Protein 8TTE (pdb70)

Foldseek 3Di:
DDVLLVLLLVLLLLLLLVLQLCLLCLCVLDVVVPDALLLSLVLSLLLLVLLLVQQVVLLVVCVVPHLLVQLLVLLLQLLVLLVQCLPDDDSVSSSVSSSSSSNSSSNNVSSSVVVVPVPDDLVCLQVSLVVSLVSSVLSNLLSLLVSLPCCVDPVRCPSVVSSVVSVVSSVCSNPPDPPPDCVCVVDPCPLVVLLLLLLLLLLLLVLLCSNLVSVLCCVQVVDRSNLVNLLSVLQQVLLVVCCVPCLVVVVVPDPLLVQLLVLLVQLLVLLVVCVPDRDSVSVSVSSNSNSNSSSNNSVSSSVVLPVVVPSCSVVSSVSSVSSSSVSSNPRSSVSSVLCRVDNCRSSVVSSVSSVVSSVSSVVVVVVVVD/DFDWDDDPPDIDTDD

Organism: Staphylococcus aureus (NCBI:txid1280)

B-factor: mean 63.57, std 16.77, range [14.21, 106.22]

Structure (mmCIF, N/CA/C/O backbone):
data_8TTE
#
_entry.id   8TTE
#
_cell.length_a   1.00
_cell.length_b   1.00
_cell.length_c   1.00
_cell.angle_alpha   90.00
_cell.angle_beta   90.00
_cell.angle_gamma   90.00
#
_symmetry.space_group_name_H-M   'P 1'
#
loop_
_entity.id
_entity.type
_entity.pdbx_description
1 polymer 'Quinolone resistance protein NorA'
2 polymer 'FabDA1 CDRH3 loop'
#
loop_
_atom_site.group_PDB
_atom_site.id
_atom_site.type_symbol
_atom_site.label_atom_id
_atom_site.label_alt_id
_atom_site.label_comp_id
_atom_site.label_asym_id
_atom_site.label_entity_id
_atom_site.label_seq_id
_atom_site.pdbx_PDB_ins_code
_atom_site.Cartn_x
_atom_site.Cartn_y
_atom_site.Cartn_z
_atom_site.occupancy
_atom_site.B_iso_or_equiv
_atom_site.auth_seq_id
_atom_site.auth_comp_id
_atom_site.auth_asym_id
_atom_site.auth_atom_id
_atom_site.pdbx_PDB_model_num
ATOM 1 N N . MET A 1 1 ? 91.786 98.862 103.343 1.00 88.08 1 MET A N 1
ATOM 2 C CA . MET A 1 1 ? 93.240 98.822 103.243 1.00 87.99 1 MET A CA 1
ATOM 3 C C . MET A 1 1 ? 93.739 97.384 103.157 1.00 87.53 1 MET A C 1
ATOM 4 O O . MET A 1 1 ? 93.161 96.482 103.761 1.00 87.89 1 MET A O 1
ATOM 9 N N . ASN A 1 2 ? 94.810 97.174 102.397 1.00 81.75 2 ASN A N 1
ATOM 10 C CA . ASN A 1 2 ? 95.416 95.853 102.322 1.00 82.93 2 ASN A CA 1
ATOM 11 C C . ASN A 1 2 ? 96.033 95.485 103.664 1.00 82.58 2 ASN A C 1
ATOM 12 O O . ASN A 1 2 ? 96.702 96.301 104.303 1.00 78.29 2 ASN A O 1
ATOM 17 N N . LYS A 1 3 ? 95.823 94.230 104.071 1.00 75.35 3 LYS A N 1
ATOM 18 C CA . LYS A 1 3 ? 96.247 93.759 105.416 1.00 71.95 3 LYS A CA 1
ATOM 19 C C . LYS A 1 3 ? 97.769 93.885 105.545 1.00 71.53 3 LYS A C 1
ATOM 20 O O . LYS A 1 3 ? 98.249 94.056 106.682 1.00 73.08 3 LYS A O 1
ATOM 26 N N . GLN A 1 4 ? 98.496 93.804 104.425 1.00 67.09 4 GLN A N 1
ATOM 27 C CA . GLN A 1 4 ? 99.947 93.925 104.486 1.00 66.78 4 GLN A CA 1
ATOM 28 C C . GLN A 1 4 ? 100.356 95.261 105.092 1.00 69.67 4 GLN A C 1
ATOM 29 O O . GLN A 1 4 ? 101.284 95.324 105.906 1.00 71.48 4 GLN A O 1
ATOM 35 N N . ILE A 1 5 ? 99.667 96.339 104.711 1.00 61.81 5 ILE A N 1
ATOM 36 C CA . ILE A 1 5 ? 99.925 97.643 105.316 1.00 63.37 5 ILE A CA 1
ATOM 37 C C . ILE A 1 5 ? 99.602 97.611 106.804 1.00 70.78 5 ILE A C 1
ATOM 38 O O . ILE A 1 5 ? 100.314 98.206 107.626 1.00 70.05 5 ILE A O 1
ATOM 43 N N . PHE A 1 6 ? 98.532 96.907 107.178 1.00 68.94 6 PHE A N 1
ATOM 44 C CA . PHE A 1 6 ? 98.181 96.799 108.589 1.00 59.76 6 PHE A CA 1
ATOM 45 C C . PHE A 1 6 ? 99.296 96.129 109.381 1.00 65.62 6 PHE A C 1
ATOM 46 O O . PHE A 1 6 ? 99.662 9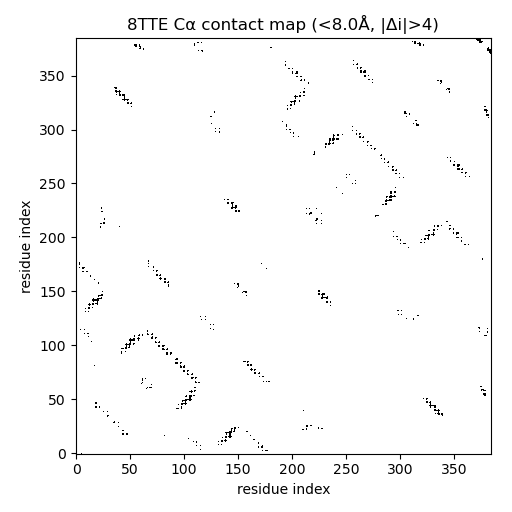6.589 110.466 1.00 67.11 6 PHE A O 1
ATOM 54 N N . VAL A 1 7 ? 99.852 95.038 108.852 1.00 62.87 7 VAL A N 1
ATOM 55 C CA . VAL A 1 7 ? 100.923 94.343 109.561 1.00 60.03 7 VAL A CA 1
ATOM 56 C C . VAL A 1 7 ? 102.198 95.179 109.574 1.00 61.62 7 VAL A C 1
ATOM 57 O O . VAL A 1 7 ? 102.947 95.182 110.561 1.00 68.01 7 VAL A O 1
ATOM 61 N N . LEU A 1 8 ? 102.473 95.897 108.482 1.00 47.11 8 LEU A N 1
ATOM 62 C CA . LEU A 1 8 ? 103.626 96.788 108.465 1.00 44.01 8 LEU A CA 1
ATOM 63 C C . LEU A 1 8 ? 103.506 97.869 109.529 1.00 49.52 8 LEU A C 1
ATOM 64 O O . LEU A 1 8 ? 104.511 98.262 110.130 1.00 60.41 8 LEU A O 1
ATOM 69 N N . TYR A 1 9 ? 102.281 98.3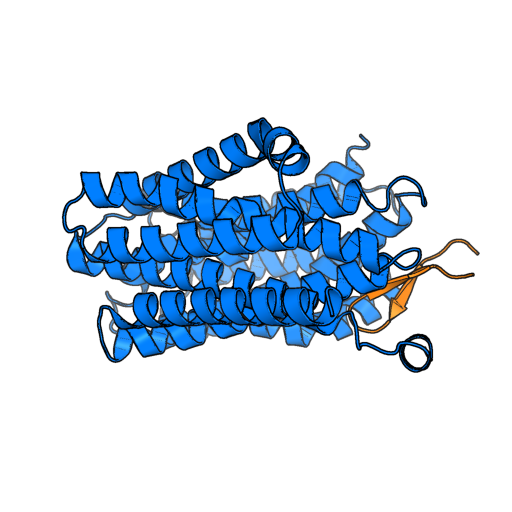46 109.765 1.00 50.85 9 TYR A N 1
ATOM 70 C CA . TYR A 1 9 ? 102.057 99.348 110.842 1.00 58.26 9 TYR A CA 1
ATOM 71 C C . TYR A 1 9 ? 102.187 98.666 112.209 1.00 56.35 9 TYR A C 1
ATOM 72 O O . TYR A 1 9 ? 102.764 99.276 113.131 1.00 55.53 9 TYR A O 1
ATOM 81 N N . PHE A 1 10 ? 101.674 97.438 112.326 1.00 53.52 10 PHE A N 1
ATOM 82 C CA . PHE A 1 10 ? 101.745 96.706 113.583 1.00 51.13 10 PHE A CA 1
ATOM 83 C C . PHE A 1 10 ? 103.189 96.479 114.005 1.00 56.59 10 PHE A C 1
ATOM 84 O O . PHE A 1 10 ? 103.498 96.465 115.200 1.00 55.62 10 PHE A O 1
ATOM 92 N N . ASN A 1 11 ? 104.087 96.292 113.036 1.00 55.73 11 ASN A N 1
ATOM 93 C CA . ASN A 1 11 ? 105.500 96.122 113.369 1.00 48.20 11 ASN A CA 1
ATOM 94 C C . ASN A 1 11 ? 106.070 97.370 114.037 1.00 52.38 11 ASN A C 1
ATOM 95 O O . ASN A 1 11 ? 106.774 97.275 115.051 1.00 64.39 11 ASN A O 1
ATOM 100 N N . ILE A 1 12 ? 105.798 98.527 113.427 1.00 34.88 12 ILE A N 1
ATOM 101 C CA . ILE A 1 12 ? 106.182 99.843 114.014 1.00 43.00 12 ILE A CA 1
ATOM 102 C C . ILE A 1 12 ? 105.640 99.903 115.445 1.00 62.71 12 ILE A C 1
ATOM 103 O O . ILE A 1 12 ? 106.434 100.146 116.375 1.00 53.70 12 ILE A O 1
ATOM 108 N N . PHE A 1 13 ? 104.332 99.678 115.597 1.00 63.25 13 PHE A N 1
ATOM 109 C CA . PHE A 1 13 ? 103.675 99.794 116.894 1.00 44.18 13 PHE A CA 1
ATOM 110 C C . PHE A 1 13 ? 104.344 98.893 117.922 1.00 41.97 13 PHE A C 1
ATOM 111 O O . PHE A 1 13 ? 104.572 99.300 119.065 1.00 50.09 13 PHE A O 1
ATOM 119 N N . LEU A 1 14 ? 104.673 97.661 117.529 1.00 48.16 14 LEU A N 1
ATOM 120 C CA . LEU A 1 14 ? 105.339 96.736 118.439 1.00 47.08 14 LEU A CA 1
ATOM 121 C C . LEU A 1 14 ? 106.724 97.235 118.825 1.00 50.63 14 LEU A C 1
ATOM 122 O O . LEU A 1 14 ? 107.125 97.129 119.990 1.00 60.91 14 LEU A O 1
ATOM 127 N N . ILE A 1 15 ? 107.467 97.783 117.863 1.00 44.65 15 ILE A N 1
ATOM 128 C CA . ILE A 1 15 ? 108.807 98.281 118.165 1.00 44.56 15 ILE A CA 1
ATOM 129 C C . ILE A 1 15 ? 108.742 99.405 119.192 1.00 55.67 15 ILE A C 1
ATOM 130 O O . ILE A 1 15 ? 109.511 99.431 120.163 1.00 59.31 15 ILE A O 1
ATOM 135 N N . PHE A 1 16 ? 107.764 100.302 119.030 1.00 56.18 16 PHE A N 1
ATOM 136 C CA . PHE A 1 16 ? 107.667 101.498 119.911 1.00 54.51 16 PHE A CA 1
ATOM 137 C C . PHE A 1 16 ? 106.991 101.140 121.242 1.00 58.75 16 PHE A C 1
ATOM 138 O O . PHE A 1 16 ? 107.156 101.899 122.217 1.00 57.43 16 PHE A O 1
ATOM 146 N N . LEU A 1 17 ? 106.339 99.975 121.277 1.00 59.96 17 LEU A N 1
ATOM 147 C CA . LEU A 1 17 ? 105.793 99.472 122.561 1.00 47.03 17 LEU A CA 1
ATOM 148 C C . LEU A 1 17 ? 106.992 98.890 123.312 1.00 45.62 17 LEU A C 1
ATOM 149 O O . LEU A 1 17 ? 107.077 99.103 124.538 1.00 59.56 17 LEU A O 1
ATOM 154 N N . GLY A 1 18 ? 107.897 98.205 122.597 1.00 42.23 18 GLY A N 1
ATOM 155 C CA . GLY A 1 18 ? 109.108 97.724 123.240 1.00 53.81 18 GLY A CA 1
ATOM 156 C C . GLY A 1 18 ? 109.970 98.848 123.781 1.00 53.93 18 GLY A C 1
ATOM 157 O O . GLY A 1 18 ? 110.531 98.741 124.874 1.00 48.86 18 GLY A O 1
ATOM 158 N N . ILE A 1 19 ? 110.037 99.955 123.035 1.00 43.41 19 ILE A N 1
ATOM 159 C CA . ILE A 1 19 ? 110.894 101.104 123.454 1.00 42.87 19 ILE A CA 1
ATOM 160 C C . ILE A 1 19 ? 110.279 101.761 124.698 1.00 45.62 19 ILE A C 1
ATOM 161 O O . ILE A 1 19 ? 111.042 102.381 125.465 1.00 46.68 19 ILE A O 1
ATOM 166 N N . GLY A 1 20 ? 108.961 101.630 124.893 1.00 54.19 20 GLY A N 1
ATOM 167 C CA . GLY A 1 20 ? 108.326 102.264 126.036 1.00 47.10 20 GLY A CA 1
ATOM 168 C C . GLY A 1 20 ? 107.975 101.358 127.202 1.00 47.91 20 GLY A C 1
ATOM 169 O O . GLY A 1 20 ? 107.517 101.840 128.241 1.00 49.24 20 GLY A O 1
ATOM 170 N N . LEU A 1 21 ? 108.184 100.049 127.048 1.00 53.10 21 LEU A N 1
ATOM 171 C CA . LEU A 1 21 ? 107.725 99.096 128.058 1.00 47.11 21 LEU A CA 1
ATOM 172 C C . LEU A 1 21 ? 108.371 99.319 129.423 1.00 52.17 21 LEU A C 1
ATOM 173 O O . LEU A 1 21 ? 107.711 99.164 130.456 1.00 61.92 21 LEU A O 1
ATOM 178 N N . VAL A 1 22 ? 109.663 99.652 129.454 1.00 42.93 22 VAL A N 1
ATOM 179 C CA . VAL A 1 22 ? 110.421 99.569 130.700 1.00 38.28 22 VAL A CA 1
ATOM 180 C C . VAL A 1 22 ? 109.971 100.579 131.751 1.00 53.22 22 VAL A C 1
ATOM 181 O O . VAL A 1 22 ? 110.190 100.355 132.946 1.00 56.51 22 VAL A O 1
ATOM 185 N N . ILE A 1 23 ? 109.336 101.675 131.347 1.00 61.61 23 ILE A N 1
ATOM 186 C CA . ILE A 1 23 ? 109.110 102.827 132.224 1.00 54.75 23 ILE A CA 1
ATOM 187 C C . ILE A 1 23 ? 108.281 102.504 133.468 1.00 52.64 23 ILE A C 1
ATOM 188 O O . ILE A 1 23 ? 108.671 102.926 134.565 1.00 54.84 23 ILE A O 1
ATOM 193 N N . PRO A 1 24 ? 107.116 101.819 133.370 1.00 55.73 24 PRO A N 1
ATOM 194 C CA . PRO A 1 24 ? 106.312 101.514 134.557 1.00 57.90 24 PRO A CA 1
ATOM 195 C C . PRO A 1 24 ? 107.195 100.965 135.686 1.00 63.55 24 PRO A C 1
ATOM 196 O O . PRO A 1 24 ? 107.163 101.504 136.778 1.00 70.03 24 PRO A O 1
ATOM 200 N N . VAL A 1 25 ? 107.993 99.938 135.378 1.00 64.70 25 VAL A N 1
ATOM 201 C CA . VAL A 1 25 ? 108.706 99.142 136.422 1.00 66.49 25 VAL A CA 1
ATOM 202 C C . VAL A 1 25 ? 109.971 99.894 136.851 1.00 68.10 25 VAL A C 1
ATOM 203 O O . VAL A 1 25 ? 110.546 99.532 137.897 1.00 70.78 25 VAL A O 1
ATOM 207 N N . LEU A 1 26 ? 110.382 100.897 136.068 1.00 65.64 26 LEU A N 1
ATOM 208 C CA . LEU A 1 26 ? 111.725 101.465 136.174 1.00 64.67 26 LEU A CA 1
ATOM 209 C C . LEU A 1 26 ? 112.181 101.672 137.614 1.00 68.24 26 LEU A C 1
ATOM 210 O O . LEU A 1 26 ? 113.320 101.288 137.933 1.00 72.30 26 LEU A O 1
ATOM 215 N N . PRO A 1 27 ? 111.384 102.263 138.526 1.00 70.86 27 PRO A N 1
ATOM 216 C CA . PRO A 1 27 ? 111.876 102.447 139.899 1.00 74.83 27 PRO A CA 1
ATOM 217 C C . PRO A 1 27 ? 112.086 101.137 140.639 1.00 76.84 27 PRO A C 1
ATOM 218 O O . PRO A 1 27 ? 113.160 100.900 141.199 1.00 74.04 27 PRO A O 1
ATOM 222 N N . VAL A 1 28 ? 111.069 100.272 140.637 1.00 83.49 28 VAL A N 1
ATOM 223 C CA . VAL A 1 28 ? 111.129 99.052 141.436 1.00 84.68 28 VAL A CA 1
ATOM 224 C C . VAL A 1 28 ? 112.186 98.091 140.906 1.00 83.66 28 VAL A C 1
ATOM 225 O O . VAL A 1 28 ? 112.639 97.198 141.632 1.00 80.70 28 VAL A O 1
ATOM 229 N N . TYR A 1 29 ? 112.590 98.307 139.651 1.00 89.25 29 TYR A N 1
ATOM 230 C CA . TYR A 1 29 ? 113.530 97.389 138.957 1.00 89.99 29 TYR A CA 1
ATOM 231 C C . TYR A 1 29 ? 114.925 97.529 139.578 1.00 91.13 29 TYR A C 1
ATOM 232 O O . TYR A 1 29 ? 115.587 96.500 139.811 1.00 94.45 29 TYR A O 1
ATOM 241 N N . LEU A 1 30 ? 115.349 98.771 139.830 1.00 90.80 30 LEU A N 1
ATOM 242 C CA . LEU A 1 30 ? 116.731 99.058 140.197 1.00 93.15 30 LEU A CA 1
ATOM 243 C C . LEU A 1 30 ? 116.846 99.958 141.424 1.00 90.62 30 LEU A C 1
ATOM 244 O O . LEU A 1 30 ? 117.941 100.443 141.727 1.00 90.69 30 LEU A O 1
ATOM 249 N N . LYS A 1 31 ? 115.729 100.151 142.132 1.00 86.15 31 LYS A N 1
ATOM 250 C CA . LYS A 1 31 ? 115.766 100.704 143.514 1.00 90.08 31 LYS A CA 1
ATOM 251 C C . LYS A 1 31 ? 115.282 99.635 144.501 1.00 90.95 31 LYS A C 1
ATOM 252 O O . LYS A 1 31 ? 114.828 100.004 145.602 1.00 90.83 31 LYS A O 1
ATOM 258 N N . ASP A 1 32 ? 115.383 98.363 144.106 1.00 102.33 32 ASP A N 1
ATOM 259 C CA . ASP A 1 32 ? 115.285 97.230 145.014 1.00 106.22 32 ASP A CA 1
ATOM 260 C C . ASP A 1 32 ? 116.574 96.426 145.104 1.00 105.34 32 ASP A C 1
ATOM 261 O O . ASP A 1 32 ? 116.777 95.723 146.100 1.00 100.72 32 ASP A O 1
ATOM 266 N N . LEU A 1 33 ? 117.441 96.507 144.093 1.00 98.50 33 LEU A N 1
ATOM 267 C CA . LEU A 1 33 ? 118.715 95.801 144.097 1.00 100.13 33 LEU A CA 1
ATOM 268 C C . LEU A 1 33 ? 119.909 96.752 144.087 1.00 102.14 33 LEU A C 1
ATOM 269 O O . LEU A 1 33 ? 121.046 96.312 143.893 1.00 101.18 33 LEU A O 1
ATOM 274 N N . GLY A 1 34 ? 119.673 98.047 144.288 1.00 99.95 34 GLY A N 1
ATOM 275 C CA . GLY A 1 34 ? 120.750 98.972 144.585 1.00 96.76 34 GLY A CA 1
ATOM 276 C C . GLY A 1 34 ? 121.405 99.671 143.410 1.00 95.42 34 GLY A C 1
ATOM 277 O O . GLY A 1 34 ? 122.631 99.627 143.270 1.00 97.78 34 GLY A O 1
ATOM 278 N N . LEU A 1 35 ? 120.581 100.273 142.550 1.00 83.95 35 LEU A N 1
ATOM 279 C CA . LEU A 1 35 ? 121.101 101.137 141.459 1.00 81.92 35 LEU A CA 1
ATOM 280 C C . LEU A 1 35 ? 120.583 102.564 141.654 1.00 82.85 35 LEU A C 1
ATOM 281 O O . LEU A 1 35 ? 119.878 102.814 142.651 1.00 88.16 35 LEU A O 1
ATOM 286 N N . THR A 1 36 ? 120.977 103.449 140.738 1.00 78.66 36 THR A N 1
ATOM 287 C CA . THR A 1 36 ? 120.652 104.892 140.828 1.00 76.50 36 THR A CA 1
ATOM 288 C C . THR A 1 36 ? 119.943 105.299 139.535 1.00 78.85 36 THR A C 1
ATOM 289 O O . THR A 1 36 ? 119.797 104.442 138.644 1.00 78.56 36 THR A O 1
ATOM 293 N N . GLY A 1 37 ? 119.521 106.559 139.450 1.00 82.34 37 GLY A N 1
ATOM 294 C CA . GLY A 1 37 ? 118.745 107.022 138.310 1.00 82.18 37 GLY A CA 1
ATOM 295 C C . GLY A 1 37 ? 119.547 107.167 137.032 1.00 82.19 37 GLY A C 1
ATOM 296 O O . GLY A 1 37 ? 118.981 107.126 135.933 1.00 82.57 37 GLY A O 1
ATOM 297 N N . SER A 1 38 ? 120.863 107.339 137.180 1.00 78.05 38 SER A N 1
ATOM 298 C CA . SER A 1 38 ? 121.762 107.523 136.012 1.00 77.39 38 SER A CA 1
ATOM 299 C C . SER A 1 38 ? 121.613 106.324 135.072 1.00 78.84 38 SER A C 1
ATOM 300 O O . SER A 1 38 ? 121.369 106.539 133.868 1.00 77.07 38 SER A O 1
ATOM 303 N N . ASP A 1 39 ? 121.745 105.111 135.616 1.00 76.89 39 ASP A N 1
ATOM 304 C CA . ASP A 1 39 ? 121.613 103.906 134.806 1.00 82.05 39 ASP A CA 1
ATOM 305 C C . ASP A 1 39 ? 120.176 103.692 134.347 1.00 81.66 39 ASP A C 1
ATOM 306 O O . ASP A 1 39 ? 119.946 103.105 133.281 1.00 82.27 39 ASP A O 1
ATOM 311 N N . LEU A 1 40 ? 119.201 104.161 135.129 1.00 73.03 40 LEU A N 1
ATOM 312 C CA . LEU A 1 40 ? 117.811 104.069 134.697 1.00 76.09 40 LEU A CA 1
ATOM 313 C C . LEU A 1 40 ? 117.593 104.846 133.407 1.00 77.65 40 LEU A C 1
ATOM 314 O O . LEU A 1 40 ? 116.919 104.366 132.490 1.00 80.80 40 LEU A O 1
ATOM 319 N N . GLY A 1 41 ? 118.154 106.052 133.321 1.00 62.11 41 GLY A N 1
ATOM 320 C CA . GLY A 1 41 ? 118.137 106.764 132.054 1.00 63.78 41 GLY A CA 1
ATOM 321 C C . GLY A 1 41 ? 118.990 106.081 131.002 1.00 69.53 41 GLY A C 1
ATOM 322 O O . GLY A 1 41 ? 118.621 106.031 129.822 1.00 75.29 41 GLY A O 1
ATOM 323 N N . LEU A 1 42 ? 120.134 105.534 131.421 1.00 64.69 42 LEU A N 1
ATOM 324 C CA . LEU A 1 42 ? 121.086 104.950 130.486 1.00 64.16 42 LEU A CA 1
ATOM 325 C C . LEU A 1 42 ? 120.512 103.745 129.757 1.00 60.82 42 LEU A C 1
ATOM 326 O O . LEU A 1 42 ? 120.912 103.468 128.628 1.00 62.16 42 LEU A O 1
ATOM 331 N N . LEU A 1 43 ? 119.579 103.020 130.374 1.00 49.77 43 LEU A N 1
ATOM 332 C CA . LEU A 1 43 ? 119.002 101.850 129.711 1.00 55.71 43 LEU A CA 1
ATOM 333 C C . LEU A 1 43 ? 118.265 102.244 128.429 1.00 64.02 43 LEU A C 1
ATOM 334 O O . LEU A 1 43 ? 118.593 101.781 127.325 1.00 69.68 43 LEU A O 1
ATOM 339 N N . VAL A 1 44 ? 117.256 103.106 128.562 1.00 53.64 44 VAL A N 1
ATOM 340 C CA . VAL A 1 44 ? 116.503 103.565 127.400 1.00 50.50 44 VAL A CA 1
ATOM 341 C C . VAL A 1 44 ? 117.383 104.390 126.464 1.00 45.97 44 VAL A C 1
ATOM 342 O O . VAL A 1 44 ? 117.207 104.351 125.233 1.00 46.51 44 VAL A O 1
ATOM 346 N N . ALA A 1 45 ? 118.347 105.136 127.013 1.00 43.42 45 ALA A N 1
ATOM 347 C CA . ALA A 1 45 ? 119.289 105.843 126.156 1.00 45.91 45 ALA A CA 1
ATOM 348 C C . ALA A 1 45 ? 120.081 104.870 125.294 1.00 54.87 45 ALA A C 1
ATOM 349 O O . ALA A 1 45 ? 120.326 105.136 124.114 1.00 62.45 45 ALA A O 1
ATOM 351 N N . ALA A 1 46 ? 120.487 103.736 125.867 1.00 43.91 46 ALA A N 1
ATOM 352 C CA . ALA A 1 46 ? 121.208 102.722 125.111 1.00 34.12 46 ALA A CA 1
ATOM 353 C C . ALA A 1 46 ? 120.331 102.122 124.026 1.00 35.80 46 ALA A C 1
ATOM 354 O O . ALA A 1 46 ? 120.802 101.871 122.912 1.00 39.38 46 ALA A O 1
ATOM 356 N N . PHE A 1 47 ? 119.060 101.879 124.358 1.00 27.54 47 PHE A N 1
ATOM 357 C CA . PHE A 1 47 ? 118.103 101.377 123.338 1.00 31.46 47 PHE A CA 1
ATOM 358 C C . PHE A 1 47 ? 118.126 102.328 122.136 1.00 29.38 47 PHE A C 1
ATOM 359 O O . PHE A 1 47 ? 118.399 101.866 121.011 1.00 40.14 47 PHE A O 1
ATOM 367 N N . ALA A 1 48 ? 117.857 103.616 122.374 1.00 29.17 48 ALA A N 1
ATOM 368 C CA . ALA A 1 48 ? 117.746 104.562 121.266 1.00 27.89 48 ALA A CA 1
ATOM 369 C C . ALA A 1 48 ? 119.077 104.754 120.544 1.00 36.97 48 ALA A C 1
ATOM 370 O O . ALA A 1 48 ? 119.099 104.925 119.318 1.00 42.71 48 ALA A O 1
ATOM 372 N N . LEU A 1 49 ? 120.194 104.723 121.273 1.00 42.72 49 LEU A N 1
ATOM 373 C CA . LEU A 1 49 ? 121.496 104.870 120.634 1.00 38.38 49 LEU A CA 1
ATOM 374 C C . LEU A 1 49 ? 121.811 103.683 119.736 1.00 49.38 49 LEU A C 1
ATOM 375 O O . LEU A 1 49 ? 122.399 103.853 118.662 1.00 52.07 49 LEU A O 1
ATOM 380 N N . SER A 1 50 ? 121.453 102.483 120.201 1.00 44.37 50 SER A N 1
ATOM 381 C CA . SER A 1 50 ? 121.583 101.261 119.365 1.00 35.43 50 SER A CA 1
ATOM 382 C C . SER A 1 50 ? 120.780 101.446 118.074 1.00 27.97 50 SER A C 1
ATOM 383 O O . SER A 1 50 ? 121.329 101.178 116.988 1.00 35.88 50 SER A O 1
ATOM 386 N N . GLN A 1 51 ? 119.531 101.902 118.205 1.00 30.75 51 GLN A N 1
ATOM 387 C CA . GLN A 1 51 ? 118.694 102.205 117.047 1.00 35.29 51 GLN A CA 1
ATOM 388 C C . GLN A 1 51 ? 119.417 103.129 116.075 1.00 31.58 51 GLN A C 1
ATOM 389 O O . GLN A 1 51 ? 119.481 102.861 114.867 1.00 37.14 51 GLN A O 1
ATOM 395 N N . MET A 1 52 ? 119.983 104.219 116.595 1.00 36.37 52 MET A N 1
ATOM 396 C CA . MET A 1 52 ? 120.650 105.195 115.737 1.00 36.79 52 MET A CA 1
ATOM 397 C C . MET A 1 52 ? 121.852 104.594 115.021 1.00 39.86 52 MET A C 1
ATOM 398 O O . MET A 1 52 ? 121.972 104.693 113.795 1.00 38.90 52 MET A O 1
ATOM 403 N N . ILE A 1 53 ? 122.760 104.012 115.811 1.00 38.00 53 ILE A N 1
ATOM 404 C CA . ILE A 1 53 ? 124.014 103.407 115.273 1.00 35.32 53 ILE A CA 1
ATOM 405 C C . ILE A 1 53 ? 123.637 102.464 114.128 1.00 34.84 53 ILE A C 1
ATOM 406 O O . ILE A 1 53 ? 124.290 102.522 113.067 1.00 34.98 53 ILE A O 1
ATOM 411 N N . ILE A 1 54 ? 122.616 101.634 114.351 1.00 37.10 54 ILE A N 1
ATOM 412 C CA . ILE A 1 54 ? 122.375 100.466 113.518 1.00 25.80 54 ILE A CA 1
ATOM 413 C C . ILE A 1 54 ? 121.479 100.752 112.313 1.00 32.01 54 ILE A C 1
ATOM 414 O O . ILE A 1 54 ? 121.589 100.045 111.299 1.00 42.51 54 ILE A O 1
ATOM 419 N N . SER A 1 55 ? 120.649 101.794 112.363 1.00 36.05 55 SER A N 1
ATOM 420 C CA . SER A 1 55 ? 119.765 102.092 111.238 1.00 33.97 55 SER A CA 1
ATOM 421 C C . SER A 1 55 ? 120.468 102.211 109.887 1.00 40.54 55 SER A C 1
ATOM 422 O O . SER A 1 55 ? 119.947 101.651 108.909 1.00 41.82 55 SER A O 1
ATOM 425 N N . PRO A 1 56 ? 121.608 102.903 109.744 1.00 35.93 56 PRO A N 1
ATOM 426 C CA . PRO A 1 56 ? 122.237 102.969 108.409 1.00 31.97 56 PRO A CA 1
ATOM 427 C C . PRO A 1 56 ? 122.642 101.614 107.851 1.00 35.18 56 PRO A C 1
ATOM 428 O O . PRO A 1 56 ? 122.300 101.293 106.703 1.00 45.84 56 PRO A O 1
ATOM 432 N N . PHE A 1 57 ? 123.380 100.814 108.624 1.00 40.55 57 PHE A N 1
ATOM 433 C CA . PHE A 1 57 ? 123.812 99.509 108.133 1.00 44.17 57 PHE A CA 1
ATOM 434 C C . PHE A 1 57 ? 122.620 98.611 107.844 1.00 49.17 57 PHE A C 1
ATOM 435 O O . PHE A 1 57 ? 122.596 97.906 106.828 1.00 56.84 57 PHE A O 1
ATOM 443 N N . GLY A 1 58 ? 121.626 98.616 108.732 1.00 40.16 58 GLY A N 1
ATOM 444 C CA . GLY A 1 58 ? 120.453 97.791 108.513 1.00 37.15 58 GLY A CA 1
ATOM 445 C C . GLY A 1 58 ? 119.706 98.177 107.254 1.00 41.03 58 GLY A C 1
ATOM 446 O O . GLY A 1 58 ? 119.295 97.314 106.477 1.00 57.53 58 GLY A O 1
ATOM 447 N N . GLY A 1 59 ? 119.511 99.486 107.072 1.00 32.24 59 GLY A N 1
ATOM 448 C CA . GLY A 1 59 ? 118.915 100.014 105.830 1.00 36.34 59 GLY A CA 1
ATOM 449 C C . GLY A 1 59 ? 119.669 99.525 104.607 1.00 37.16 59 GLY A C 1
ATOM 450 O O . GLY A 1 59 ? 119.030 98.938 103.712 1.00 36.23 59 GLY A O 1
ATOM 451 N N . THR A 1 60 ? 120.985 99.757 104.574 1.00 37.93 60 THR A N 1
ATOM 452 C CA . THR A 1 60 ? 121.790 99.425 103.402 1.00 41.44 60 THR A CA 1
ATOM 453 C C . THR A 1 60 ? 121.736 97.933 103.100 1.00 38.54 60 THR A C 1
ATOM 454 O O . THR A 1 60 ? 121.582 97.527 101.940 1.00 41.78 60 THR A O 1
ATOM 458 N N . LEU A 1 61 ? 121.949 97.128 104.145 1.00 47.83 61 LEU A N 1
ATOM 459 C CA . LEU A 1 61 ? 121.855 95.650 104.032 1.00 51.50 61 LEU A CA 1
ATOM 460 C C . LEU A 1 61 ? 120.505 95.313 103.395 1.00 47.64 61 LEU A C 1
ATOM 461 O O . LEU A 1 61 ? 120.489 94.637 102.348 1.00 56.59 61 LEU A O 1
ATOM 466 N N . ALA A 1 62 ? 119.422 95.787 104.015 1.00 48.33 62 ALA A N 1
ATOM 467 C CA . ALA A 1 62 ? 118.075 95.464 103.560 1.00 49.47 62 ALA A CA 1
ATOM 468 C C . ALA A 1 62 ? 117.890 95.831 102.096 1.00 51.56 62 ALA A C 1
ATOM 469 O O . ALA A 1 62 ? 117.251 95.093 101.338 1.00 61.78 62 ALA A O 1
ATOM 471 N N . ASP A 1 63 ? 118.431 96.977 101.685 1.00 46.80 63 ASP A N 1
ATOM 472 C CA . ASP A 1 63 ? 118.367 97.367 100.283 1.00 49.58 63 ASP A CA 1
ATOM 473 C C . ASP A 1 63 ? 119.121 96.387 99.397 1.00 47.87 63 ASP A C 1
ATOM 474 O O . ASP A 1 63 ? 118.657 96.065 98.297 1.00 49.99 63 ASP A O 1
ATOM 479 N N . LYS A 1 64 ? 120.272 95.899 99.856 1.00 43.77 64 LYS A N 1
ATOM 480 C CA . LYS A 1 64 ? 121.103 95.014 99.051 1.00 43.32 64 LYS A CA 1
ATOM 481 C C . LYS A 1 64 ? 120.727 93.540 99.157 1.00 45.66 64 LYS A C 1
ATOM 482 O O . LYS A 1 64 ? 121.283 92.728 98.410 1.00 50.80 64 LYS A O 1
ATOM 488 N N . LEU A 1 65 ? 119.816 93.163 100.054 1.00 47.37 65 LEU A N 1
ATOM 489 C CA . LEU A 1 65 ? 119.504 91.747 100.217 1.00 45.87 65 LEU A CA 1
ATOM 490 C C . LEU A 1 65 ? 118.005 91.468 100.179 1.00 42.36 65 LEU A C 1
ATOM 491 O O . LEU A 1 65 ? 117.580 90.406 99.713 1.00 50.54 65 LEU A O 1
ATOM 496 N N . GLY A 1 66 ? 117.198 92.400 100.653 1.00 50.64 66 GLY A N 1
ATOM 497 C CA . GLY A 1 66 ? 115.756 92.239 100.671 1.00 55.01 66 GLY A CA 1
ATOM 498 C C . GLY A 1 66 ? 115.136 92.903 101.885 1.00 60.87 66 GLY A C 1
ATOM 499 O O . GLY A 1 66 ? 115.793 93.180 102.888 1.00 63.10 66 GLY A O 1
ATOM 500 N N . LYS A 1 67 ? 113.833 93.165 101.790 1.00 53.54 67 LYS A N 1
ATOM 501 C CA . LYS A 1 67 ? 113.087 93.818 102.859 1.00 47.46 67 LYS A CA 1
ATOM 502 C C . LYS A 1 67 ? 112.339 92.828 103.741 1.00 52.53 67 LYS A C 1
ATOM 503 O O . LYS A 1 67 ? 112.387 92.937 104.969 1.00 64.61 67 LYS A O 1
ATOM 509 N N . LYS A 1 68 ? 111.642 91.861 103.139 1.00 51.65 68 LYS A N 1
ATOM 510 C CA . LYS A 1 68 ? 110.895 90.890 103.931 1.00 55.33 68 LYS A CA 1
ATOM 511 C C . LYS A 1 68 ? 111.820 90.061 104.810 1.00 59.59 68 LYS A C 1
ATOM 512 O O . LYS A 1 68 ? 111.523 89.822 105.987 1.00 62.12 68 LYS A O 1
ATOM 518 N N . LEU A 1 69 ? 112.948 89.613 104.257 1.00 52.59 69 LEU A N 1
ATOM 519 C CA . LEU A 1 69 ? 113.887 88.819 105.041 1.00 52.54 69 LEU A CA 1
ATOM 520 C C . LEU A 1 69 ? 114.465 89.629 106.192 1.00 54.41 69 LEU A C 1
ATOM 521 O O . LEU A 1 69 ? 114.576 89.130 107.318 1.00 64.99 69 LEU A O 1
ATOM 526 N N . ILE A 1 70 ? 114.849 90.874 105.900 1.00 41.20 70 ILE A N 1
ATOM 527 C CA . ILE A 1 70 ? 115.400 91.772 106.957 1.00 52.55 70 ILE A CA 1
ATOM 528 C C . ILE A 1 70 ? 114.330 91.971 108.036 1.00 50.62 70 ILE A C 1
ATOM 529 O O . ILE A 1 70 ? 114.664 91.830 109.229 1.00 47.02 70 ILE A O 1
ATOM 534 N N . ILE A 1 71 ? 113.093 92.270 107.627 1.00 41.67 71 ILE A N 1
ATOM 535 C CA . ILE A 1 71 ? 112.028 92.509 108.596 1.00 40.51 71 ILE A CA 1
ATOM 536 C C . ILE A 1 71 ? 111.832 91.287 109.485 1.00 50.08 71 ILE A C 1
ATOM 537 O O . ILE A 1 71 ? 111.716 91.407 110.711 1.00 66.76 71 ILE A O 1
ATOM 542 N N . CYS A 1 72 ? 111.802 90.093 108.887 1.00 43.98 72 CYS A N 1
ATOM 543 C CA . CYS A 1 72 ? 111.600 88.880 109.676 1.00 51.00 72 CYS A CA 1
ATOM 544 C C . CYS A 1 72 ? 112.760 88.640 110.636 1.00 51.57 72 CYS A C 1
ATOM 545 O O . CYS A 1 72 ? 112.548 88.293 111.806 1.00 56.89 72 CYS A O 1
ATOM 548 N N . ILE A 1 73 ? 113.994 88.822 110.160 1.00 41.86 73 ILE A N 1
ATOM 549 C CA . ILE A 1 73 ? 115.155 88.629 111.022 1.00 35.79 73 ILE A CA 1
ATOM 550 C C . ILE A 1 73 ? 115.135 89.630 112.168 1.00 50.36 73 ILE A C 1
ATOM 551 O O . ILE A 1 73 ? 115.460 89.294 113.314 1.00 67.15 73 ILE A O 1
ATOM 556 N N . GLY A 1 74 ? 114.776 90.874 111.840 1.00 43.15 74 GLY A N 1
ATOM 557 C CA . GLY A 1 74 ? 114.618 91.928 112.859 1.00 47.16 74 GLY A CA 1
ATOM 558 C C . GLY A 1 74 ? 113.632 91.506 113.932 1.00 43.03 74 GLY A C 1
ATOM 559 O O . GLY A 1 74 ? 113.980 91.600 115.126 1.00 42.59 74 GLY A O 1
ATOM 560 N N . LEU A 1 75 ? 112.447 91.049 113.519 1.00 35.81 75 LEU A N 1
ATOM 561 C CA . LEU A 1 75 ? 111.418 90.647 114.472 1.00 29.51 75 LEU A CA 1
ATOM 562 C C . LEU A 1 75 ? 111.911 89.505 115.353 1.00 41.80 75 LEU A C 1
ATOM 563 O O . LEU A 1 75 ? 111.661 89.490 116.567 1.00 47.96 75 LEU A O 1
ATOM 568 N N . ILE A 1 76 ? 112.630 88.548 114.762 1.00 47.98 76 ILE A N 1
ATOM 569 C CA . ILE A 1 76 ? 113.190 87.449 115.545 1.00 48.10 76 ILE A CA 1
ATOM 570 C C . ILE A 1 76 ? 114.166 87.983 116.588 1.00 44.23 76 ILE A C 1
ATOM 571 O O . ILE A 1 76 ? 114.128 87.593 117.764 1.00 46.88 76 ILE A O 1
ATOM 576 N N . LEU A 1 77 ? 115.052 88.889 116.170 1.00 32.07 77 LEU A N 1
ATOM 577 C CA . LEU A 1 77 ? 116.044 89.436 117.090 1.00 33.42 77 LEU A CA 1
ATOM 578 C C . LEU A 1 77 ? 115.383 90.263 118.186 1.00 51.39 77 LEU A C 1
ATOM 579 O O . LEU A 1 77 ? 115.825 90.244 119.339 1.00 48.22 77 LEU A O 1
ATOM 584 N N . PHE A 1 78 ? 114.317 90.993 117.846 1.00 54.87 78 PHE A N 1
ATOM 585 C CA . PHE A 1 78 ? 113.575 91.754 118.847 1.00 40.01 78 PHE A CA 1
ATOM 586 C C . PHE A 1 78 ? 112.944 90.835 119.879 1.00 37.49 78 PHE A C 1
ATOM 587 O O . PHE A 1 78 ? 112.995 91.113 121.082 1.00 43.58 78 PHE A O 1
ATOM 595 N N . SER A 1 79 ? 112.333 89.737 119.427 1.00 45.85 79 SER A N 1
ATOM 596 C CA . SER A 1 79 ? 111.735 88.794 120.366 1.00 51.34 79 SER A CA 1
ATOM 597 C C . SER A 1 79 ? 112.790 88.186 121.279 1.00 56.40 79 SER A C 1
ATOM 598 O O . SER A 1 79 ? 112.581 88.066 122.494 1.00 58.44 79 SER A O 1
ATOM 601 N N . VAL A 1 80 ? 113.941 87.811 120.713 1.00 60.61 80 VAL A N 1
ATOM 602 C CA . VAL A 1 80 ? 115.016 87.242 121.522 1.00 54.66 80 VAL A CA 1
ATOM 603 C C . VAL A 1 80 ? 115.518 88.260 122.540 1.00 58.49 80 VAL A C 1
ATOM 604 O O . VAL A 1 80 ? 115.744 87.931 123.712 1.00 62.71 80 VAL A O 1
ATOM 608 N N . SER A 1 81 ? 115.718 89.494 122.068 1.00 54.58 81 SER A N 1
ATOM 609 C CA . SER A 1 81 ? 116.168 90.604 122.947 1.00 62.39 81 SER A CA 1
ATOM 610 C C . SER A 1 81 ? 115.198 90.743 124.124 1.00 54.51 81 SER A C 1
ATOM 611 O O . SER A 1 81 ? 115.665 90.748 125.281 1.00 44.94 81 SER A O 1
ATOM 614 N N . GLU A 1 82 ? 113.899 90.848 123.829 1.00 53.50 82 GLU A N 1
ATOM 615 C CA . GLU A 1 82 ? 112.907 91.120 124.862 1.00 45.77 82 GLU A CA 1
ATOM 616 C C . GLU A 1 82 ? 112.786 89.956 125.834 1.00 53.07 82 GLU A C 1
ATOM 617 O O . GLU A 1 82 ? 112.541 90.163 127.027 1.00 62.64 82 GLU A O 1
ATOM 623 N N . PHE A 1 83 ? 112.941 88.723 125.346 1.00 57.11 83 PHE A N 1
ATOM 624 C CA . PHE A 1 83 ? 112.941 87.587 126.261 1.00 55.74 83 PHE A CA 1
ATOM 625 C C . PHE A 1 83 ? 114.192 87.570 127.129 1.00 54.82 83 PHE A C 1
ATOM 626 O O . PHE A 1 83 ? 114.137 87.134 128.284 1.00 57.75 83 PHE A O 1
ATOM 634 N N . MET A 1 84 ? 115.323 88.038 126.594 1.00 59.61 84 MET A N 1
ATOM 635 C CA . MET A 1 84 ? 116.547 88.105 127.386 1.00 64.30 84 MET A CA 1
ATOM 636 C C . MET A 1 84 ? 116.420 89.098 128.535 1.00 68.84 84 MET A C 1
ATOM 637 O O . MET A 1 84 ? 117.011 88.894 129.602 1.00 69.54 84 MET A O 1
ATOM 642 N N . PHE A 1 85 ? 115.643 90.167 128.344 1.00 63.51 85 PHE A N 1
ATOM 643 C CA . PHE A 1 85 ? 115.479 91.170 129.393 1.00 58.44 85 PHE A CA 1
ATOM 644 C C . PHE A 1 85 ? 114.784 90.589 130.617 1.00 54.88 85 PHE A C 1
ATOM 645 O O . PHE A 1 85 ? 115.140 90.915 131.755 1.00 56.69 85 PHE A O 1
ATOM 653 N N . ALA A 1 86 ? 113.850 89.663 130.377 1.00 59.26 86 ALA A N 1
ATOM 654 C CA . ALA A 1 86 ? 112.934 89.176 131.435 1.00 66.60 86 ALA A CA 1
ATOM 655 C C . ALA A 1 86 ? 113.611 88.085 132.277 1.00 74.14 86 ALA A C 1
ATOM 656 O O . ALA A 1 86 ? 112.987 87.629 133.255 1.00 74.76 86 ALA A O 1
ATOM 658 N N . VAL A 1 87 ? 114.835 87.684 131.913 1.00 73.08 87 VAL A N 1
ATOM 659 C CA . VAL A 1 87 ? 115.550 86.641 132.639 1.00 70.04 87 VAL A CA 1
ATOM 660 C C . VAL A 1 87 ? 116.820 87.144 133.304 1.00 73.87 87 VAL A C 1
ATOM 661 O O . VAL A 1 87 ? 117.419 86.400 134.096 1.00 76.61 87 VAL A O 1
ATOM 665 N N . GLY A 1 88 ? 117.254 88.373 133.023 1.00 76.38 88 GLY A N 1
ATOM 666 C CA . GLY A 1 88 ? 118.465 88.891 133.620 1.00 79.79 88 GLY A CA 1
ATOM 667 C C . GLY A 1 88 ? 118.292 89.265 135.080 1.00 82.07 88 GLY A C 1
ATOM 668 O O . GLY A 1 88 ? 117.186 89.453 135.584 1.00 81.27 88 GLY A O 1
ATOM 669 N N . HIS A 1 89 ? 119.428 89.372 135.770 1.00 80.56 89 HIS A N 1
ATOM 670 C CA . HIS A 1 89 ? 119.427 89.728 137.186 1.00 75.96 89 HIS A CA 1
ATOM 671 C C . HIS A 1 89 ? 120.405 90.831 137.557 1.00 77.19 89 HIS A C 1
ATOM 672 O O . HIS A 1 89 ? 120.246 91.422 138.630 1.00 79.92 89 HIS A O 1
ATOM 679 N N . ASN A 1 90 ? 121.404 91.135 136.737 1.00 75.53 90 ASN A N 1
ATOM 680 C CA . ASN A 1 90 ? 122.340 92.222 136.988 1.00 75.36 90 ASN A CA 1
ATOM 681 C C . ASN A 1 90 ? 122.193 93.279 135.898 1.00 74.70 90 ASN A C 1
ATOM 682 O O . ASN A 1 90 ? 121.353 93.169 135.004 1.00 73.64 90 ASN A O 1
ATOM 687 N N . PHE A 1 91 ? 123.017 94.320 135.983 1.00 68.41 91 PHE A N 1
ATOM 688 C CA . PHE A 1 91 ? 122.916 95.457 135.078 1.00 65.80 91 PHE A CA 1
ATOM 689 C C . PHE A 1 91 ? 123.462 95.182 133.683 1.00 72.82 91 PHE A C 1
ATOM 690 O O . PHE A 1 91 ? 122.893 95.680 132.704 1.00 71.77 91 PHE A O 1
ATOM 698 N N . SER A 1 92 ? 124.548 94.418 133.563 1.00 73.05 92 SER A N 1
ATOM 699 C CA . SER A 1 92 ? 125.173 94.179 132.267 1.00 67.38 92 SER A CA 1
ATOM 700 C C . SER A 1 92 ? 124.267 93.415 131.309 1.00 69.00 92 SER A C 1
ATOM 701 O O . SER A 1 92 ? 124.207 93.746 130.119 1.00 74.39 92 SER A O 1
ATOM 704 N N . VAL A 1 93 ? 123.560 92.396 131.800 1.00 62.76 93 VAL A N 1
ATOM 705 C CA . VAL A 1 93 ? 122.668 91.635 130.930 1.00 64.76 93 VAL A CA 1
ATOM 706 C C . VAL A 1 93 ? 121.523 92.515 130.444 1.00 71.67 93 VAL A C 1
ATOM 707 O O . VAL A 1 93 ? 121.115 92.439 129.280 1.00 72.82 93 VAL A O 1
ATOM 711 N N . LEU A 1 94 ? 120.992 93.369 131.322 1.00 64.74 94 LEU A N 1
ATOM 712 C CA . LEU A 1 94 ? 119.940 94.291 130.904 1.00 54.81 94 LEU A CA 1
ATOM 713 C C . LEU A 1 94 ? 120.453 95.282 129.867 1.00 51.52 94 LEU A C 1
ATOM 714 O O . LEU A 1 94 ? 119.750 95.595 128.899 1.00 55.73 94 LEU A O 1
ATOM 719 N N . MET A 1 95 ? 121.674 95.790 130.053 1.00 53.34 95 MET A N 1
ATOM 720 C CA . MET A 1 95 ? 122.254 96.690 129.062 1.00 57.36 95 MET A CA 1
ATOM 721 C C . MET A 1 95 ? 122.401 96.000 127.712 1.00 62.68 95 MET A C 1
ATOM 722 O O . MET A 1 95 ? 122.068 96.577 126.669 1.00 62.06 95 MET A O 1
ATOM 727 N N . LEU A 1 96 ? 122.896 94.760 127.714 1.00 59.42 96 LEU A N 1
ATOM 728 C CA . LEU A 1 96 ? 123.040 94.017 126.465 1.00 56.14 96 LEU A CA 1
ATOM 729 C C . LEU A 1 96 ? 121.688 93.769 125.810 1.00 60.53 96 LEU A C 1
ATOM 730 O O . LEU A 1 96 ? 121.559 93.867 124.584 1.00 67.71 96 LEU A O 1
ATOM 735 N N . SER A 1 97 ? 120.670 93.442 126.609 1.00 46.11 97 SER A N 1
ATOM 736 C CA . SER A 1 97 ? 119.340 93.223 126.055 1.00 44.91 97 SER A CA 1
ATOM 737 C C . SER A 1 97 ? 118.792 94.493 125.420 1.00 51.18 97 SER A C 1
ATOM 738 O O . SER A 1 97 ? 118.197 94.446 124.338 1.00 59.55 97 SER A O 1
ATOM 741 N N . ARG A 1 98 ? 118.978 95.639 126.079 1.00 44.70 98 ARG A N 1
ATOM 742 C CA . ARG A 1 98 ? 118.506 96.895 125.505 1.00 34.61 98 ARG A CA 1
ATOM 743 C C . ARG A 1 98 ? 119.249 97.228 124.218 1.00 39.78 98 ARG A C 1
ATOM 744 O O . ARG A 1 98 ? 118.642 97.703 123.251 1.00 46.49 98 ARG A O 1
ATOM 752 N N . VAL A 1 99 ? 120.561 96.985 124.183 1.00 43.36 99 VAL A N 1
ATOM 753 C CA . VAL A 1 99 ? 121.326 97.242 122.965 1.00 38.83 99 VAL A CA 1
ATOM 754 C C . VAL A 1 99 ? 120.843 96.352 121.826 1.00 46.35 99 VAL A C 1
ATOM 755 O O . VAL A 1 99 ? 120.694 96.805 120.685 1.00 54.70 99 VAL A O 1
ATOM 759 N N . ILE A 1 100 ? 120.622 95.072 122.141 1.00 44.03 100 ILE A N 1
ATOM 760 C CA . ILE A 1 100 ? 120.124 94.096 121.126 1.00 38.55 100 ILE A CA 1
ATOM 761 C C . ILE A 1 100 ? 118.771 94.589 120.605 1.00 43.99 100 ILE A C 1
ATOM 762 O O . ILE A 1 100 ? 118.580 94.599 119.373 1.00 53.24 100 ILE A O 1
ATOM 767 N N . GLY A 1 101 ? 117.875 94.983 121.514 1.00 32.55 101 GLY A N 1
ATOM 768 C CA . GLY A 1 101 ? 116.566 95.469 121.110 1.00 36.85 101 GLY A CA 1
ATOM 769 C C . GLY A 1 101 ? 116.654 96.696 120.224 1.00 43.95 101 GLY A C 1
ATOM 770 O O . GLY A 1 101 ? 115.905 96.828 119.253 1.00 54.16 101 GLY A O 1
ATOM 771 N N . GLY A 1 102 ? 117.562 97.610 120.577 1.00 31.79 102 GLY A N 1
ATOM 772 C CA . GLY A 1 102 ? 117.860 98.773 119.718 1.00 26.38 102 GLY A CA 1
ATOM 773 C C . GLY A 1 102 ? 118.296 98.335 118.331 1.00 35.98 102 GLY A C 1
ATOM 774 O O . GLY A 1 102 ? 117.809 98.921 117.344 1.00 45.32 102 GLY A O 1
ATOM 775 N N . MET A 1 103 ? 119.180 97.335 118.265 1.00 42.32 103 MET A N 1
ATOM 776 C CA . MET A 1 103 ? 119.650 96.790 116.993 1.00 35.42 103 MET A CA 1
ATOM 777 C C . MET A 1 103 ? 118.486 96.274 116.157 1.00 40.75 103 MET A C 1
ATOM 778 O O . MET A 1 103 ? 118.358 96.595 114.966 1.00 50.51 103 MET A O 1
ATOM 783 N N . SER A 1 104 ? 117.626 95.466 116.776 1.00 29.47 104 SER A N 1
ATOM 784 C CA . SER A 1 104 ? 116.478 94.912 116.069 1.00 33.38 104 SER A CA 1
ATOM 785 C C . SER A 1 104 ? 115.554 96.012 115.573 1.00 29.82 104 SER A C 1
ATOM 786 O O . SER A 1 104 ? 115.073 95.960 114.438 1.00 33.71 104 SER A O 1
ATOM 789 N N . ALA A 1 105 ? 115.291 97.016 116.409 1.00 38.91 105 ALA A N 1
ATOM 790 C CA . ALA A 1 105 ? 114.422 98.113 115.998 1.00 40.42 105 ALA A CA 1
ATOM 791 C C . ALA A 1 105 ? 115.019 98.890 114.833 1.00 46.28 105 ALA A C 1
ATOM 792 O O . ALA A 1 105 ? 114.321 99.208 113.859 1.00 55.59 105 ALA A O 1
ATOM 794 N N . GLY A 1 106 ? 116.311 99.204 114.913 1.00 46.17 106 GLY A N 1
ATOM 795 C CA . GLY A 1 106 ? 116.967 99.996 113.896 1.00 49.63 106 GLY A CA 1
ATOM 796 C C . GLY A 1 106 ? 117.213 99.269 112.599 1.00 42.75 106 GLY A C 1
ATOM 797 O O . GLY A 1 106 ? 117.484 99.926 111.589 1.00 43.32 106 GLY A O 1
ATOM 798 N N . MET A 1 107 ? 117.144 97.942 112.593 1.00 30.93 107 MET A N 1
ATOM 799 C CA . MET A 1 107 ? 117.210 97.238 111.322 1.00 35.68 107 MET A CA 1
ATOM 800 C C . MET A 1 107 ? 115.843 96.716 110.876 1.00 45.90 107 MET A C 1
ATOM 801 O O . MET A 1 107 ? 115.704 96.273 109.732 1.00 48.83 107 MET A O 1
ATOM 806 N N . VAL A 1 108 ? 114.853 96.763 111.773 1.00 43.04 108 VAL A N 1
ATOM 807 C CA . VAL A 1 108 ? 113.429 96.568 111.362 1.00 35.67 108 VAL A CA 1
ATOM 808 C C . VAL A 1 108 ? 112.976 97.799 110.569 1.00 46.22 108 VAL A C 1
ATOM 809 O O . VAL A 1 108 ? 112.607 97.642 109.388 1.00 61.70 108 VAL A O 1
ATOM 813 N N . MET A 1 109 ? 113.010 98.973 111.206 1.00 42.08 109 MET A N 1
ATOM 814 C CA . MET A 1 109 ? 112.344 100.166 110.676 1.00 38.57 109 MET A CA 1
ATOM 815 C C . MET A 1 109 ? 112.668 100.458 109.217 1.00 38.51 109 MET A C 1
ATOM 816 O O . MET A 1 109 ? 111.729 100.750 108.453 1.00 40.25 109 MET A O 1
ATOM 821 N N . PRO A 1 110 ? 113.927 100.434 108.761 1.00 25.86 110 PRO A N 1
ATOM 822 C CA . PRO A 1 110 ? 114.174 100.714 107.338 1.00 22.79 110 PRO A CA 1
ATOM 823 C C . PRO A 1 110 ? 113.433 99.783 106.398 1.00 31.57 110 PRO A C 1
ATOM 824 O O . PRO A 1 110 ? 112.918 100.236 105.371 1.00 53.51 110 PRO A O 1
ATOM 828 N N . GLY A 1 111 ? 113.340 98.496 106.731 1.00 27.07 111 GLY A N 1
ATOM 829 C CA . GLY A 1 111 ? 112.590 97.583 105.885 1.00 31.99 111 GLY A CA 1
ATOM 830 C C . GLY A 1 111 ? 111.116 97.930 105.817 1.00 23.59 111 GLY A C 1
ATOM 831 O O . GLY A 1 111 ? 110.509 97.901 104.743 1.00 38.73 111 GLY A O 1
ATOM 832 N N . VAL A 1 112 ? 110.524 98.274 106.961 1.00 22.10 112 VAL A N 1
ATOM 833 C CA . VAL A 1 112 ? 109.105 98.610 106.992 1.00 29.34 112 VAL A CA 1
ATOM 834 C C . VAL A 1 112 ? 108.836 99.871 106.181 1.00 46.11 112 VAL A C 1
ATOM 835 O O . VAL A 1 112 ? 107.896 99.922 105.379 1.00 59.87 112 VAL A O 1
ATOM 839 N N . THR A 1 113 ? 109.656 100.909 106.377 1.00 40.30 113 THR A N 1
ATOM 840 C CA . THR A 1 113 ? 109.456 102.138 105.616 1.00 29.40 113 THR A CA 1
ATOM 841 C C . THR A 1 113 ? 109.679 101.918 104.127 1.00 39.32 113 THR A C 1
ATOM 842 O O . THR A 1 113 ? 108.937 102.470 103.306 1.00 50.49 113 THR A O 1
ATOM 846 N N . GLY A 1 114 ? 110.678 101.116 103.757 1.00 27.05 114 GLY A N 1
ATOM 847 C CA . GLY A 1 114 ? 110.893 100.825 102.351 1.00 24.35 114 GLY A CA 1
ATOM 848 C C . GLY A 1 114 ? 109.720 100.099 101.724 1.00 33.27 114 GLY A C 1
ATOM 849 O O . GLY A 1 114 ? 109.291 100.434 100.619 1.00 45.86 114 GLY A O 1
ATOM 850 N N . LEU A 1 115 ? 109.180 99.099 102.423 1.00 31.60 115 LEU A N 1
ATOM 851 C CA . LEU A 1 115 ? 108.032 98.377 101.886 1.00 33.49 115 LEU A CA 1
ATOM 852 C C . LEU A 1 115 ? 106.814 99.283 101.763 1.00 30.78 115 LEU A C 1
ATOM 853 O O . LEU A 1 115 ? 106.096 99.236 100.756 1.00 42.63 115 LEU A O 1
ATOM 858 N N . ILE A 1 116 ? 106.565 100.120 102.773 1.00 29.19 116 ILE A N 1
ATOM 859 C CA . ILE A 1 116 ? 105.416 101.018 102.714 1.00 38.13 116 ILE A CA 1
ATOM 860 C C . ILE A 1 116 ? 105.562 101.994 101.554 1.00 51.35 116 ILE A C 1
ATOM 861 O O . ILE A 1 116 ? 104.606 102.243 100.810 1.00 58.83 116 ILE A O 1
ATOM 866 N N . ALA A 1 117 ? 106.762 102.554 101.371 1.00 48.27 117 ALA A N 1
ATOM 867 C CA . ALA A 1 117 ? 106.991 103.454 100.246 1.00 43.51 117 ALA A CA 1
ATOM 868 C C . ALA A 1 117 ? 106.865 102.733 98.911 1.00 49.24 117 ALA A C 1
ATOM 869 O O . ALA A 1 117 ? 106.414 103.327 97.926 1.00 52.45 117 ALA A O 1
ATOM 871 N N . ASP A 1 118 ? 107.257 101.460 98.856 1.00 50.84 118 ASP A N 1
ATOM 872 C CA . ASP A 1 118 ? 107.149 100.671 97.638 1.00 45.01 118 ASP A CA 1
ATOM 873 C C . ASP A 1 118 ? 105.721 100.255 97.324 1.00 46.88 118 ASP A C 1
ATOM 874 O O . ASP A 1 118 ? 105.434 99.914 96.172 1.00 54.37 118 ASP A O 1
ATOM 879 N N . ILE A 1 119 ? 104.827 100.263 98.310 1.00 45.55 119 ILE A N 1
ATOM 880 C CA . ILE A 1 119 ? 103.444 99.849 98.107 1.00 43.99 119 ILE A CA 1
ATOM 881 C C . ILE A 1 119 ? 102.483 101.024 98.041 1.00 50.76 119 ILE A C 1
ATOM 882 O O . ILE A 1 119 ? 101.300 100.825 97.729 1.00 56.75 119 ILE A O 1
ATOM 887 N N . SER A 1 120 ? 102.947 102.242 98.308 1.00 65.61 120 SER A N 1
ATOM 888 C CA . SER A 1 120 ? 102.082 103.408 98.254 1.00 71.78 120 SER A CA 1
ATOM 889 C C . SER A 1 120 ? 102.477 104.306 97.095 1.00 76.57 120 SER A C 1
ATOM 890 O O . SER A 1 120 ? 103.626 104.765 97.039 1.00 72.81 120 SER A O 1
ATOM 893 N N . PRO A 1 121 ? 101.565 104.583 96.157 1.00 88.89 121 PRO A N 1
ATOM 894 C CA . PRO A 1 121 ? 101.899 105.479 95.040 1.00 84.82 121 PRO A CA 1
ATOM 895 C C . PRO A 1 121 ? 102.091 106.922 95.481 1.00 85.62 121 PRO A C 1
ATOM 896 O O . PRO A 1 121 ? 102.036 107.227 96.676 1.00 88.25 121 PRO A O 1
ATOM 900 N N . SER A 1 122 ? 102.322 107.818 94.521 1.00 90.49 122 SER A N 1
ATOM 901 C CA . SER A 1 122 ? 102.610 109.215 94.826 1.00 89.76 122 SER A CA 1
ATOM 902 C C . SER A 1 122 ? 101.443 109.949 95.475 1.00 87.96 122 SER A C 1
ATOM 903 O O . SER A 1 122 ? 101.660 111.009 96.072 1.00 88.73 122 SER A O 1
ATOM 906 N N . HIS A 1 123 ? 100.239 109.372 95.399 1.00 89.52 123 HIS A N 1
ATOM 907 C CA . HIS A 1 123 ? 99.033 110.015 95.990 1.00 90.81 123 HIS A CA 1
ATOM 908 C C . HIS A 1 123 ? 98.866 109.582 97.450 1.00 92.89 123 HIS A C 1
ATOM 909 O O . HIS A 1 123 ? 98.034 110.191 98.150 1.00 92.20 123 HIS A O 1
ATOM 916 N N . GLN A 1 124 ? 99.624 108.573 97.889 1.00 92.26 124 GLN A N 1
ATOM 917 C CA . GLN A 1 124 ? 99.533 108.081 99.254 1.00 91.01 124 GLN A CA 1
ATOM 918 C C . GLN A 1 124 ? 100.864 108.123 99.990 1.00 89.07 124 GLN A C 1
ATOM 919 O O . GLN A 1 124 ? 101.082 107.301 100.886 1.00 89.57 124 GLN A O 1
ATOM 925 N N . LYS A 1 125 ? 101.761 109.042 99.634 1.00 83.35 125 LYS A N 1
ATOM 926 C CA . LYS A 1 125 ? 103.030 109.189 100.334 1.00 87.22 125 LYS A CA 1
ATOM 927 C C . LYS A 1 125 ? 102.909 110.217 101.452 1.00 88.25 125 LYS A C 1
ATOM 928 O O . LYS A 1 125 ? 103.900 110.550 102.109 1.00 87.90 125 LYS A O 1
ATOM 934 N N . ALA A 1 126 ? 101.697 110.727 101.672 1.00 86.44 126 ALA A N 1
ATOM 935 C CA . ALA A 1 126 ? 101.459 111.697 102.733 1.00 83.89 126 ALA A CA 1
ATOM 936 C C . ALA A 1 126 ? 100.509 111.129 103.779 1.00 80.81 126 ALA A C 1
ATOM 937 O O . ALA A 1 126 ? 100.766 111.234 104.983 1.00 77.22 126 ALA A O 1
ATOM 939 N N . LYS A 1 127 ? 99.408 110.524 103.328 1.00 86.81 127 LYS A N 1
ATOM 940 C CA . LYS A 1 127 ? 98.465 109.921 104.264 1.00 89.49 127 LYS A CA 1
ATOM 941 C C . LYS A 1 127 ? 99.107 108.765 105.021 1.00 89.94 127 LYS A C 1
ATOM 942 O O . LYS A 1 127 ? 98.909 108.619 106.233 1.00 88.65 127 LYS A O 1
ATOM 948 N N . ASN A 1 128 ? 99.890 107.938 104.325 1.00 85.38 128 ASN A N 1
ATOM 949 C CA . ASN A 1 128 ? 100.554 106.821 104.988 1.00 80.71 128 ASN A CA 1
ATOM 950 C C . ASN A 1 128 ? 101.648 107.308 105.931 1.00 79.58 128 ASN A C 1
ATOM 951 O O . ASN A 1 128 ? 101.890 106.703 106.979 1.00 81.79 128 ASN A O 1
ATOM 956 N N . PHE A 1 129 ? 102.322 108.405 105.579 1.00 80.55 129 PHE A N 1
ATOM 957 C CA . PHE A 1 129 ? 103.297 108.983 106.499 1.00 85.95 129 PHE A CA 1
ATOM 958 C C . PHE A 1 129 ? 102.618 109.514 107.757 1.00 86.54 129 PHE A C 1
ATOM 959 O O . PHE A 1 129 ? 103.130 109.344 108.873 1.00 83.65 129 PHE A O 1
ATOM 967 N N . GLY A 1 130 ? 101.468 110.171 107.597 1.00 81.16 130 GLY A N 1
ATOM 968 C CA . GLY A 1 130 ? 100.709 110.602 108.759 1.00 76.55 130 GLY A CA 1
ATOM 969 C C . GLY A 1 130 ? 100.265 109.435 109.618 1.00 71.49 130 GLY A C 1
ATOM 970 O O . GLY A 1 130 ? 100.305 109.505 110.850 1.00 77.12 130 GLY A O 1
ATOM 971 N N . TYR A 1 131 ? 99.841 108.343 108.979 1.00 72.63 131 TYR A N 1
ATOM 972 C CA . TYR A 1 131 ? 99.491 107.137 109.722 1.00 73.15 131 TYR A CA 1
ATOM 973 C C . TYR A 1 131 ? 100.697 106.581 110.469 1.00 72.11 131 TYR A C 1
ATOM 974 O O . TYR A 1 131 ? 100.571 106.120 111.607 1.00 70.64 131 TYR A O 1
ATOM 983 N N . MET A 1 132 ? 101.874 106.609 109.838 1.00 74.35 132 MET A N 1
ATOM 984 C CA . MET A 1 132 ? 103.091 106.149 110.501 1.00 71.61 132 MET A CA 1
ATOM 985 C C . MET A 1 132 ? 103.386 106.980 111.740 1.00 69.24 132 MET A C 1
ATOM 986 O O . MET A 1 132 ? 103.711 106.438 112.802 1.00 73.63 132 MET A O 1
ATOM 991 N N . SER A 1 133 ? 103.303 108.304 111.581 1.00 65.10 133 SER A N 1
ATOM 992 C CA . SER A 1 133 ? 103.512 109.244 112.712 1.00 69.90 133 SER A CA 1
ATOM 993 C C . SER A 1 133 ? 102.537 108.898 113.842 1.00 66.51 133 SER A C 1
ATOM 994 O O . SER A 1 133 ? 102.989 108.754 114.995 1.00 62.45 133 SER A O 1
ATOM 997 N N . ALA A 1 134 ? 101.251 108.765 113.505 1.00 63.77 134 ALA A N 1
ATOM 998 C CA . ALA A 1 134 ? 100.215 108.499 114.496 1.00 54.50 134 ALA A CA 1
ATOM 999 C C . ALA A 1 134 ? 100.471 107.186 115.223 1.00 59.98 134 ALA A C 1
ATOM 1000 O O . ALA A 1 134 ? 100.342 107.107 116.449 1.00 65.84 134 ALA A O 1
ATOM 1002 N N . ILE A 1 135 ? 100.842 106.142 114.478 1.00 61.15 135 ILE A N 1
ATOM 1003 C CA . ILE A 1 135 ? 101.095 104.840 115.090 1.00 57.38 135 ILE A CA 1
ATOM 1004 C C . ILE A 1 135 ? 102.325 104.900 115.985 1.00 62.19 135 ILE A C 1
ATOM 1005 O O . ILE A 1 135 ? 102.350 104.304 117.067 1.00 62.73 135 ILE A O 1
ATOM 1010 N N . ILE A 1 136 ? 103.359 105.625 115.555 1.00 60.28 136 ILE A N 1
ATOM 1011 C CA . ILE A 1 136 ? 104.559 105.770 116.374 1.00 50.51 136 ILE A CA 1
ATOM 1012 C C . ILE A 1 136 ? 104.219 106.448 117.695 1.00 55.80 136 ILE A C 1
ATOM 1013 O O . ILE A 1 136 ? 104.604 105.977 118.775 1.00 60.09 136 ILE A O 1
ATOM 1018 N N . ASN A 1 137 ? 103.479 107.558 117.630 1.00 62.28 137 ASN A N 1
ATOM 1019 C CA . ASN A 1 137 ? 103.114 108.272 118.849 1.00 58.80 137 ASN A CA 1
ATOM 1020 C C . ASN A 1 137 ? 102.234 107.415 119.750 1.00 57.33 137 ASN A C 1
ATOM 1021 O O . ASN A 1 137 ? 102.436 107.373 120.970 1.00 62.32 137 ASN A O 1
ATOM 1026 N N . SER A 1 138 ? 101.255 106.720 119.165 1.00 55.69 138 SER A N 1
ATOM 1027 C CA . SER A 1 138 ? 100.363 105.883 119.958 1.00 54.00 138 SER A CA 1
ATOM 1028 C C . SER A 1 138 ? 101.123 104.757 120.640 1.00 53.15 138 SER A C 1
ATOM 1029 O O . SER A 1 138 ? 100.892 104.470 121.819 1.00 63.90 138 SER A O 1
ATOM 1032 N N . GLY A 1 139 ? 102.038 104.108 119.919 1.00 51.17 139 GLY A N 1
ATOM 1033 C CA . GLY A 1 139 ? 102.816 103.040 120.523 1.00 56.28 139 GLY A CA 1
ATOM 1034 C C . GLY A 1 139 ? 103.715 103.541 121.634 1.00 55.82 139 GLY A C 1
ATOM 1035 O O . GLY A 1 139 ? 103.807 102.926 122.700 1.00 53.36 139 GLY A O 1
ATOM 1036 N N . PHE A 1 140 ? 104.381 104.676 121.407 1.00 55.83 140 PHE A N 1
ATOM 1037 C CA . PHE A 1 140 ? 105.252 105.224 122.439 1.00 49.07 140 PHE A CA 1
ATOM 1038 C C . PHE A 1 140 ? 104.462 105.592 123.686 1.00 53.82 140 PHE A C 1
ATOM 1039 O O . PHE A 1 140 ? 104.922 105.365 124.811 1.00 59.70 140 PHE A O 1
ATOM 1047 N N . ILE A 1 141 ? 103.271 106.165 123.511 1.00 58.67 141 ILE A N 1
ATOM 1048 C CA . ILE A 1 141 ? 102.471 106.557 124.665 1.00 57.27 141 ILE A CA 1
ATOM 1049 C C . ILE A 1 141 ? 101.927 105.330 125.389 1.00 53.95 141 ILE A C 1
ATOM 1050 O O . ILE A 1 141 ? 101.949 105.263 126.623 1.00 54.80 141 ILE A O 1
ATOM 1055 N N . LEU A 1 142 ? 101.447 104.337 124.641 1.00 54.64 142 LEU A N 1
ATOM 1056 C CA . LEU A 1 142 ? 100.766 103.189 125.223 1.00 55.59 142 LEU A CA 1
ATOM 1057 C C . LEU A 1 142 ? 101.708 102.084 125.680 1.00 64.02 142 LEU A C 1
ATOM 1058 O O . LEU A 1 142 ? 101.237 101.100 126.259 1.00 63.52 142 LEU A O 1
ATOM 1063 N N . GLY A 1 143 ? 103.008 102.203 125.420 1.00 65.24 143 GLY A N 1
ATOM 1064 C CA . GLY A 1 143 ? 103.968 101.269 125.957 1.00 56.85 143 GLY A CA 1
ATOM 1065 C C . GLY A 1 143 ? 103.849 101.115 127.460 1.00 54.62 143 GLY A C 1
ATOM 1066 O O . GLY A 1 143 ? 103.506 100.043 127.971 1.00 56.57 143 GLY A O 1
ATOM 1067 N N . PRO A 1 144 ? 104.133 102.190 128.200 1.00 59.60 144 PRO A N 1
ATOM 1068 C CA . PRO A 1 144 ? 103.939 102.139 129.657 1.00 59.20 144 PRO A CA 1
ATOM 1069 C C . PRO A 1 144 ? 102.513 101.827 130.059 1.00 57.85 144 PRO A C 1
ATOM 1070 O O . PRO A 1 144 ? 102.294 101.161 131.080 1.00 64.20 144 PRO A O 1
ATOM 1074 N N . GLY A 1 145 ? 101.537 102.272 129.267 1.00 57.82 145 GLY A N 1
ATOM 1075 C CA . GLY A 1 145 ? 100.148 102.099 129.647 1.00 63.89 145 GLY A CA 1
ATOM 1076 C C . GLY A 1 145 ? 99.745 100.645 129.781 1.00 65.23 145 GLY A C 1
ATOM 1077 O O . GLY A 1 145 ? 98.933 100.294 130.641 1.00 67.35 145 GLY A O 1
ATOM 1078 N N . ILE A 1 146 ? 100.295 99.780 128.934 1.00 69.80 146 ILE A N 1
ATOM 1079 C CA . ILE A 1 146 ? 100.025 98.359 129.086 1.00 71.13 146 ILE A CA 1
ATOM 1080 C C . ILE A 1 146 ? 101.102 97.677 129.923 1.00 72.67 146 ILE A C 1
ATOM 1081 O O . ILE A 1 146 ? 100.813 96.696 130.612 1.00 72.11 146 ILE A O 1
ATOM 1086 N N . GLY A 1 147 ? 102.335 98.188 129.904 1.00 75.96 147 GLY A N 1
ATOM 1087 C CA . GLY A 1 147 ? 103.387 97.587 130.704 1.00 67.59 147 GLY A CA 1
ATOM 1088 C C . GLY A 1 147 ? 103.162 97.684 132.195 1.00 71.77 147 GLY A C 1
ATOM 1089 O O . GLY A 1 147 ? 103.664 96.833 132.937 1.00 76.74 147 GLY A O 1
ATOM 1090 N N . GLY A 1 148 ? 102.439 98.723 132.624 1.00 75.11 148 GLY A N 1
ATOM 1091 C CA . GLY A 1 148 ? 102.062 98.876 134.042 1.00 75.02 148 GLY A CA 1
ATOM 1092 C C . GLY A 1 148 ? 101.052 97.822 134.460 1.00 76.91 148 GLY A C 1
ATOM 1093 O O . GLY A 1 148 ? 101.127 97.355 135.614 1.00 79.31 148 GLY A O 1
ATOM 1094 N N . PHE A 1 149 ? 100.142 97.461 133.551 1.00 73.11 149 PHE A N 1
ATOM 1095 C CA . PHE A 1 149 ? 98.929 96.746 133.926 1.00 74.08 149 PHE A CA 1
ATOM 1096 C C . PHE A 1 149 ? 99.216 95.325 134.392 1.00 78.56 149 PHE A C 1
ATOM 1097 O O . PHE A 1 149 ? 98.905 94.978 135.537 1.00 84.57 149 PHE A O 1
ATOM 1105 N N . MET A 1 150 ? 99.808 94.487 133.536 1.00 77.10 150 MET A N 1
ATOM 1106 C CA . MET A 1 150 ? 100.005 93.096 133.933 1.00 80.00 150 MET A CA 1
ATOM 1107 C C . MET A 1 150 ? 101.201 92.952 134.865 1.00 81.33 150 MET A C 1
ATOM 1108 O O . MET A 1 150 ? 101.444 91.870 135.406 1.00 80.77 150 MET A O 1
ATOM 1113 N N . ALA A 1 151 ? 101.959 94.029 135.062 1.00 82.73 151 ALA A N 1
ATOM 1114 C CA . ALA A 1 151 ? 103.091 94.005 135.980 1.00 81.98 151 ALA A CA 1
ATOM 1115 C C . ALA A 1 151 ? 102.631 93.732 137.406 1.00 83.47 151 ALA A C 1
ATOM 1116 O O . ALA A 1 151 ? 103.413 93.259 138.237 1.00 84.21 151 ALA A O 1
ATOM 1118 N N . GLU A 1 152 ? 101.361 94.024 137.697 1.00 93.62 152 GLU A N 1
ATOM 1119 C CA . GLU A 1 152 ? 100.835 93.860 139.046 1.00 95.01 152 GLU A CA 1
ATOM 1120 C C . GLU A 1 152 ? 100.751 92.405 139.484 1.00 95.44 152 GLU A C 1
ATOM 1121 O O . GLU A 1 152 ? 100.843 92.136 140.687 1.00 95.08 152 GLU A O 1
ATOM 1127 N N . VAL A 1 153 ? 100.582 91.466 138.556 1.00 92.85 153 VAL A N 1
ATOM 1128 C CA . VAL A 1 153 ? 100.593 90.045 138.885 1.00 92.52 153 VAL A CA 1
ATOM 1129 C C . VAL A 1 153 ? 101.680 89.387 138.046 1.00 92.36 153 VAL A C 1
ATOM 1130 O O . VAL A 1 153 ? 101.799 89.666 136.848 1.00 88.58 153 VAL A O 1
ATOM 1134 N N . SER A 1 154 ? 102.480 88.517 138.668 1.00 96.78 154 SER A N 1
ATOM 1135 C CA . SER A 1 154 ? 103.659 87.938 137.971 1.00 96.05 154 SER A CA 1
ATOM 1136 C C . SER A 1 154 ? 104.518 89.066 137.387 1.00 97.39 154 SER A C 1
ATOM 1137 O O . SER A 1 154 ? 104.589 89.186 136.149 1.00 98.45 154 SER A O 1
ATOM 1140 N N . HIS A 1 155 ? 105.142 89.854 138.266 1.00 100.80 155 HIS A N 1
ATOM 1141 C CA . HIS A 1 155 ? 105.896 91.052 137.900 1.00 99.60 155 HIS A CA 1
ATOM 1142 C C . HIS A 1 155 ? 106.714 90.869 136.628 1.00 101.93 155 HIS A C 1
ATOM 1143 O O . HIS A 1 155 ? 106.645 91.701 135.718 1.00 101.12 155 HIS A O 1
ATOM 1150 N N . ARG A 1 156 ? 107.478 89.784 136.540 1.00 96.95 156 ARG A N 1
ATOM 1151 C CA . ARG A 1 156 ? 108.392 89.628 135.418 1.00 93.10 156 ARG A CA 1
ATOM 1152 C C . ARG A 1 156 ? 107.766 88.912 134.228 1.00 94.43 156 ARG A C 1
ATOM 1153 O O . ARG A 1 156 ? 108.350 87.950 133.718 1.00 96.52 156 ARG A O 1
ATOM 1161 N N . MET A 1 157 ? 106.589 89.351 133.768 1.00 77.90 157 MET A N 1
ATOM 1162 C CA . MET A 1 157 ? 106.236 88.942 132.412 1.00 84.19 157 MET A CA 1
ATOM 1163 C C . MET A 1 157 ? 105.608 90.011 131.514 1.00 79.83 157 MET A C 1
ATOM 1164 O O . MET A 1 157 ? 104.873 89.647 130.585 1.00 82.03 157 MET A O 1
ATOM 1169 N N . PRO A 1 158 ? 106.000 91.289 131.598 1.00 60.87 158 PRO A N 1
ATOM 1170 C CA . PRO A 1 158 ? 105.587 92.231 130.555 1.00 59.87 158 PRO A CA 1
ATOM 1171 C C . PRO A 1 158 ? 106.532 92.195 129.373 1.00 65.36 158 PRO A C 1
ATOM 1172 O O . PRO A 1 158 ? 106.183 92.686 128.291 1.00 68.39 158 PRO A O 1
ATOM 1176 N N . PHE A 1 159 ? 107.715 91.619 129.569 1.00 63.58 159 PHE A N 1
ATOM 1177 C CA . PHE A 1 159 ? 108.624 91.265 128.497 1.00 64.22 159 PHE A CA 1
ATOM 1178 C C . PHE A 1 159 ? 108.416 89.847 127.999 1.00 66.85 159 PHE A C 1
ATOM 1179 O O . PHE A 1 159 ? 108.658 89.584 126.824 1.00 71.42 159 PHE A O 1
ATOM 1187 N N . TYR A 1 160 ? 107.934 88.937 128.850 1.00 66.41 160 TYR A N 1
ATOM 1188 C CA . TYR A 1 160 ? 107.428 87.663 128.349 1.00 65.33 160 TYR A CA 1
ATOM 1189 C C . TYR A 1 160 ? 106.273 87.889 127.382 1.00 66.39 160 TYR A C 1
ATOM 1190 O O . TYR A 1 160 ? 106.247 87.326 126.278 1.00 72.47 160 TYR A O 1
ATOM 1199 N N . PHE A 1 161 ? 105.308 88.722 127.780 1.00 63.06 161 PHE A N 1
ATOM 1200 C CA . PHE A 1 161 ? 104.200 89.039 126.887 1.00 71.98 161 PHE A CA 1
ATOM 1201 C C . PHE A 1 161 ? 104.700 89.719 125.619 1.00 75.14 161 PHE A C 1
ATOM 1202 O O . PHE A 1 161 ? 104.213 89.446 124.516 1.00 76.83 161 PHE A O 1
ATOM 1210 N N . ALA A 1 162 ? 105.673 90.621 125.760 1.00 61.45 162 ALA A N 1
ATOM 1211 C CA . ALA A 1 162 ? 106.200 91.326 124.597 1.00 55.58 162 ALA A CA 1
ATOM 1212 C C . ALA A 1 162 ? 106.903 90.377 123.638 1.00 56.41 162 ALA A C 1
ATOM 1213 O O . ALA A 1 162 ? 106.782 90.517 122.419 1.00 56.08 162 ALA A O 1
ATOM 1215 N N . GLY A 1 163 ? 107.669 89.440 124.205 1.00 66.20 163 GLY A N 1
ATOM 1216 C CA . GLY A 1 163 ? 108.316 88.380 123.408 1.00 65.43 163 GLY A CA 1
ATOM 1217 C C . GLY A 1 163 ? 107.289 87.580 122.629 1.00 73.58 163 GLY A C 1
ATOM 1218 O O . GLY A 1 163 ? 107.476 87.404 121.409 1.00 81.03 163 GLY A O 1
ATOM 1219 N N . ALA A 1 164 ? 106.235 87.122 123.311 1.00 67.26 164 ALA A N 1
ATOM 1220 C CA . ALA A 1 164 ? 105.183 86.346 122.662 1.00 65.04 164 ALA A CA 1
ATOM 1221 C C . ALA A 1 164 ? 104.529 87.145 121.542 1.00 65.93 164 ALA A C 1
ATOM 1222 O O . ALA A 1 164 ? 104.308 86.630 120.437 1.00 76.29 164 ALA A O 1
ATOM 1224 N N . LEU A 1 165 ? 104.209 88.406 121.843 1.00 54.50 165 LEU A N 1
ATOM 1225 C CA . LEU A 1 165 ? 103.648 89.334 120.826 1.00 63.20 165 LEU A CA 1
ATOM 1226 C C . LEU A 1 165 ? 104.611 89.409 119.637 1.00 58.20 165 LEU A C 1
ATOM 1227 O O . LEU A 1 165 ? 104.135 89.355 118.486 1.00 55.93 165 LEU A O 1
ATOM 1232 N N . GLY A 1 166 ? 105.914 89.518 119.914 1.00 54.15 166 GLY A N 1
ATOM 1233 C CA . GLY A 1 166 ? 106.901 89.656 118.858 1.00 55.39 166 GLY A CA 1
ATOM 1234 C C . GLY A 1 166 ? 106.970 88.443 117.953 1.00 57.22 166 GLY A C 1
ATOM 1235 O O . GLY A 1 166 ? 107.068 88.576 116.733 1.00 64.41 166 GLY A O 1
ATOM 1236 N N . ILE A 1 167 ? 106.931 87.241 118.534 1.00 48.59 167 ILE A N 1
ATOM 1237 C CA . ILE A 1 167 ? 106.935 86.051 117.685 1.00 47.58 167 ILE A CA 1
ATOM 1238 C C . ILE A 1 167 ? 105.635 85.951 116.890 1.00 56.24 167 ILE A C 1
ATOM 1239 O O . ILE A 1 167 ? 105.641 85.496 115.736 1.00 58.47 167 ILE A O 1
ATOM 1244 N N . LEU A 1 168 ? 104.507 86.371 117.475 1.00 57.23 168 LEU A N 1
ATOM 1245 C CA . LEU A 1 168 ? 103.265 86.417 116.706 1.00 56.59 168 LEU A CA 1
ATOM 1246 C C . LEU A 1 168 ? 103.385 87.372 115.525 1.00 59.27 168 LEU A C 1
ATOM 1247 O O . LEU A 1 168 ? 102.962 87.051 114.406 1.00 59.97 168 LEU A O 1
ATOM 1252 N N . ALA A 1 169 ? 103.970 88.548 115.756 1.00 55.68 169 ALA A N 1
ATOM 1253 C CA . ALA A 1 169 ? 104.189 89.495 114.670 1.00 56.36 169 ALA A CA 1
ATOM 1254 C C . ALA A 1 169 ? 105.103 88.902 113.610 1.00 54.93 169 ALA A C 1
ATOM 1255 O O . ALA A 1 169 ? 104.867 89.076 112.411 1.00 58.60 169 ALA A O 1
ATOM 1257 N N . PHE A 1 170 ? 106.173 88.246 114.067 1.00 53.10 170 PHE A N 1
ATOM 1258 C CA . PHE A 1 170 ? 107.097 87.545 113.140 1.00 59.95 170 PHE A CA 1
ATOM 1259 C C . PHE A 1 170 ? 106.275 86.654 112.206 1.00 55.79 170 PHE A C 1
ATOM 1260 O O . PHE A 1 170 ? 106.256 86.908 110.985 1.00 55.33 170 PHE A O 1
ATOM 1268 N N . ILE A 1 171 ? 105.583 85.669 112.785 1.00 53.39 171 ILE A N 1
ATOM 1269 C CA . ILE A 1 171 ? 104.953 84.573 111.991 1.00 55.96 171 ILE A CA 1
ATOM 1270 C C . ILE A 1 171 ? 103.863 85.170 111.093 1.00 69.02 171 ILE A C 1
ATOM 1271 O O . ILE A 1 171 ? 103.730 84.701 109.946 1.00 77.12 171 ILE A O 1
ATOM 1276 N N . MET A 1 172 ? 103.122 86.168 111.587 1.00 64.04 172 MET A N 1
ATOM 1277 C CA . MET A 1 172 ? 102.111 86.812 110.757 1.00 63.32 172 MET A CA 1
ATOM 1278 C C . MET A 1 172 ? 102.753 87.554 109.591 1.00 67.13 172 MET A C 1
ATOM 1279 O O . MET A 1 172 ? 102.266 87.483 108.455 1.00 66.37 172 MET A O 1
ATOM 1284 N N . SER A 1 173 ? 103.867 88.247 109.846 1.00 68.22 173 SER A N 1
ATOM 1285 C CA . SER A 1 173 ? 104.536 89.005 108.797 1.00 69.85 173 SER A CA 1
ATOM 1286 C C . SER A 1 173 ? 105.110 88.092 107.723 1.00 71.82 173 SER A C 1
ATOM 1287 O O . SER A 1 173 ? 105.005 88.398 106.530 1.00 76.43 173 SER A O 1
ATOM 1290 N N . ILE A 1 174 ? 105.732 86.975 108.111 1.00 52.23 174 ILE A N 1
ATOM 1291 C CA . ILE A 1 174 ? 106.322 86.116 107.087 1.00 50.72 174 ILE A CA 1
ATOM 1292 C C . ILE A 1 174 ? 105.228 85.427 106.280 1.00 57.21 174 ILE A C 1
ATOM 1293 O O . ILE A 1 174 ? 105.326 85.309 105.053 1.00 60.14 174 ILE A O 1
ATOM 1298 N N . VAL A 1 175 ? 104.162 84.974 106.944 1.00 56.11 175 VAL A N 1
ATOM 1299 C CA . VAL A 1 175 ? 103.121 84.238 106.234 1.00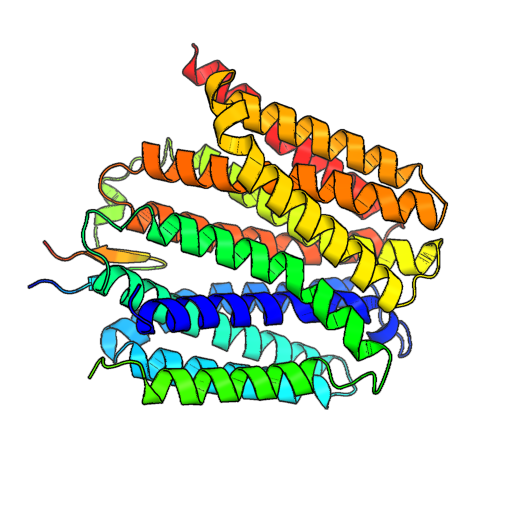 60.83 175 VAL A CA 1
ATOM 1300 C C . VAL A 1 175 ? 102.352 85.156 105.289 1.00 67.30 175 VAL A C 1
ATOM 1301 O O . VAL A 1 175 ? 102.153 84.830 104.113 1.00 66.94 175 VAL A O 1
ATOM 1305 N N . LEU A 1 176 ? 101.916 86.323 105.775 1.00 72.84 176 LEU A N 1
ATOM 1306 C CA . LEU A 1 176 ? 100.931 87.080 105.007 1.00 68.14 176 LEU A CA 1
ATOM 1307 C C . LEU A 1 176 ? 101.574 87.968 103.945 1.00 67.01 176 LEU A C 1
ATOM 1308 O O . LEU A 1 176 ? 101.060 88.060 102.824 1.00 67.50 176 LEU A O 1
ATOM 1313 N N . ILE A 1 177 ? 102.689 88.624 104.266 1.00 68.74 177 ILE A N 1
ATOM 1314 C CA . ILE A 1 177 ? 103.299 89.584 103.351 1.00 69.57 177 ILE A CA 1
ATOM 1315 C C . ILE A 1 177 ? 103.716 88.873 102.071 1.00 78.09 177 ILE A C 1
ATOM 1316 O O . ILE A 1 177 ? 104.616 88.027 102.081 1.00 81.67 177 ILE A O 1
ATOM 1321 N N . HIS A 1 178 ? 103.061 89.211 100.960 1.00 84.67 178 HIS A N 1
ATOM 1322 C CA . HIS A 1 178 ? 103.332 88.576 99.672 1.00 81.41 178 HIS A CA 1
ATOM 1323 C C . HIS A 1 178 ? 104.312 89.453 98.901 1.00 77.43 178 HIS A C 1
ATOM 1324 O O . HIS A 1 178 ? 103.958 90.155 97.955 1.00 79.15 178 HIS A O 1
ATOM 1331 N N . ASP A 1 179 ? 105.572 89.407 99.325 1.00 79.42 179 ASP A N 1
ATOM 1332 C CA . ASP A 1 179 ? 106.654 90.157 98.689 1.00 85.49 179 ASP A CA 1
ATOM 1333 C C . ASP A 1 179 ? 107.828 89.219 98.436 1.00 87.42 179 ASP A C 1
ATOM 1334 O O . ASP A 1 179 ? 108.842 89.266 99.145 1.00 89.60 179 ASP A O 1
ATOM 1339 N N . PRO A 1 180 ? 107.722 88.337 97.432 1.00 83.27 180 PRO A N 1
ATOM 1340 C CA . PRO A 1 180 ? 108.880 87.519 97.064 1.00 80.72 180 PRO A CA 1
ATOM 1341 C C . PRO A 1 180 ? 109.858 88.282 96.176 1.00 81.24 180 PRO A C 1
ATOM 1342 O O . PRO A 1 180 ? 109.532 89.387 95.738 1.00 79.31 180 PRO A O 1
ATOM 1346 N N . PRO A 1 193 ? 123.109 109.712 95.034 1.00 91.90 193 PRO A N 1
ATOM 1347 C CA . PRO A 1 193 ? 124.102 109.942 96.086 1.00 90.22 193 PRO A CA 1
ATOM 1348 C C . PRO A 1 193 ? 124.360 111.425 96.347 1.00 92.33 193 PRO A C 1
ATOM 1349 O O . PRO A 1 193 ? 124.377 111.847 97.502 1.00 90.05 193 PRO A O 1
ATOM 1353 N N . GLN A 1 194 ? 124.472 112.211 95.272 1.00 92.38 194 GLN A N 1
ATOM 1354 C CA . GLN A 1 194 ? 124.830 113.651 95.386 1.00 85.91 194 GLN A CA 1
ATOM 1355 C C . GLN A 1 194 ? 123.592 114.477 95.761 1.00 88.35 194 GLN A C 1
ATOM 1356 O O . GLN A 1 194 ? 123.719 115.714 95.843 1.00 92.12 194 GLN A O 1
ATOM 1362 N N . LEU A 1 195 ? 122.443 113.826 95.971 1.00 82.62 195 LEU A N 1
ATOM 1363 C CA . LEU A 1 195 ? 121.193 114.558 96.146 1.00 83.32 195 LEU A CA 1
ATOM 1364 C C . LEU A 1 195 ? 121.310 115.603 97.248 1.00 80.96 195 LEU A C 1
ATOM 1365 O O . LEU A 1 195 ? 120.668 116.657 97.184 1.00 78.48 195 LEU A O 1
ATOM 1370 N N . LEU A 1 196 ? 122.129 115.305 98.261 1.00 85.35 196 LEU A N 1
ATOM 1371 C CA . LEU A 1 196 ? 122.280 116.225 99.420 1.00 87.89 196 LEU A CA 1
ATOM 1372 C C . LEU A 1 196 ? 122.876 117.551 98.936 1.00 87.97 196 LEU A C 1
ATOM 1373 O O . LEU A 1 196 ? 122.442 118.609 99.430 1.00 87.97 196 LEU A O 1
ATOM 1378 N N . THR A 1 197 ? 123.838 117.486 98.011 1.00 87.52 197 THR A N 1
ATOM 1379 C CA . THR A 1 197 ? 124.660 118.647 97.681 1.00 87.96 197 THR A CA 1
ATOM 1380 C C . THR A 1 197 ? 123.804 119.836 97.262 1.00 85.66 197 THR A C 1
ATOM 1381 O O . THR A 1 197 ? 124.044 120.971 97.689 1.00 82.43 197 THR A O 1
ATOM 1385 N N . LYS A 1 198 ? 122.805 119.559 96.418 1.00 85.56 198 LYS A N 1
ATOM 1386 C CA . LYS A 1 198 ? 121.859 120.601 95.940 1.00 89.40 198 LYS A CA 1
ATOM 1387 C C . LYS A 1 198 ? 121.196 121.263 97.152 1.00 92.87 198 LYS A C 1
ATOM 1388 O O . LYS A 1 198 ? 120.976 122.489 97.111 1.00 97.14 198 LYS A O 1
ATOM 1394 N N . ILE A 1 199 ? 120.921 120.466 98.189 1.00 80.84 199 ILE A N 1
ATOM 1395 C CA . ILE A 1 199 ? 120.021 120.879 99.306 1.00 77.84 199 ILE A CA 1
ATOM 1396 C C . ILE A 1 199 ? 120.682 122.038 100.058 1.00 78.62 199 ILE A C 1
ATOM 1397 O O . ILE A 1 199 ? 121.871 121.915 100.412 1.00 81.18 199 ILE A O 1
ATOM 1402 N N . ASN A 1 200 ? 119.929 123.118 100.279 1.00 74.85 200 ASN A N 1
ATOM 1403 C CA . ASN A 1 200 ? 120.413 124.258 101.042 1.00 77.10 200 ASN A CA 1
ATOM 1404 C C . ASN A 1 200 ? 120.354 124.039 102.547 1.00 80.89 200 ASN A C 1
ATOM 1405 O O . ASN A 1 200 ? 121.101 124.698 103.279 1.00 85.54 200 ASN A O 1
ATOM 1410 N N . TRP A 1 201 ? 119.485 123.137 103.015 1.00 67.90 201 TRP A N 1
ATOM 1411 C CA . TRP A 1 201 ? 119.258 122.835 104.429 1.00 60.20 201 TRP A CA 1
ATOM 1412 C C . TRP A 1 201 ? 119.241 124.088 105.298 1.00 61.99 201 TRP A C 1
ATOM 1413 O O . TRP A 1 201 ? 119.733 124.074 106.430 1.00 59.20 201 TRP A O 1
ATOM 1424 N N . LYS A 1 202 ? 118.675 125.173 104.775 1.00 64.14 202 LYS A N 1
ATOM 1425 C CA . LYS A 1 202 ? 118.510 126.412 105.519 1.00 61.70 202 LYS A CA 1
ATOM 1426 C C . LYS A 1 202 ? 117.067 126.653 105.933 1.00 62.32 202 LYS A C 1
ATOM 1427 O O . LYS A 1 202 ? 116.782 127.663 106.586 1.00 62.47 202 LYS A O 1
ATOM 1433 N N . VAL A 1 203 ? 116.154 125.757 105.571 1.00 55.30 203 VAL A N 1
ATOM 1434 C CA . VAL A 1 203 ? 114.752 125.880 105.941 1.00 51.74 203 VAL A CA 1
ATOM 1435 C C . VAL A 1 203 ? 114.384 124.667 106.784 1.00 51.11 203 VAL A C 1
ATOM 1436 O O . VAL A 1 203 ? 113.483 124.725 107.630 1.00 52.67 203 VAL A O 1
ATOM 1440 N N . PHE A 1 204 ? 115.109 123.567 106.581 1.00 53.59 204 PHE A N 1
ATOM 1441 C CA . PHE A 1 204 ? 114.901 122.346 107.347 1.00 49.28 204 PHE A CA 1
ATOM 1442 C C . PHE A 1 204 ? 115.350 122.470 108.795 1.00 49.49 204 PHE A C 1
ATOM 1443 O O . PHE A 1 204 ? 115.085 121.557 109.583 1.00 50.68 204 PHE A O 1
ATOM 1451 N N . ILE A 1 205 ? 116.027 123.559 109.162 1.00 43.71 205 ILE A N 1
ATOM 1452 C CA . ILE A 1 205 ? 116.628 123.655 110.489 1.00 40.68 205 ILE A CA 1
ATOM 1453 C C . ILE A 1 205 ? 115.557 123.709 111.572 1.00 44.38 205 ILE A C 1
ATOM 1454 O O . ILE A 1 205 ? 115.618 122.970 112.562 1.00 45.04 205 ILE A O 1
ATOM 1459 N N . THR A 1 206 ? 114.561 124.581 111.407 1.00 46.22 206 THR A N 1
ATOM 1460 C CA . THR A 1 206 ? 113.637 124.787 112.517 1.00 49.19 206 THR A CA 1
ATOM 1461 C C . THR A 1 206 ? 112.655 123.628 112.715 1.00 45.73 206 THR A C 1
ATOM 1462 O O . THR A 1 206 ? 112.336 123.330 113.871 1.00 52.97 206 THR A O 1
ATOM 1466 N N . PRO A 1 207 ? 112.174 122.914 111.667 1.00 40.07 207 PRO A N 1
ATOM 1467 C CA . PRO A 1 207 ? 111.363 121.711 111.887 1.00 38.32 207 PRO A CA 1
ATOM 1468 C C . PRO A 1 207 ? 112.186 120.606 112.568 1.00 42.61 207 PRO A C 1
ATOM 1469 O O . PRO A 1 207 ? 111.626 119.868 113.359 1.00 41.98 207 PRO A O 1
ATOM 1473 N N . VAL A 1 208 ? 113.483 120.528 112.252 1.00 46.70 208 VAL A N 1
ATOM 1474 C CA . VAL A 1 208 ? 114.365 119.546 112.876 1.00 40.26 208 VAL A CA 1
ATOM 1475 C C . VAL A 1 208 ? 114.543 119.854 114.356 1.00 43.69 208 VAL A C 1
ATOM 1476 O O . VAL A 1 208 ? 114.449 118.962 115.208 1.00 40.73 208 VAL A O 1
ATOM 1480 N N . ILE A 1 209 ? 114.787 121.123 114.690 1.00 47.29 209 ILE A N 1
ATOM 1481 C CA . ILE A 1 209 ? 114.892 121.479 116.101 1.00 47.21 209 ILE A CA 1
ATOM 1482 C C . ILE A 1 209 ? 113.557 121.281 116.808 1.00 41.41 209 ILE A C 1
ATOM 1483 O O . ILE A 1 209 ? 113.523 120.879 117.976 1.00 40.57 209 ILE A O 1
ATOM 1488 N N . LEU A 1 210 ? 112.439 121.536 116.122 1.00 35.34 210 LEU A N 1
ATOM 1489 C CA . LEU A 1 210 ? 111.132 121.346 116.744 1.00 30.09 210 LEU A CA 1
ATOM 1490 C C . LEU A 1 210 ? 110.869 119.881 117.068 1.00 40.36 210 LEU A C 1
ATOM 1491 O O . LEU A 1 210 ? 110.390 119.562 118.162 1.00 55.64 210 LEU A O 1
ATOM 1496 N N . THR A 1 211 ? 111.166 118.971 116.136 1.00 37.80 211 THR A N 1
ATOM 1497 C CA . THR A 1 211 ? 110.959 117.556 116.432 1.00 34.33 211 THR A CA 1
ATOM 1498 C C . THR A 1 211 ? 111.953 117.057 117.471 1.00 30.78 211 THR A C 1
ATOM 1499 O O . THR A 1 211 ? 111.602 116.211 118.303 1.00 31.47 211 THR A O 1
ATOM 1503 N N . LEU A 1 212 ? 113.180 117.583 117.460 1.00 34.19 212 LEU A N 1
ATOM 1504 C CA . LEU A 1 212 ? 114.133 117.260 118.515 1.00 36.03 212 LEU A CA 1
ATOM 1505 C C . LEU A 1 212 ? 113.585 117.658 119.879 1.00 40.05 212 LEU A C 1
ATOM 1506 O O . LEU A 1 212 ? 113.628 116.873 120.833 1.00 40.35 212 LEU A O 1
ATOM 1511 N N . VAL A 1 213 ? 113.114 118.906 119.970 1.00 35.94 213 VAL A N 1
ATOM 1512 C CA . VAL A 1 213 ? 112.502 119.422 121.229 1.00 23.93 213 VAL A CA 1
ATOM 1513 C C . VAL A 1 213 ? 111.383 118.462 121.643 1.00 29.44 213 VAL A C 1
ATOM 1514 O O . VAL A 1 213 ? 111.431 117.950 122.779 1.00 39.08 213 VAL A O 1
ATOM 1518 N N . LEU A 1 214 ? 110.423 118.229 120.744 1.00 33.19 214 LEU A N 1
ATOM 1519 C CA . LEU A 1 214 ? 109.234 117.458 121.095 1.00 27.89 214 LEU A CA 1
ATOM 1520 C C . LEU A 1 214 ? 109.608 116.069 121.598 1.00 33.74 214 LEU A C 1
ATOM 1521 O O . LEU A 1 214 ? 109.075 115.598 122.611 1.00 37.87 214 LEU A O 1
ATOM 1526 N N . SER A 1 215 ? 110.526 115.393 120.900 1.00 41.56 215 SER A N 1
ATOM 1527 C CA . SER A 1 215 ? 110.961 114.073 121.341 1.00 38.30 215 SER A CA 1
ATOM 1528 C C . SER A 1 215 ? 111.648 114.147 122.696 1.00 38.65 215 SER A C 1
ATOM 1529 O O . SER A 1 215 ? 111.391 113.316 123.577 1.00 44.16 215 SER A O 1
ATOM 1532 N N . PHE A 1 216 ? 112.523 115.139 122.883 1.00 34.98 216 PHE A N 1
ATOM 1533 C CA . PHE A 1 216 ? 113.180 115.327 124.171 1.00 38.95 216 PHE A CA 1
ATOM 1534 C C . PHE A 1 216 ? 112.155 115.503 125.279 1.00 41.30 216 PHE A C 1
ATOM 1535 O O . PHE A 1 216 ? 112.214 114.822 126.307 1.00 32.03 216 PHE A O 1
ATOM 1543 N N . GLY A 1 217 ? 111.198 116.410 125.082 1.00 45.41 217 GLY A N 1
ATOM 1544 C CA . GLY A 1 217 ? 110.215 116.667 126.118 1.00 36.96 217 GLY A CA 1
ATOM 1545 C C . GLY A 1 217 ? 109.386 115.443 126.446 1.00 37.55 217 GLY A C 1
ATOM 1546 O O . GLY A 1 217 ? 109.212 115.094 127.615 1.00 54.98 217 GLY A O 1
ATOM 1547 N N . LEU A 1 218 ? 108.887 114.756 125.417 1.00 28.45 218 LEU A N 1
ATOM 1548 C CA . LEU A 1 218 ? 108.023 113.605 125.655 1.00 37.94 218 LEU A CA 1
ATOM 1549 C C . LEU A 1 218 ? 108.780 112.482 126.356 1.00 50.02 218 LEU A C 1
ATOM 1550 O O . LEU A 1 218 ? 108.311 111.939 127.365 1.00 48.96 218 LEU A O 1
ATOM 1555 N N . SER A 1 219 ? 109.962 112.125 125.843 1.00 57.24 219 SER A N 1
ATOM 1556 C CA . SER A 1 219 ? 110.723 111.035 126.443 1.00 47.36 219 SER A CA 1
ATOM 1557 C C . SER A 1 219 ? 111.181 111.383 127.854 1.00 48.80 219 SER A C 1
ATOM 1558 O O . SER A 1 219 ? 111.106 110.542 128.757 1.00 51.91 219 SER A O 1
ATOM 1561 N N . ALA A 1 220 ? 111.658 112.613 128.068 1.00 50.05 220 ALA A N 1
ATOM 1562 C CA . ALA A 1 220 ? 112.109 113.009 129.396 1.00 48.09 220 ALA A CA 1
ATOM 1563 C C . ALA A 1 220 ? 110.957 113.027 130.388 1.00 48.49 220 ALA A C 1
ATOM 1564 O O . ALA A 1 220 ? 111.118 112.606 131.539 1.00 51.35 220 ALA A O 1
ATOM 1566 N N . PHE A 1 221 ? 109.787 113.513 129.969 1.00 54.91 221 PHE A N 1
ATOM 1567 C CA . PHE A 1 221 ? 108.630 113.503 130.854 1.00 49.75 221 PHE A CA 1
ATOM 1568 C C . PHE A 1 221 ? 108.227 112.079 131.205 1.00 55.38 221 PHE A C 1
ATOM 1569 O O . PHE A 1 221 ? 107.933 111.772 132.365 1.00 65.87 221 PHE A O 1
ATOM 1577 N N . GLU A 1 222 ? 108.201 111.189 130.211 1.00 49.97 222 GLU A N 1
ATOM 1578 C CA . GLU A 1 222 ? 107.833 109.806 130.493 1.00 52.04 222 GLU A CA 1
ATOM 1579 C C . GLU A 1 222 ? 108.829 109.159 131.445 1.00 56.25 222 GLU A C 1
ATOM 1580 O O . GLU A 1 222 ? 108.441 108.407 132.346 1.00 59.10 222 GLU A O 1
ATOM 1586 N N . THR A 1 223 ? 110.119 109.447 131.266 1.00 59.54 223 THR A N 1
ATOM 1587 C CA . THR A 1 223 ? 111.133 108.881 132.150 1.00 49.77 223 THR A CA 1
ATOM 1588 C C . THR A 1 223 ? 110.998 109.416 133.571 1.00 49.82 223 THR A C 1
ATOM 1589 O O . THR A 1 223 ? 111.053 108.647 134.537 1.00 59.49 223 THR A O 1
ATOM 1593 N N . LEU A 1 224 ? 110.809 110.729 133.720 1.00 54.79 224 LEU A N 1
ATOM 1594 C CA . LEU A 1 224 ? 110.797 111.334 135.047 1.00 60.43 224 LEU A CA 1
ATOM 1595 C C . LEU A 1 224 ? 109.492 111.099 135.794 1.00 58.30 224 LEU A C 1
ATOM 1596 O O . LEU A 1 224 ? 109.489 111.113 137.029 1.00 62.15 224 LEU A O 1
ATOM 1601 N N . TYR A 1 225 ? 108.378 110.922 135.080 1.00 50.87 225 TYR A N 1
ATOM 1602 C CA . TYR A 1 225 ? 107.076 110.870 135.735 1.00 49.30 225 TYR A CA 1
ATOM 1603 C C . TYR A 1 225 ? 106.979 109.680 136.679 1.00 57.64 225 TYR A C 1
ATOM 1604 O O . TYR A 1 225 ? 106.543 109.818 137.828 1.00 64.79 225 TYR A O 1
ATOM 1613 N N . SER A 1 226 ? 107.391 108.501 136.211 1.00 53.48 226 SER A N 1
ATOM 1614 C CA . SER A 1 226 ? 107.286 107.302 137.032 1.00 56.43 226 SER A CA 1
ATOM 1615 C C . SER A 1 226 ? 108.140 107.421 138.287 1.00 58.94 226 SER A C 1
ATOM 1616 O O . SER A 1 226 ? 107.672 107.148 139.399 1.00 66.43 226 SER A O 1
ATOM 1619 N N . LEU A 1 227 ? 109.393 107.851 138.129 1.00 58.15 227 LEU A N 1
ATOM 1620 C CA . LEU A 1 227 ? 110.288 107.976 139.275 1.00 62.26 227 LEU A CA 1
ATOM 1621 C C . LEU A 1 227 ? 109.771 109.007 140.269 1.00 66.19 227 LEU A C 1
ATOM 1622 O O . LEU A 1 227 ? 109.720 108.750 141.478 1.00 60.03 227 LEU A O 1
ATOM 1627 N N . TYR A 1 228 ? 109.369 110.180 139.774 1.00 76.06 228 TYR A N 1
ATOM 1628 C CA . TYR A 1 228 ? 108.893 111.240 140.654 1.00 70.96 228 TYR A CA 1
ATOM 1629 C C . TYR A 1 228 ? 107.649 110.804 141.416 1.00 71.37 228 TYR A C 1
ATOM 1630 O O . TYR A 1 228 ? 107.547 111.006 142.633 1.00 73.59 228 TYR A O 1
ATOM 1639 N N . THR A 1 229 ? 106.694 110.188 140.717 1.00 61.11 229 THR A N 1
ATOM 1640 C CA . THR A 1 229 ? 105.428 109.861 141.354 1.00 62.23 229 THR A CA 1
ATOM 1641 C C . THR A 1 229 ? 105.557 108.658 142.278 1.00 69.98 229 THR A C 1
ATOM 1642 O O . THR A 1 229 ? 104.808 108.550 143.255 1.00 79.45 229 THR A O 1
ATOM 1646 N N . ALA A 1 230 ? 106.491 107.746 141.997 1.00 67.45 230 ALA A N 1
ATOM 1647 C CA . ALA A 1 230 ? 106.750 106.663 142.935 1.00 69.35 230 ALA A CA 1
ATOM 1648 C C . ALA A 1 230 ? 107.525 107.144 144.152 1.00 70.11 230 ALA A C 1
ATOM 1649 O O . ALA A 1 230 ? 107.370 106.582 145.241 1.00 69.41 230 ALA A O 1
ATOM 1651 N N . ASP A 1 231 ? 108.370 108.165 143.992 1.00 80.89 231 ASP A N 1
ATOM 1652 C CA . ASP A 1 231 ? 109.113 108.682 145.134 1.00 83.80 231 ASP A CA 1
ATOM 1653 C C . ASP A 1 231 ? 108.232 109.516 146.056 1.00 81.56 231 ASP A C 1
ATOM 1654 O O . ASP A 1 231 ? 108.318 109.386 147.282 1.00 83.42 231 ASP A O 1
ATOM 1659 N N . LYS A 1 232 ? 107.382 110.375 145.494 1.00 78.01 232 LYS A N 1
ATOM 1660 C CA . LYS A 1 232 ? 106.612 111.302 146.317 1.00 79.65 232 LYS A CA 1
ATOM 1661 C C . LYS A 1 232 ? 105.291 110.707 146.795 1.00 81.65 232 LYS A C 1
ATOM 1662 O O . LYS A 1 232 ? 105.010 110.699 147.997 1.00 81.92 232 LYS A O 1
ATOM 1668 N N . VAL A 1 233 ? 104.473 110.210 145.869 1.00 78.12 233 VAL A N 1
ATOM 1669 C CA . VAL A 1 233 ? 103.130 109.737 146.179 1.00 76.52 233 VAL A CA 1
ATOM 1670 C C . VAL A 1 233 ? 103.101 108.212 146.321 1.00 75.54 233 VAL A C 1
ATOM 1671 O O . VAL A 1 233 ? 102.055 107.631 146.627 1.00 74.48 233 VAL A O 1
ATOM 1675 N N . ASN A 1 234 ? 104.259 107.566 146.195 1.00 79.85 234 ASN A N 1
ATOM 1676 C CA . ASN A 1 234 ? 104.419 106.107 146.207 1.00 80.27 234 ASN A CA 1
ATOM 1677 C C . ASN A 1 234 ? 103.361 105.428 145.337 1.00 81.14 234 ASN A C 1
ATOM 1678 O O . ASN A 1 234 ? 102.508 104.672 145.802 1.00 84.28 234 ASN A O 1
ATOM 1683 N N . TYR A 1 235 ? 103.440 105.729 144.043 1.00 73.60 235 TYR A N 1
ATOM 1684 C CA . TYR A 1 235 ? 102.595 105.091 143.043 1.00 71.90 235 TYR A CA 1
ATOM 1685 C C . TYR A 1 235 ? 102.970 103.624 142.889 1.00 79.86 235 TYR A C 1
ATOM 1686 O O . TYR A 1 235 ? 104.146 103.291 142.706 1.00 82.71 235 TYR A O 1
ATOM 1695 N N . SER A 1 236 ? 101.971 102.750 142.955 1.00 83.50 236 SER A N 1
ATOM 1696 C CA . SER A 1 236 ? 102.128 101.402 142.451 1.00 81.05 236 SER A CA 1
ATOM 1697 C C . SER A 1 236 ? 102.126 101.446 140.924 1.00 76.08 236 SER A C 1
ATOM 1698 O O . SER A 1 236 ? 101.644 102.412 140.329 1.00 77.18 236 SER A O 1
ATOM 1701 N N . PRO A 1 237 ? 102.669 100.420 140.262 1.00 79.73 237 PRO A N 1
ATOM 1702 C CA . PRO A 1 237 ? 102.671 100.435 138.788 1.00 77.04 237 PRO A CA 1
ATOM 1703 C C . PRO A 1 237 ? 101.280 100.524 138.185 1.00 80.11 237 PRO A C 1
ATOM 1704 O O . PRO A 1 237 ? 101.141 101.019 137.060 1.00 85.67 237 PRO A O 1
ATOM 1708 N N . LYS A 1 238 ? 100.248 100.071 138.900 1.00 74.15 238 LYS A N 1
ATOM 1709 C CA . LYS A 1 238 ? 98.881 100.245 138.421 1.00 77.73 238 LYS A CA 1
ATOM 1710 C C . LYS A 1 238 ? 98.534 101.720 138.269 1.00 82.38 238 LYS A C 1
ATOM 1711 O O . LYS A 1 238 ? 97.899 102.118 137.285 1.00 77.76 238 LYS A O 1
ATOM 1717 N N . ASP A 1 239 ? 98.932 102.545 139.240 1.00 78.36 239 ASP A N 1
ATOM 1718 C CA . ASP A 1 239 ? 98.618 103.969 139.173 1.00 72.06 239 ASP A CA 1
ATOM 1719 C C . ASP A 1 239 ? 99.323 104.641 138.000 1.00 73.86 239 ASP A C 1
ATOM 1720 O O . ASP A 1 239 ? 98.716 105.447 137.284 1.00 77.77 239 ASP A O 1
ATOM 1725 N N . ILE A 1 240 ? 100.599 104.323 137.783 1.00 61.40 240 ILE A N 1
ATOM 1726 C CA . ILE A 1 240 ? 101.309 104.887 136.639 1.00 58.80 240 ILE A CA 1
ATOM 1727 C C . ILE A 1 240 ? 100.661 104.429 135.340 1.00 59.13 240 ILE A C 1
ATOM 1728 O O . ILE A 1 240 ? 100.498 105.215 134.397 1.00 68.56 240 ILE A O 1
ATOM 1733 N N . SER A 1 241 ? 100.332 103.135 135.289 1.00 61.31 241 SER A N 1
ATOM 1734 C CA . SER A 1 241 ? 99.616 102.552 134.125 1.00 64.39 241 SER A CA 1
ATOM 1735 C C . SER A 1 241 ? 98.386 103.409 133.813 1.00 70.67 241 SER A C 1
ATOM 1736 O O . SER A 1 241 ? 98.293 103.926 132.682 1.00 72.63 241 SER A O 1
ATOM 1739 N N . ILE A 1 242 ? 97.488 103.554 134.792 1.00 65.87 242 ILE A N 1
ATOM 1740 C CA . ILE A 1 242 ? 96.203 104.205 134.553 1.00 63.34 242 ILE A CA 1
ATOM 1741 C C . ILE A 1 242 ? 96.405 105.673 134.199 1.00 61.44 242 ILE A C 1
ATOM 1742 O O . ILE A 1 242 ? 95.718 106.208 133.322 1.00 66.58 242 ILE A O 1
ATOM 1747 N N . ALA A 1 243 ? 97.372 106.337 134.839 1.00 48.26 243 ALA A N 1
ATOM 1748 C CA . ALA A 1 243 ? 97.641 107.734 134.515 1.00 41.71 243 ALA A CA 1
ATOM 1749 C C . ALA A 1 243 ? 98.090 107.886 133.067 1.00 53.78 243 ALA A C 1
ATOM 1750 O O . ALA A 1 243 ? 97.570 108.732 132.329 1.00 69.63 243 ALA A O 1
ATOM 1752 N N . ILE A 1 244 ? 99.046 107.059 132.636 1.00 57.93 244 ILE A N 1
ATOM 1753 C CA . ILE A 1 244 ? 99.554 107.170 131.272 1.00 59.40 244 ILE A CA 1
ATOM 1754 C C . ILE A 1 244 ? 98.474 106.808 130.258 1.00 58.04 244 ILE A C 1
ATOM 1755 O O . ILE A 1 244 ? 98.324 107.482 129.232 1.00 50.36 244 ILE A O 1
ATOM 1760 N N . THR A 1 245 ? 97.709 105.741 130.517 1.00 58.67 245 THR A N 1
ATOM 1761 C CA . THR A 1 245 ? 96.652 105.352 129.588 1.00 55.66 245 THR A CA 1
ATOM 1762 C C . THR A 1 245 ? 95.607 106.448 129.452 1.00 65.12 245 THR A C 1
ATOM 1763 O O . THR A 1 245 ? 95.199 106.796 128.338 1.00 73.81 245 THR A O 1
ATOM 1767 N N . GLY A 1 246 ? 95.153 107.000 130.579 1.00 65.10 246 GLY A N 1
ATOM 1768 C CA . GLY A 1 246 ? 94.166 108.062 130.515 1.00 63.47 246 GLY A CA 1
ATOM 1769 C C . GLY A 1 246 ? 94.687 109.289 129.798 1.00 59.56 246 GLY A C 1
ATOM 1770 O O . GLY A 1 246 ? 93.985 109.882 128.974 1.00 67.92 246 GLY A O 1
ATOM 1771 N N . GLY A 1 247 ? 95.912 109.692 130.150 1.00 48.73 247 GLY A N 1
ATOM 1772 C CA . GLY A 1 247 ? 96.584 110.811 129.464 1.00 51.93 247 GLY A CA 1
ATOM 1773 C C . GLY A 1 247 ? 96.577 110.608 127.960 1.00 59.10 247 GLY A C 1
ATOM 1774 O O . GLY A 1 247 ? 96.086 111.502 127.243 1.00 64.60 247 GLY A O 1
ATOM 1775 N N . GLY A 1 248 ? 97.092 109.462 127.504 1.00 54.45 248 GLY A N 1
ATOM 1776 C CA . GLY A 1 248 ? 97.208 109.188 126.084 1.00 55.17 248 GLY A CA 1
ATOM 1777 C C . GLY A 1 248 ? 95.864 109.156 125.386 1.00 56.51 248 GLY A C 1
ATOM 1778 O O . GLY A 1 248 ? 95.712 109.699 124.289 1.00 60.37 248 GLY A O 1
ATOM 1779 N N . ILE A 1 249 ? 94.869 108.525 126.012 1.00 55.59 249 ILE A N 1
ATOM 1780 C CA . ILE A 1 249 ? 93.546 108.449 125.402 1.00 56.84 249 ILE A CA 1
ATOM 1781 C C . ILE A 1 249 ? 92.939 109.838 125.272 1.00 65.07 249 ILE A C 1
ATOM 1782 O O . ILE A 1 249 ? 92.387 110.192 124.223 1.00 69.70 249 ILE A O 1
ATOM 1787 N N . PHE A 1 250 ? 93.039 110.653 126.326 1.00 71.54 250 PHE A N 1
ATOM 1788 C CA . PHE A 1 250 ? 92.492 112.004 126.265 1.00 65.31 250 PHE A CA 1
ATOM 1789 C C . PHE A 1 250 ? 93.186 112.829 125.191 1.00 68.93 250 PHE A C 1
ATOM 1790 O O . PHE A 1 250 ? 92.532 113.541 124.420 1.00 73.18 250 PHE A O 1
ATOM 1798 N N . GLY A 1 251 ? 94.515 112.736 125.115 1.00 63.85 251 GLY A N 1
ATOM 1799 C CA . GLY A 1 251 ? 95.240 113.500 124.114 1.00 61.26 251 GLY A CA 1
ATOM 1800 C C . GLY A 1 251 ? 94.889 113.083 122.700 1.00 61.76 251 GLY A C 1
ATOM 1801 O O . GLY A 1 251 ? 94.650 113.926 121.832 1.00 68.54 251 GLY A O 1
ATOM 1802 N N . ALA A 1 252 ? 94.844 111.772 122.452 1.00 63.45 252 ALA A N 1
ATOM 1803 C CA . ALA A 1 252 ? 94.505 111.283 121.121 1.00 68.53 252 ALA A CA 1
ATOM 1804 C C . ALA A 1 252 ? 93.085 111.671 120.734 1.00 72.36 252 ALA A C 1
ATOM 1805 O O . ALA A 1 252 ? 92.834 112.066 119.591 1.00 74.23 252 ALA A O 1
ATOM 1807 N N . LEU A 1 253 ? 92.140 111.560 121.670 1.00 72.97 253 LEU A N 1
ATOM 1808 C CA . LEU A 1 253 ? 90.760 111.925 121.371 1.00 71.90 253 LEU A CA 1
ATOM 1809 C C . LEU A 1 253 ? 90.638 113.414 121.070 1.00 75.33 253 LEU A C 1
ATOM 1810 O O . LEU A 1 253 ? 89.987 113.808 120.094 1.00 80.35 253 LEU A O 1
ATOM 1815 N N . PHE A 1 254 ? 91.273 114.243 121.902 1.00 71.19 254 PHE A N 1
ATOM 1816 C CA . PHE A 1 254 ? 91.218 115.715 121.697 1.00 69.96 254 PHE A CA 1
ATOM 1817 C C . PHE A 1 254 ? 91.825 116.057 120.332 1.00 75.03 254 PHE A C 1
ATOM 1818 O O . PHE A 1 254 ? 91.202 116.816 119.564 1.00 79.19 254 PHE A O 1
ATOM 1826 N N . GLN A 1 255 ? 93.008 115.502 120.051 1.00 71.58 255 GLN A N 1
ATOM 1827 C CA . GLN A 1 255 ? 93.641 115.572 118.708 1.00 78.56 255 GLN A CA 1
ATOM 1828 C C . GLN A 1 255 ? 92.583 115.275 117.641 1.00 81.61 255 GLN A C 1
ATOM 1829 O O . GLN A 1 255 ? 92.191 116.210 116.915 1.00 77.82 255 GLN A O 1
ATOM 1835 N N . ILE A 1 256 ? 92.144 114.016 117.566 1.00 78.20 256 ILE A N 1
ATOM 1836 C CA . ILE A 1 256 ? 91.367 113.527 116.433 1.00 77.73 256 ILE A CA 1
ATOM 1837 C C . ILE A 1 256 ? 90.089 114.337 116.264 1.00 79.19 256 ILE A C 1
ATOM 1838 O O . ILE A 1 256 ? 89.664 114.620 115.137 1.00 83.79 256 ILE A O 1
ATOM 1843 N N . TYR A 1 257 ? 89.468 114.748 117.367 1.00 75.86 257 TYR A N 1
ATOM 1844 C CA . TYR A 1 257 ? 88.157 115.370 117.291 1.00 77.62 257 TYR A CA 1
ATOM 1845 C C . TYR A 1 257 ? 88.184 116.895 117.349 1.00 77.81 257 TYR A C 1
ATOM 1846 O O . TYR A 1 257 ? 87.115 117.510 117.317 1.00 82.91 257 TYR A O 1
ATOM 1855 N N . PHE A 1 258 ? 89.357 117.533 117.439 1.00 78.81 258 PHE A N 1
ATOM 1856 C CA . PHE A 1 258 ? 89.367 118.990 117.430 1.00 84.78 258 PHE A CA 1
ATOM 1857 C C . PHE A 1 258 ? 90.474 119.636 116.601 1.00 90.76 258 PHE A C 1
ATOM 1858 O O . PHE A 1 258 ? 90.467 120.869 116.471 1.00 91.62 258 PHE A O 1
ATOM 1866 N N . PHE A 1 259 ? 91.401 118.866 116.020 1.00 92.56 259 PHE A N 1
ATOM 1867 C CA . PHE A 1 259 ? 92.531 119.458 115.311 1.00 90.50 259 PHE A CA 1
ATOM 1868 C C . PHE A 1 259 ? 92.054 120.365 114.187 1.00 90.00 259 PHE A C 1
ATOM 1869 O O . PHE A 1 259 ? 92.351 121.565 114.179 1.00 91.53 259 PHE A O 1
ATOM 1877 N N . ASP A 1 260 ? 91.239 119.807 113.293 1.00 83.11 260 ASP A N 1
ATOM 1878 C CA . ASP A 1 260 ? 90.695 120.528 112.152 1.00 86.56 260 ASP A CA 1
ATOM 1879 C C . ASP A 1 260 ? 90.014 121.803 112.622 1.00 85.13 260 ASP A C 1
ATOM 1880 O O . ASP A 1 260 ? 90.066 122.833 111.944 1.00 87.18 260 ASP A O 1
ATOM 1885 N N . LYS A 1 261 ? 89.377 121.737 113.791 1.00 78.08 261 LYS A N 1
ATOM 1886 C CA . LYS A 1 261 ? 88.752 122.922 114.360 1.00 80.33 261 LYS A CA 1
ATOM 1887 C C . LYS A 1 261 ? 89.774 123.997 114.711 1.00 83.38 261 LYS A C 1
ATOM 1888 O O . LYS A 1 261 ? 89.523 125.183 114.472 1.00 80.45 261 LYS A O 1
ATOM 1894 N N . PHE A 1 262 ? 90.927 123.624 115.282 1.00 92.42 262 PHE A N 1
ATOM 1895 C CA . PHE A 1 262 ? 91.890 124.695 115.571 1.00 90.73 262 PHE A CA 1
ATOM 1896 C C . PHE A 1 262 ? 92.650 125.208 114.349 1.00 90.27 262 PHE A C 1
ATOM 1897 O O . PHE A 1 262 ? 93.054 126.376 114.353 1.00 83.80 262 PHE A O 1
ATOM 1905 N N . MET A 1 263 ? 92.887 124.380 113.323 1.00 93.93 263 MET A N 1
ATOM 1906 C CA . MET A 1 263 ? 93.601 124.902 112.147 1.00 88.07 263 MET A CA 1
ATOM 1907 C C . MET A 1 263 ? 92.910 126.097 111.498 1.00 90.65 263 MET A C 1
ATOM 1908 O O . MET A 1 263 ? 93.594 126.973 110.956 1.00 92.03 263 MET A O 1
ATOM 1913 N N . LYS A 1 264 ? 91.582 126.167 111.536 1.00 88.75 264 LYS A N 1
ATOM 1914 C CA . LYS A 1 264 ? 90.905 127.259 110.845 1.00 87.79 264 LYS A CA 1
ATOM 1915 C C . LYS A 1 264 ? 91.174 128.631 111.458 1.00 87.87 264 LYS A C 1
ATOM 1916 O O . LYS A 1 264 ? 90.968 129.639 110.774 1.00 85.48 264 LYS A O 1
ATOM 1922 N N . TYR A 1 265 ? 91.637 128.705 112.708 1.00 96.05 265 TYR A N 1
ATOM 1923 C CA . TYR A 1 265 ? 91.700 129.972 113.430 1.00 96.21 265 TYR A CA 1
ATOM 1924 C C . TYR A 1 265 ? 93.101 130.343 113.900 1.00 97.84 265 TYR A C 1
ATOM 1925 O O . TYR A 1 265 ? 93.234 131.203 114.779 1.00 98.16 265 TYR A O 1
ATOM 1934 N N . PHE A 1 266 ? 94.144 129.730 113.349 1.00 96.21 266 PHE A N 1
ATOM 1935 C CA . PHE A 1 266 ? 95.518 130.054 113.720 1.00 92.81 266 PHE A CA 1
ATOM 1936 C C . PHE A 1 266 ? 96.433 129.730 112.544 1.00 92.84 266 PHE A C 1
ATOM 1937 O O . PHE A 1 266 ? 95.977 129.342 111.465 1.00 91.36 266 PHE A O 1
ATOM 1945 N N . SER A 1 267 ? 97.732 129.896 112.763 1.00 78.52 267 SER A N 1
ATOM 1946 C CA . SER A 1 267 ? 98.768 129.387 111.880 1.00 77.59 267 SER A CA 1
ATOM 1947 C C . SER A 1 267 ? 99.514 128.266 112.591 1.00 77.22 267 SER A C 1
ATOM 1948 O O . SER A 1 267 ? 99.392 128.084 113.805 1.00 83.62 267 SER A O 1
ATOM 1951 N N . GLU A 1 268 ? 100.296 127.508 111.820 1.00 68.07 268 GLU A N 1
ATOM 1952 C CA . GLU A 1 268 ? 100.995 126.358 112.387 1.00 68.19 268 GLU A CA 1
ATOM 1953 C C . GLU A 1 268 ? 101.959 126.786 113.488 1.00 74.19 268 GLU A C 1
ATOM 1954 O O . GLU A 1 268 ? 102.005 126.174 114.562 1.00 80.78 268 GLU A O 1
ATOM 1960 N N . LEU A 1 269 ? 102.728 127.848 113.244 1.00 71.97 269 LEU A N 1
ATOM 1961 C CA . LEU A 1 269 ? 103.716 128.296 114.221 1.00 75.64 269 LEU A CA 1
ATOM 1962 C C . LEU A 1 269 ? 103.048 128.780 115.502 1.00 75.02 269 LEU A C 1
ATOM 1963 O O . LEU A 1 269 ? 103.484 128.445 116.609 1.00 72.85 269 LEU A O 1
ATOM 1968 N N . THR A 1 270 ? 101.990 129.583 115.368 1.00 78.50 270 THR A N 1
ATOM 1969 C CA . THR A 1 270 ? 101.285 130.081 116.544 1.00 78.72 270 THR A CA 1
ATOM 1970 C C . THR A 1 270 ? 100.616 128.942 117.304 1.00 75.28 270 THR A C 1
ATOM 1971 O O . THR A 1 270 ? 100.600 128.933 118.542 1.00 80.57 270 THR A O 1
ATOM 1975 N N . PHE A 1 271 ? 100.061 127.971 116.578 1.00 60.98 271 PHE A N 1
ATOM 1976 C CA . PHE A 1 271 ? 99.476 126.803 117.224 1.00 63.34 271 PHE A CA 1
ATOM 1977 C C . PHE A 1 271 ? 100.523 126.048 118.031 1.00 63.13 271 PHE A C 1
ATOM 1978 O O . PHE A 1 271 ? 100.282 125.665 119.182 1.00 70.01 271 PHE A O 1
ATOM 1986 N N . ILE A 1 272 ? 101.704 125.839 117.443 1.00 57.68 272 ILE A N 1
ATOM 1987 C CA . ILE A 1 272 ? 102.774 125.146 118.152 1.00 60.77 272 ILE A CA 1
ATOM 1988 C C . ILE A 1 272 ? 103.209 125.932 119.379 1.00 64.31 272 ILE A C 1
ATOM 1989 O O . ILE A 1 272 ? 103.418 125.355 120.452 1.00 73.32 272 ILE A O 1
ATOM 1994 N N . ALA A 1 273 ? 103.348 127.253 119.250 1.00 63.86 273 ALA A N 1
ATOM 1995 C CA . ALA A 1 273 ? 103.768 128.075 120.381 1.00 68.30 273 ALA A CA 1
ATOM 1996 C C . ALA A 1 273 ? 102.762 128.049 121.525 1.00 67.62 273 ALA A C 1
ATOM 1997 O O . ALA A 1 273 ? 103.159 127.934 122.691 1.00 67.36 273 ALA A O 1
ATOM 1999 N N . TRP A 1 274 ? 101.465 128.148 121.224 1.00 70.42 274 TRP A N 1
ATOM 2000 C CA . TRP A 1 274 ? 100.472 128.105 122.292 1.00 66.87 274 TRP A CA 1
ATOM 2001 C C . TRP A 1 274 ? 100.352 126.716 122.905 1.00 62.78 274 TRP A C 1
ATOM 2002 O O . TRP A 1 274 ? 100.142 126.599 124.118 1.00 72.65 274 TRP A O 1
ATOM 2013 N N . SER A 1 275 ? 100.499 125.658 122.105 1.00 50.98 275 SER A N 1
ATOM 2014 C CA . SER A 1 275 ? 100.539 124.315 122.673 1.00 60.74 275 SER A CA 1
ATOM 2015 C C . SER A 1 275 ? 101.738 124.147 123.599 1.00 63.96 275 SER A C 1
ATOM 2016 O O . SER A 1 275 ? 101.631 123.527 124.665 1.00 69.28 275 SER A O 1
ATOM 2019 N N . LEU A 1 276 ? 102.892 124.693 123.209 1.00 59.50 276 LEU A N 1
ATOM 2020 C CA . LEU A 1 276 ? 104.068 124.634 124.067 1.00 56.62 276 LEU A CA 1
ATOM 2021 C C . LEU A 1 276 ? 103.865 125.411 125.362 1.00 58.38 276 LEU A C 1
ATOM 2022 O O . LEU A 1 276 ? 104.288 124.952 126.429 1.00 66.12 276 LEU A O 1
ATOM 2027 N N . LEU A 1 277 ? 103.235 126.587 125.291 1.00 56.55 277 LEU A N 1
ATOM 2028 C CA . LEU A 1 277 ? 102.932 127.332 126.511 1.00 55.21 277 LEU A CA 1
ATOM 2029 C C . LEU A 1 277 ? 101.978 126.558 127.413 1.00 55.47 277 LEU A C 1
ATOM 2030 O O . LEU A 1 277 ? 102.139 126.552 128.642 1.00 68.45 277 LEU A O 1
ATOM 2035 N N . TYR A 1 278 ? 100.990 125.894 126.816 1.00 55.47 278 TYR A N 1
ATOM 2036 C CA . TYR A 1 278 ? 100.078 125.043 127.571 1.00 58.06 278 TYR A CA 1
ATOM 2037 C C . TYR A 1 278 ? 100.828 123.918 128.277 1.00 58.49 278 TYR A C 1
ATOM 2038 O O . TYR A 1 278 ? 100.581 123.631 129.456 1.00 60.94 278 TYR A O 1
ATOM 2047 N N . SER A 1 279 ? 101.763 123.297 127.551 1.00 57.73 279 SER A N 1
ATOM 2048 C CA . SER A 1 279 ? 102.586 122.196 128.118 1.00 55.32 279 SER A CA 1
ATOM 2049 C C . SER A 1 279 ? 103.410 122.720 129.300 1.00 58.39 279 SER A C 1
ATOM 2050 O O . SER A 1 279 ? 103.411 122.060 130.356 1.00 61.14 279 SER 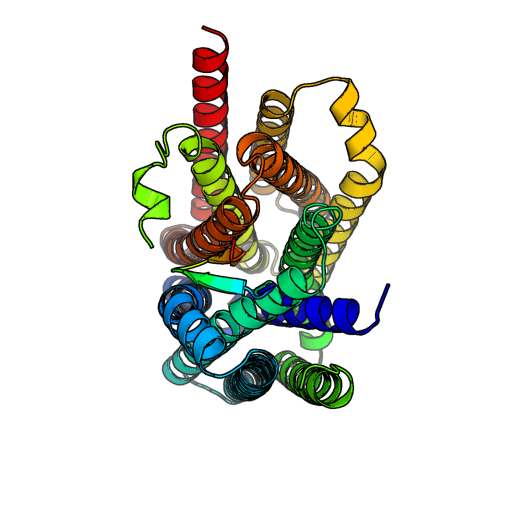A O 1
ATOM 2053 N N . VAL A 1 280 ? 104.045 123.883 129.131 1.00 60.18 280 VAL A N 1
ATOM 2054 C CA . VAL A 1 280 ? 105.003 124.399 130.154 1.00 60.94 280 VAL A CA 1
ATOM 2055 C C . VAL A 1 280 ? 104.218 124.810 131.406 1.00 62.87 280 VAL A C 1
ATOM 2056 O O . VAL A 1 280 ? 104.735 124.587 132.519 1.00 70.74 280 VAL A O 1
ATOM 2060 N N . VAL A 1 281 ? 103.014 125.371 131.237 1.00 54.71 281 VAL A N 1
ATOM 2061 C CA . VAL A 1 281 ? 102.189 125.697 132.390 1.00 51.16 281 VAL A CA 1
ATOM 2062 C C . VAL A 1 281 ? 101.626 124.452 133.079 1.00 56.22 281 VAL A C 1
ATOM 2063 O O . VAL A 1 281 ? 101.564 124.419 134.316 1.00 61.83 281 VAL A O 1
ATOM 2067 N N . VAL A 1 282 ? 101.239 123.414 132.332 1.00 59.42 282 VAL A N 1
ATOM 2068 C CA . VAL A 1 282 ? 100.728 122.216 132.990 1.00 65.08 282 VAL A CA 1
ATOM 2069 C C . VAL A 1 282 ? 101.847 121.499 133.737 1.00 67.33 282 VAL A C 1
ATOM 2070 O O . VAL A 1 282 ? 101.607 120.833 134.749 1.00 71.20 282 VAL A O 1
ATOM 2074 N N . LEU A 1 283 ? 103.090 121.638 133.270 1.00 55.60 283 LEU A N 1
ATOM 2075 C CA . LEU A 1 283 ? 104.199 120.996 133.972 1.00 55.26 283 LEU A CA 1
ATOM 2076 C C . LEU A 1 283 ? 104.429 121.617 135.349 1.00 57.02 283 LEU A C 1
ATOM 2077 O O . LEU A 1 283 ? 104.632 120.904 136.339 1.00 60.30 283 LEU A O 1
ATOM 2082 N N . ILE A 1 284 ? 104.395 122.950 135.442 1.00 60.33 284 ILE A N 1
ATOM 2083 C CA . ILE A 1 284 ? 104.549 123.570 136.757 1.00 63.46 284 ILE A CA 1
ATOM 2084 C C . ILE A 1 284 ? 103.332 123.289 137.629 1.00 67.37 284 ILE A C 1
ATOM 2085 O O . ILE A 1 284 ? 103.462 123.088 138.846 1.00 71.09 284 ILE A O 1
ATOM 2090 N N . LEU A 1 285 ? 102.133 123.257 137.033 1.00 69.56 285 LEU A N 1
ATOM 2091 C CA . LEU A 1 285 ? 100.965 122.831 137.803 1.00 66.19 285 LEU A CA 1
ATOM 2092 C C . LEU A 1 285 ? 101.141 121.418 138.353 1.00 68.35 285 LEU A C 1
ATOM 2093 O O . LEU A 1 285 ? 100.686 121.126 139.464 1.00 74.13 285 LEU A O 1
ATOM 2098 N N . LEU A 1 286 ? 101.792 120.536 137.591 1.00 66.76 286 LEU A N 1
ATOM 2099 C CA . LEU A 1 286 ? 102.133 119.210 138.098 1.00 73.14 286 LEU A CA 1
ATOM 2100 C C . LEU A 1 286 ? 103.141 119.297 139.237 1.00 69.44 286 LEU A C 1
ATOM 2101 O O . LEU A 1 286 ? 103.065 118.530 140.204 1.00 67.47 286 LEU A O 1
ATOM 2106 N N . VAL A 1 287 ? 104.105 120.211 139.124 1.00 65.42 287 VAL A N 1
ATOM 2107 C CA . VAL A 1 287 ? 105.112 120.370 140.173 1.00 70.92 287 VAL A CA 1
ATOM 2108 C C . VAL A 1 287 ? 104.450 120.738 141.493 1.00 70.78 287 VAL A C 1
ATOM 2109 O O . VAL A 1 287 ? 104.754 120.162 142.544 1.00 71.26 287 VAL A O 1
ATOM 2113 N N . PHE A 1 288 ? 103.529 121.702 141.458 1.00 75.84 288 PHE A N 1
ATOM 2114 C CA . PHE A 1 288 ? 102.924 122.169 142.701 1.00 76.02 288 PHE A CA 1
ATOM 2115 C C . PHE A 1 288 ? 101.984 121.133 143.308 1.00 80.89 288 PHE A C 1
ATOM 2116 O O . PHE A 1 288 ? 101.777 121.130 144.527 1.00 84.38 288 PHE A O 1
ATOM 2124 N N . ALA A 1 289 ? 101.412 120.254 142.490 1.00 82.68 289 ALA A N 1
ATOM 2125 C CA . ALA A 1 289 ? 100.482 119.256 142.999 1.00 83.65 289 ALA A CA 1
ATOM 2126 C C . ALA A 1 289 ? 101.203 118.237 143.873 1.00 90.24 289 ALA A C 1
ATOM 2127 O O . ALA A 1 289 ? 102.328 117.825 143.578 1.00 92.55 289 ALA A O 1
ATOM 2129 N N . ASN A 1 290 ? 100.542 117.829 144.963 1.00 96.50 290 ASN A N 1
ATOM 2130 C CA . ASN A 1 290 ? 101.119 116.846 145.875 1.00 93.46 290 ASN A CA 1
ATOM 2131 C C . ASN A 1 290 ? 100.103 115.814 146.358 1.00 90.44 290 ASN A C 1
ATOM 2132 O O . ASN A 1 290 ? 100.301 115.214 147.421 1.00 88.21 290 ASN A O 1
ATOM 2137 N N . ASP A 1 291 ? 99.032 115.582 145.605 1.00 100.25 291 ASP A N 1
ATOM 2138 C CA . ASP A 1 291 ? 97.998 114.632 145.978 1.00 99.25 291 ASP A CA 1
ATOM 2139 C C . ASP A 1 291 ? 97.870 113.554 144.910 1.00 101.57 291 ASP A C 1
ATOM 2140 O O . ASP A 1 291 ? 98.240 113.751 143.749 1.00 101.39 291 ASP A O 1
ATOM 2145 N N . TYR A 1 292 ? 97.341 112.401 145.324 1.00 91.45 292 TYR A N 1
ATOM 2146 C CA . TYR A 1 292 ? 97.175 111.284 144.400 1.00 90.77 292 TYR A CA 1
ATOM 2147 C C . TYR A 1 292 ? 96.206 111.632 143.276 1.00 94.90 292 TYR A C 1
ATOM 2148 O O . TYR A 1 292 ? 96.545 111.513 142.091 1.00 95.57 292 TYR A O 1
ATOM 2157 N N . TRP A 1 293 ? 95.005 112.096 143.626 1.00 90.10 293 TRP A N 1
ATOM 2158 C CA . TRP A 1 293 ? 94.004 112.388 142.608 1.00 87.84 293 TRP A CA 1
ATOM 2159 C C . TRP A 1 293 ? 94.390 113.581 141.742 1.00 87.21 293 TRP A C 1
ATOM 2160 O O . TRP A 1 293 ? 94.168 113.550 140.529 1.00 88.06 293 TRP A O 1
ATOM 2171 N N . SER A 1 294 ? 94.919 114.630 142.379 1.00 83.45 294 SER A N 1
ATOM 2172 C CA . SER A 1 294 ? 95.396 115.828 141.643 1.00 88.64 294 SER A CA 1
ATOM 2173 C C . SER A 1 294 ? 96.369 115.388 140.546 1.00 91.03 294 SER A C 1
ATOM 2174 O O . SER A 1 294 ? 96.090 115.649 139.360 1.00 89.94 294 SER A O 1
ATOM 2177 N N . ILE A 1 295 ? 97.463 114.735 140.947 1.00 84.94 295 ILE A N 1
ATOM 2178 C CA . ILE A 1 295 ? 98.506 114.329 140.014 1.00 87.77 295 ILE A CA 1
ATOM 2179 C C . ILE A 1 295 ? 97.971 113.300 139.027 1.00 84.70 295 ILE A C 1
ATOM 2180 O O . ILE A 1 295 ? 98.530 113.129 137.937 1.00 79.90 295 ILE A O 1
ATOM 2185 N N . MET A 1 296 ? 96.890 112.598 139.381 1.00 81.05 296 MET A N 1
ATOM 2186 C CA . MET A 1 296 ? 96.230 111.740 138.403 1.00 80.37 296 MET A CA 1
ATOM 2187 C C . MET A 1 296 ? 95.537 112.562 137.321 1.00 84.50 296 MET A C 1
ATOM 2188 O O . MET A 1 296 ? 95.624 112.232 136.133 1.00 82.17 296 MET A O 1
ATOM 2193 N N . LEU A 1 297 ? 94.840 113.634 137.713 1.00 81.97 297 LEU A N 1
ATOM 2194 C CA . LEU A 1 297 ? 94.168 114.476 136.723 1.00 75.81 297 LEU A CA 1
ATOM 2195 C C . LEU A 1 297 ? 95.156 115.206 135.823 1.00 76.44 297 LEU A C 1
ATOM 2196 O O . LEU A 1 297 ? 94.885 115.387 134.631 1.00 78.17 297 LEU A O 1
ATOM 2201 N N . ILE A 1 298 ? 96.292 115.645 136.367 1.00 74.19 298 ILE A N 1
ATOM 2202 C CA . ILE A 1 298 ? 97.204 116.472 135.574 1.00 79.69 298 ILE A CA 1
ATOM 2203 C C . ILE A 1 298 ? 97.799 115.689 134.402 1.00 79.11 298 ILE A C 1
ATOM 2204 O O . ILE A 1 298 ? 98.238 116.282 133.403 1.00 84.94 298 ILE A O 1
ATOM 2209 N N . SER A 1 299 ? 97.807 114.356 134.487 1.00 55.39 299 SER A N 1
ATOM 2210 C CA . SER A 1 299 ? 98.372 113.543 133.412 1.00 52.43 299 SER A CA 1
ATOM 2211 C C . SER A 1 299 ? 97.596 113.722 132.111 1.00 59.04 299 SER A C 1
ATOM 2212 O O . SER A 1 299 ? 98.188 113.861 131.030 1.00 66.91 299 SER A O 1
ATOM 2215 N N . PHE A 1 300 ? 96.265 113.707 132.217 1.00 60.02 300 PHE A N 1
ATOM 2216 C CA . PHE A 1 300 ? 95.395 113.894 131.027 1.00 63.29 300 PHE A CA 1
ATOM 2217 C C . PHE A 1 300 ? 95.746 115.230 130.362 1.00 61.89 300 PHE A C 1
ATOM 2218 O O . PHE A 1 300 ? 95.924 115.266 129.129 1.00 65.05 300 PHE A O 1
ATOM 2226 N N . VAL A 1 301 ? 95.854 116.287 131.172 1.00 58.41 301 VAL A N 1
ATOM 2227 C CA . VAL A 1 301 ? 96.096 117.636 130.670 1.00 56.32 301 VAL A CA 1
ATOM 2228 C C . VAL A 1 301 ? 97.443 117.707 129.957 1.00 57.16 301 VAL A C 1
ATOM 2229 O O . VAL A 1 301 ? 97.557 118.252 128.849 1.00 65.10 301 VAL A O 1
ATOM 2233 N N . VAL A 1 302 ? 98.464 117.118 130.587 1.00 48.57 302 VAL A N 1
ATOM 2234 C CA . VAL A 1 302 ? 99.859 117.226 130.064 1.00 49.62 302 VAL A CA 1
ATOM 2235 C C . VAL A 1 302 ? 99.959 116.447 128.746 1.00 49.86 302 VAL A C 1
ATOM 2236 O O . VAL A 1 302 ? 100.669 116.926 127.839 1.00 41.81 302 VAL A O 1
ATOM 2240 N N . PHE A 1 303 ? 99.272 115.304 128.635 1.00 55.90 303 PHE A N 1
ATOM 2241 C CA . PHE A 1 303 ? 99.324 114.552 127.385 1.00 50.55 303 PHE A CA 1
ATOM 2242 C C . PHE A 1 303 ? 98.485 115.204 126.292 1.00 55.04 303 PHE A C 1
ATOM 2243 O O . PHE A 1 303 ? 98.845 115.123 125.110 1.00 58.54 303 PHE A O 1
ATOM 2251 N N . ILE A 1 304 ? 97.380 115.858 126.655 1.00 61.12 304 ILE A N 1
ATOM 2252 C CA . ILE A 1 304 ? 96.620 116.658 125.700 1.00 52.49 304 ILE A CA 1
ATOM 2253 C C . ILE A 1 304 ? 97.552 117.707 125.118 1.00 46.37 304 ILE A C 1
ATOM 2254 O O . ILE A 1 304 ? 97.571 117.938 123.904 1.00 40.54 304 ILE A O 1
ATOM 2259 N N . GLY A 1 305 ? 98.339 118.342 125.987 1.00 58.57 305 GLY A N 1
ATOM 2260 C CA . GLY A 1 305 ? 99.280 119.347 125.519 1.00 61.67 305 GLY A CA 1
ATOM 2261 C C . GLY A 1 305 ? 100.316 118.797 124.560 1.00 62.08 305 GLY A C 1
ATOM 2262 O O . GLY A 1 305 ? 100.610 119.409 123.531 1.00 52.21 305 GLY A O 1
ATOM 2263 N N . PHE A 1 306 ? 100.886 117.637 124.882 1.00 67.12 306 PHE A N 1
ATOM 2264 C CA . PHE A 1 306 ? 101.959 117.089 124.058 1.00 63.41 306 PHE A CA 1
ATOM 2265 C C . PHE A 1 306 ? 101.476 116.428 122.772 1.00 54.98 306 PHE A C 1
ATOM 2266 O O . PHE A 1 306 ? 102.282 116.253 121.852 1.00 40.92 306 PHE A O 1
ATOM 2274 N N . ASP A 1 307 ? 100.198 116.055 122.674 1.00 69.10 307 ASP A N 1
ATOM 2275 C CA . ASP A 1 307 ? 99.727 115.378 121.469 1.00 65.80 307 ASP A CA 1
ATOM 2276 C C . ASP A 1 307 ? 99.452 116.326 120.307 1.00 70.81 307 ASP A C 1
ATOM 2277 O O . ASP A 1 307 ? 99.245 115.856 119.184 1.00 68.53 307 ASP A O 1
ATOM 2282 N N . MET A 1 308 ? 99.438 117.638 120.546 1.00 78.04 308 MET A N 1
ATOM 2283 C CA . MET A 1 308 ? 99.088 118.580 119.485 1.00 72.26 308 MET A CA 1
ATOM 2284 C C . MET A 1 308 ? 100.272 118.865 118.567 1.00 69.84 308 MET A C 1
ATOM 2285 O O . MET A 1 308 ? 100.092 119.086 117.365 1.00 70.38 308 MET A O 1
ATOM 2290 N N . ILE A 1 309 ? 101.487 118.872 119.116 1.00 58.52 309 ILE A N 1
ATOM 2291 C CA . ILE A 1 309 ? 102.634 119.418 118.395 1.00 53.23 309 ILE A CA 1
ATOM 2292 C C . ILE A 1 309 ? 103.019 118.525 117.222 1.00 59.95 309 ILE A C 1
ATOM 2293 O O . ILE A 1 309 ? 103.285 119.010 116.116 1.00 66.40 309 ILE A O 1
ATOM 2298 N N . ARG A 1 310 ? 103.061 117.211 117.445 1.00 58.08 310 ARG A N 1
ATOM 2299 C CA . ARG A 1 310 ? 103.619 116.300 116.445 1.00 57.48 310 ARG A CA 1
ATOM 2300 C C . ARG A 1 310 ? 102.930 116.394 115.088 1.00 64.14 310 ARG A C 1
ATOM 2301 O O . ARG A 1 310 ? 103.639 116.496 114.069 1.00 66.17 310 ARG A O 1
ATOM 2309 N N . PRO A 1 311 ? 101.594 116.356 114.983 1.00 69.37 311 PRO A N 1
ATOM 2310 C CA . PRO A 1 311 ? 100.977 116.509 113.654 1.00 64.29 311 PRO A CA 1
ATOM 2311 C C . PRO A 1 311 ? 101.304 117.831 112.989 1.00 59.62 311 PRO A C 1
ATOM 2312 O O . PRO A 1 311 ? 101.434 117.884 111.761 1.00 62.16 311 PRO A O 1
ATOM 2316 N N . ALA A 1 312 ? 101.432 118.908 113.766 1.00 55.22 312 ALA A N 1
ATOM 2317 C CA . ALA A 1 312 ? 101.809 120.189 113.183 1.00 56.83 312 ALA A CA 1
ATOM 2318 C C . ALA A 1 312 ? 103.199 120.118 112.566 1.00 62.17 312 ALA A C 1
ATOM 2319 O O . ALA A 1 312 ? 103.428 120.645 111.472 1.00 69.46 312 ALA A O 1
ATOM 2321 N N . ILE A 1 313 ? 104.136 119.456 113.246 1.00 53.72 313 ILE A N 1
ATOM 2322 C CA . ILE A 1 313 ? 105.480 119.308 112.698 1.00 53.24 313 ILE A CA 1
ATOM 2323 C C . ILE A 1 313 ? 105.459 118.440 111.448 1.00 58.46 313 ILE A C 1
ATOM 2324 O O . ILE A 1 313 ? 106.177 118.710 110.479 1.00 56.23 313 ILE A O 1
ATOM 2329 N N . THR A 1 314 ? 104.648 117.378 111.447 1.00 66.07 314 THR A N 1
ATOM 2330 C CA . THR A 1 314 ? 104.569 116.530 110.260 1.00 56.76 314 THR A CA 1
ATOM 2331 C C . THR A 1 314 ? 103.989 117.292 109.074 1.00 60.32 314 THR A C 1
ATOM 2332 O O . THR A 1 314 ? 104.467 117.150 107.943 1.00 64.14 314 THR A O 1
ATOM 2336 N N . ASN A 1 315 ? 102.955 118.105 109.310 1.00 67.07 315 ASN A N 1
ATOM 2337 C CA . ASN A 1 315 ? 102.401 118.928 108.240 1.00 64.79 315 ASN A CA 1
ATOM 2338 C C . ASN A 1 315 ? 103.411 119.959 107.756 1.00 61.61 315 ASN A C 1
ATOM 2339 O O . ASN A 1 315 ? 103.501 120.232 106.555 1.00 67.83 315 ASN A O 1
ATOM 2344 N N . TYR A 1 316 ? 104.170 120.551 108.678 1.00 50.10 316 TYR A N 1
ATOM 2345 C CA . TYR A 1 316 ? 105.213 121.499 108.298 1.00 54.41 316 TYR A CA 1
ATOM 2346 C C . TYR A 1 316 ? 106.251 120.830 107.405 1.00 59.10 316 TYR A C 1
ATOM 2347 O O . TYR A 1 316 ? 106.639 121.371 106.361 1.00 62.98 316 TYR A O 1
ATOM 2356 N N . PHE A 1 317 ? 106.688 119.634 107.808 1.00 58.22 317 PHE A N 1
ATOM 2357 C CA . PHE A 1 317 ? 107.667 118.874 106.988 1.00 61.27 317 PHE A CA 1
ATOM 2358 C C . PHE A 1 317 ? 107.066 118.588 105.609 1.00 61.79 317 PHE A C 1
ATOM 2359 O O . PHE A 1 317 ? 107.757 118.821 104.598 1.00 62.34 317 PHE A O 1
ATOM 2367 N N . SER A 1 318 ? 105.819 118.105 105.567 1.00 59.61 318 SER A N 1
ATOM 2368 C CA . SER A 1 318 ? 105.204 117.746 104.294 1.00 55.58 318 SER A CA 1
ATOM 2369 C C . SER A 1 318 ? 105.071 118.956 103.379 1.00 61.93 318 SER A C 1
ATOM 2370 O O . SER A 1 318 ? 105.313 118.860 102.171 1.00 64.24 318 SER A O 1
ATOM 2373 N N . ASN A 1 319 ? 104.685 120.104 103.936 1.00 62.26 319 ASN A N 1
ATOM 2374 C CA . ASN A 1 319 ? 104.501 121.305 103.134 1.00 55.53 319 ASN A CA 1
ATOM 2375 C C . ASN A 1 319 ? 105.814 121.940 102.706 1.00 60.63 319 ASN A C 1
ATOM 2376 O O . ASN A 1 319 ? 105.835 122.657 101.701 1.00 70.18 319 ASN A O 1
ATOM 2381 N N . ILE A 1 320 ? 106.904 121.708 103.433 1.00 55.79 320 ILE A N 1
ATOM 2382 C CA . ILE A 1 320 ? 108.175 122.292 103.019 1.00 55.35 320 ILE A CA 1
ATOM 2383 C C . ILE A 1 320 ? 108.949 121.361 102.091 1.00 59.39 320 ILE A C 1
ATOM 2384 O O . ILE A 1 320 ? 109.665 121.825 101.200 1.00 62.21 320 ILE A O 1
ATOM 2389 N N . ALA A 1 321 ? 108.826 120.044 102.271 1.00 64.13 321 ALA A N 1
ATOM 2390 C CA . ALA A 1 321 ? 109.585 119.111 101.444 1.00 64.63 321 ALA A CA 1
ATOM 2391 C C . ALA A 1 321 ? 109.159 119.197 99.984 1.00 67.35 321 ALA A C 1
ATOM 2392 O O . ALA A 1 321 ? 110.000 119.201 99.078 1.00 67.90 321 ALA A O 1
ATOM 2394 N N . GLY A 1 322 ? 107.855 119.270 99.738 1.00 66.11 322 GLY A N 1
ATOM 2395 C CA . GLY A 1 322 ? 107.357 119.374 98.382 1.00 65.07 322 GLY A CA 1
ATOM 2396 C C . GLY A 1 322 ? 107.199 118.032 97.698 1.00 70.46 322 GLY A C 1
ATOM 2397 O O . GLY A 1 322 ? 106.221 117.316 97.932 1.00 69.45 322 GLY A O 1
ATOM 2398 N N . GLU A 1 323 ? 108.172 117.692 96.847 1.00 78.05 323 GLU A N 1
ATOM 2399 C CA . GLU A 1 323 ? 108.119 116.433 96.056 1.00 76.62 323 GLU A CA 1
ATOM 2400 C C . GLU A 1 323 ? 108.807 115.314 96.847 1.00 74.01 323 GLU A C 1
ATOM 2401 O O . GLU A 1 323 ? 108.283 114.183 96.850 1.00 72.78 323 GLU A O 1
ATOM 2407 N N . ARG A 1 324 ? 109.932 115.632 97.493 1.00 67.52 324 ARG A N 1
ATOM 2408 C CA . ARG A 1 324 ? 110.794 114.622 98.102 1.00 67.39 324 ARG A CA 1
ATOM 2409 C C . ARG A 1 324 ? 110.386 114.390 99.560 1.00 69.89 324 ARG A C 1
ATOM 2410 O O . ARG A 1 324 ? 111.039 114.790 100.524 1.00 68.92 324 ARG A O 1
ATOM 2418 N N . GLN A 1 325 ? 109.253 113.698 99.700 1.00 65.80 325 GLN A N 1
ATOM 2419 C CA . GLN A 1 325 ? 108.726 113.394 101.025 1.00 65.33 325 GLN A CA 1
ATOM 2420 C C . GLN A 1 325 ? 109.612 112.412 101.781 1.00 62.19 325 GLN A C 1
ATOM 2421 O O . GLN A 1 325 ? 109.606 112.402 103.017 1.00 62.81 325 GLN A O 1
ATOM 2427 N N . GLY A 1 326 ? 110.371 111.582 101.064 1.00 48.55 326 GLY A N 1
ATOM 2428 C CA . GLY A 1 326 ? 111.233 110.621 101.732 1.00 48.30 326 GLY A CA 1
ATOM 2429 C C . GLY A 1 326 ? 112.305 111.285 102.572 1.00 53.19 326 GLY A C 1
ATOM 2430 O O . GLY A 1 326 ? 112.632 110.814 103.663 1.00 56.59 326 GLY A O 1
ATOM 2431 N N . PHE A 1 327 ? 112.865 112.389 102.076 1.00 44.41 327 PHE A N 1
ATOM 2432 C CA . PHE A 1 327 ? 113.888 113.112 102.826 1.00 43.98 327 PHE A CA 1
ATOM 2433 C C . PHE A 1 327 ? 113.337 113.619 104.154 1.00 53.65 327 PHE A C 1
ATOM 2434 O O . PHE A 1 327 ? 113.962 113.449 105.209 1.00 51.55 327 PHE A O 1
ATOM 2442 N N . ALA A 1 328 ? 112.157 114.242 104.118 1.00 52.95 328 ALA A N 1
ATOM 2443 C CA . ALA A 1 328 ? 111.544 114.741 105.344 1.00 45.40 328 ALA A CA 1
ATOM 2444 C C . ALA A 1 328 ? 111.183 113.601 106.284 1.00 47.52 328 ALA A C 1
ATOM 2445 O O . ALA A 1 328 ? 111.399 113.696 107.497 1.00 52.16 328 ALA A O 1
ATOM 2447 N N . GLY A 1 329 ? 110.630 112.513 105.743 1.00 51.23 329 GLY A N 1
ATOM 2448 C CA . GLY A 1 329 ? 110.278 111.373 106.569 1.00 48.15 329 GLY A CA 1
ATOM 2449 C C . GLY A 1 329 ? 111.470 110.661 107.169 1.00 53.15 329 GLY A C 1
ATOM 2450 O O . GLY A 1 329 ? 111.322 109.980 108.188 1.00 61.01 329 GLY A O 1
ATOM 2451 N N . GLY A 1 330 ? 112.641 110.792 106.555 1.00 41.03 330 GLY A N 1
ATOM 2452 C CA . GLY A 1 330 ? 113.851 110.238 107.126 1.00 41.43 330 GLY A CA 1
ATOM 2453 C C . GLY A 1 330 ? 114.439 111.132 108.195 1.00 40.86 330 GLY A C 1
ATOM 2454 O O . GLY A 1 330 ? 114.878 110.650 109.245 1.00 50.45 330 GLY A O 1
ATOM 2455 N N . LEU A 1 331 ? 114.453 112.443 107.936 1.00 24.39 331 LEU A N 1
ATOM 2456 C CA . LEU A 1 331 ? 114.953 113.385 108.932 1.00 31.56 331 LEU A CA 1
ATOM 2457 C C . LEU A 1 331 ? 114.092 113.365 110.189 1.00 38.40 331 LEU A C 1
ATOM 2458 O O . LEU A 1 331 ? 114.610 113.450 111.311 1.00 41.45 331 LEU A O 1
ATOM 2463 N N . ASN A 1 332 ? 112.773 113.251 110.016 1.00 39.16 332 ASN A N 1
ATOM 2464 C CA . ASN A 1 332 ? 111.868 113.186 111.158 1.00 35.30 332 ASN A CA 1
ATOM 2465 C C . ASN A 1 332 ? 112.204 112.004 112.053 1.00 39.48 332 ASN A C 1
ATOM 2466 O O . ASN A 1 332 ? 112.341 112.155 113.272 1.00 42.99 332 ASN A O 1
ATOM 2471 N N . SER A 1 333 ? 112.360 110.817 111.463 1.00 32.74 333 SER A N 1
ATOM 2472 C CA . SER A 1 333 ? 112.670 109.629 112.251 1.00 32.81 333 SER A CA 1
ATOM 2473 C C . SER A 1 333 ? 114.052 109.723 112.885 1.00 39.08 333 SER A C 1
ATOM 2474 O O . SER A 1 333 ? 114.232 109.352 114.052 1.00 47.45 333 SER A O 1
ATOM 2477 N N . THR A 1 334 ? 115.040 110.221 112.136 1.00 31.39 334 THR A N 1
ATOM 2478 C CA . THR A 1 334 ? 116.392 110.318 112.675 1.00 14.31 334 THR A CA 1
ATOM 2479 C C . THR A 1 334 ? 116.439 111.228 113.895 1.00 20.42 334 THR A C 1
ATOM 2480 O O . THR A 1 334 ? 117.008 110.865 114.932 1.00 46.09 334 THR A O 1
ATOM 2484 N N . PHE A 1 335 ? 115.823 112.404 113.812 1.00 14.21 335 PHE A N 1
ATOM 2485 C CA . PHE A 1 335 ? 115.874 113.304 114.954 1.00 25.86 335 PHE A CA 1
ATOM 2486 C C . PHE A 1 335 ? 114.888 112.933 116.055 1.00 32.46 335 PHE A C 1
ATOM 2487 O O . PHE A 1 335 ? 115.118 113.290 117.216 1.00 25.02 335 PHE A O 1
ATOM 2495 N N . THR A 1 336 ? 113.828 112.186 115.738 1.00 36.86 336 THR A N 1
ATOM 2496 C CA . THR A 1 336 ? 113.029 111.577 116.792 1.00 29.50 336 THR A CA 1
ATOM 2497 C C . THR A 1 336 ? 113.869 110.604 117.606 1.00 27.91 336 THR A C 1
ATOM 2498 O O . THR A 1 336 ? 113.792 110.584 118.840 1.00 35.47 336 THR A O 1
ATOM 2502 N N . SER A 1 337 ? 114.690 109.797 116.930 1.00 35.59 337 SER A N 1
ATOM 2503 C CA . SER A 1 337 ? 115.616 108.925 117.645 1.00 33.44 337 SER A CA 1
ATOM 2504 C C . SER A 1 337 ? 116.632 109.736 118.443 1.00 37.19 337 SER A C 1
ATOM 2505 O O . SER A 1 337 ? 116.990 109.363 119.566 1.00 43.67 337 SER A O 1
ATOM 2508 N N . MET A 1 338 ? 117.113 110.844 117.873 1.00 37.27 338 MET A N 1
ATOM 2509 C CA . MET A 1 338 ? 118.025 111.723 118.604 1.00 39.54 338 MET A CA 1
ATOM 2510 C C . MET A 1 338 ? 117.414 112.189 119.918 1.00 44.56 338 MET A C 1
ATOM 2511 O O . MET A 1 338 ? 118.055 112.124 120.975 1.00 48.76 338 MET A O 1
ATOM 2516 N N . GLY A 1 339 ? 116.174 112.674 119.868 1.00 43.19 339 GLY A N 1
ATOM 2517 C CA . GLY A 1 339 ? 115.518 113.118 121.088 1.00 43.00 339 GLY A CA 1
ATOM 2518 C C . GLY A 1 339 ? 115.283 111.982 122.065 1.00 38.09 339 GLY A C 1
ATOM 2519 O O . GLY A 1 339 ? 115.518 112.122 123.269 1.00 47.24 339 GLY A O 1
ATOM 2520 N N . ASN A 1 340 ? 114.820 110.836 121.556 1.00 32.56 340 ASN A N 1
ATOM 2521 C CA . ASN A 1 340 ? 114.554 109.691 122.419 1.00 32.07 340 ASN A CA 1
ATOM 2522 C C . ASN A 1 340 ? 115.820 109.188 123.094 1.00 41.65 340 ASN A C 1
ATOM 2523 O O . ASN A 1 340 ? 115.752 108.584 124.169 1.00 48.87 340 ASN A O 1
ATOM 2528 N N . PHE A 1 341 ? 116.978 109.407 122.475 1.00 46.29 341 PHE A N 1
ATOM 2529 C CA . PHE A 1 341 ? 118.239 109.022 123.093 1.00 42.21 341 PHE A CA 1
ATOM 2530 C C . PHE A 1 341 ? 118.736 110.062 124.086 1.00 46.00 341 PHE A C 1
ATOM 2531 O O . PHE A 1 341 ? 119.192 109.704 125.177 1.00 47.36 341 PHE A O 1
ATOM 2539 N N . ILE A 1 342 ? 118.648 111.346 123.737 1.00 50.37 342 ILE A N 1
ATOM 2540 C CA . ILE A 1 342 ? 119.254 112.377 124.571 1.00 44.33 342 ILE A CA 1
ATOM 2541 C C . ILE A 1 342 ? 118.386 112.758 125.765 1.00 44.22 342 ILE A C 1
ATOM 2542 O O . ILE A 1 342 ? 118.910 113.285 126.753 1.00 45.51 342 ILE A O 1
ATOM 2547 N N . GLY A 1 343 ? 117.082 112.493 125.723 1.00 46.43 343 GLY A N 1
ATOM 2548 C CA . GLY A 1 343 ? 116.205 112.883 126.801 1.00 45.57 343 GLY A CA 1
ATOM 2549 C C . GLY A 1 343 ? 116.426 112.115 128.090 1.00 50.20 343 GLY A C 1
ATOM 2550 O O . GLY A 1 343 ? 116.865 112.672 129.102 1.00 49.72 343 GLY A O 1
ATOM 2551 N N . PRO A 1 344 ? 116.108 110.818 128.081 1.00 55.24 344 PRO A N 1
ATOM 2552 C CA . PRO A 1 344 ? 116.209 110.030 129.321 1.00 53.42 344 PRO A CA 1
ATOM 2553 C C . PRO A 1 344 ? 117.605 109.972 129.913 1.00 55.36 344 PRO A C 1
ATOM 2554 O O . PRO A 1 344 ? 117.740 109.884 131.140 1.00 53.32 344 PRO 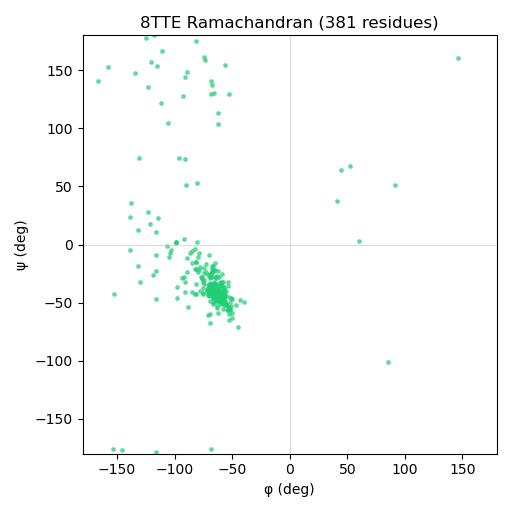A O 1
ATOM 2558 N N . LEU A 1 345 ? 118.650 110.006 129.084 1.00 61.66 345 LEU A N 1
ATOM 2559 C CA . LEU A 1 345 ? 120.011 109.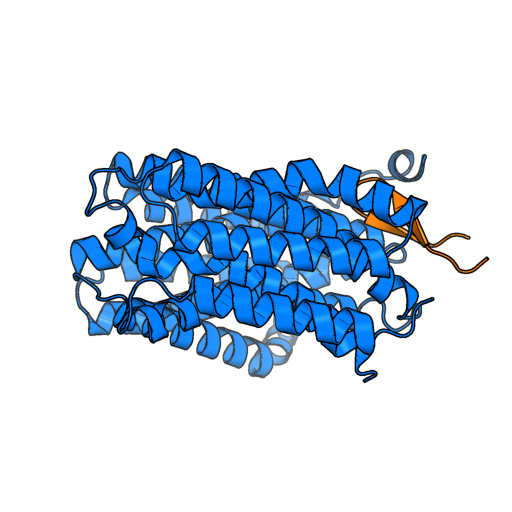973 129.610 1.00 56.00 345 LEU A CA 1
ATOM 2560 C C . LEU A 1 345 ? 120.297 111.194 130.476 1.00 57.68 345 LEU A C 1
ATOM 2561 O O . LEU A 1 345 ? 120.933 111.084 131.530 1.00 58.88 345 LEU A O 1
ATOM 2566 N N . ILE A 1 346 ? 119.843 112.370 130.041 1.00 51.86 346 ILE A N 1
ATOM 2567 C CA . ILE A 1 346 ? 119.964 113.570 130.861 1.00 51.26 346 ILE A CA 1
ATOM 2568 C C . ILE A 1 346 ? 119.020 113.500 132.055 1.00 60.60 346 ILE A C 1
ATOM 2569 O O . ILE A 1 346 ? 119.363 113.930 133.167 1.00 59.31 346 ILE A O 1
ATOM 2574 N N . ALA A 1 347 ? 117.814 112.965 131.841 1.00 64.82 347 ALA A N 1
ATOM 2575 C CA . ALA A 1 347 ? 116.798 112.948 132.889 1.00 60.76 347 ALA A CA 1
ATOM 2576 C C . ALA A 1 347 ? 117.233 112.106 134.081 1.00 58.87 347 ALA A C 1
ATOM 2577 O O . ALA A 1 347 ? 116.950 112.457 135.230 1.00 66.44 347 ALA A O 1
ATOM 2579 N N . GLY A 1 348 ? 117.901 110.981 133.828 1.00 53.50 348 GLY A N 1
ATOM 2580 C CA . GLY A 1 348 ? 118.376 110.158 134.931 1.00 58.93 348 GLY A CA 1
ATOM 2581 C C . GLY A 1 348 ? 119.379 110.882 135.810 1.00 65.29 348 GLY A C 1
ATOM 2582 O O . GLY A 1 348 ? 119.273 110.864 137.040 1.00 65.50 348 GLY A O 1
ATOM 2583 N N . ALA A 1 349 ? 120.355 111.550 135.191 1.00 70.03 349 ALA A N 1
ATOM 2584 C CA . ALA A 1 349 ? 121.334 112.309 135.961 1.00 67.50 349 ALA A CA 1
ATOM 2585 C C . ALA A 1 349 ? 120.671 113.448 136.725 1.00 65.75 349 ALA A C 1
ATOM 2586 O O . ALA A 1 349 ? 121.024 113.723 137.879 1.00 63.07 349 ALA A O 1
ATOM 2588 N N . LEU A 1 350 ? 119.715 114.131 136.092 1.00 68.67 350 LEU A N 1
ATOM 2589 C CA . LEU A 1 350 ? 119.028 115.223 136.773 1.00 66.31 350 LEU A CA 1
ATOM 2590 C C . LEU A 1 350 ? 118.221 114.717 137.963 1.00 69.07 350 LEU A C 1
ATOM 2591 O O . LEU A 1 350 ? 118.192 115.358 139.019 1.00 72.19 350 LEU A O 1
ATOM 2596 N N . PHE A 1 351 ? 117.548 113.576 137.811 1.00 67.32 351 PHE A N 1
ATOM 2597 C CA . PHE A 1 351 ? 116.855 112.980 138.944 1.00 64.26 351 PHE A CA 1
ATOM 2598 C C . PHE A 1 351 ? 117.820 112.474 140.002 1.00 66.07 351 PHE A C 1
ATOM 2599 O O . PHE A 1 351 ? 117.418 112.286 141.154 1.00 65.64 351 PHE A O 1
ATOM 2607 N N . ASP A 1 352 ? 119.073 112.221 139.631 1.00 70.35 352 ASP A N 1
ATOM 2608 C CA . ASP A 1 352 ? 120.090 111.881 140.614 1.00 70.86 352 ASP A CA 1
ATOM 2609 C C . ASP A 1 352 ? 120.583 113.078 141.413 1.00 70.13 352 ASP A C 1
ATOM 2610 O O . ASP A 1 352 ? 120.764 112.953 142.629 1.00 67.09 352 ASP A O 1
ATOM 2615 N N . VAL A 1 353 ? 120.807 114.226 140.770 1.00 75.15 353 VAL A N 1
ATOM 2616 C CA . VAL A 1 353 ? 121.309 115.384 141.509 1.00 73.52 353 VAL A CA 1
ATOM 2617 C C . VAL A 1 353 ? 120.231 115.977 142.413 1.00 66.76 353 VAL A C 1
ATOM 2618 O O . VAL A 1 353 ? 120.520 116.371 143.549 1.00 66.46 353 VAL A O 1
ATOM 2622 N N . HIS A 1 354 ? 118.990 116.048 141.946 1.00 76.85 354 HIS A N 1
ATOM 2623 C CA . HIS A 1 354 ? 117.886 116.558 142.751 1.00 81.38 354 HIS A CA 1
ATOM 2624 C C . HIS A 1 354 ? 116.630 115.784 142.367 1.00 79.69 354 HIS A C 1
ATOM 2625 O O . HIS A 1 354 ? 116.676 114.865 141.544 1.00 81.43 354 HIS A O 1
ATOM 2632 N N . ILE A 1 355 ? 115.500 116.158 142.960 1.00 74.87 355 ILE A N 1
ATOM 2633 C CA . ILE A 1 355 ? 114.238 115.470 142.732 1.00 74.89 355 ILE A CA 1
ATOM 2634 C C . ILE A 1 355 ? 113.377 116.194 141.703 1.00 77.97 355 ILE A C 1
ATOM 2635 O O . ILE A 1 355 ? 112.694 115.554 140.903 1.00 76.99 355 ILE A O 1
ATOM 2640 N N . GLU A 1 356 ? 113.408 117.525 141.699 1.00 75.92 356 GLU A N 1
ATOM 2641 C CA . GLU A 1 356 ? 112.601 118.324 140.788 1.00 71.32 356 GLU A CA 1
ATOM 2642 C C . GLU A 1 356 ? 113.374 118.799 139.566 1.00 77.57 356 GLU A C 1
ATOM 2643 O O . GLU A 1 356 ? 112.812 119.525 138.740 1.00 81.66 356 GLU A O 1
ATOM 2649 N N . ALA A 1 357 ? 114.644 118.419 139.438 1.00 76.74 357 ALA A N 1
ATOM 2650 C CA . ALA A 1 357 ? 115.445 118.878 138.307 1.00 81.88 357 ALA A CA 1
ATOM 2651 C C . ALA A 1 357 ? 114.909 118.444 136.944 1.00 79.55 357 ALA A C 1
ATOM 2652 O O . ALA A 1 357 ? 114.910 119.281 136.024 1.00 79.50 357 ALA A O 1
ATOM 2654 N N . PRO A 1 358 ? 114.482 117.190 136.727 1.00 73.38 358 PRO A N 1
ATOM 2655 C CA . PRO A 1 358 ? 114.013 116.822 135.379 1.00 74.42 358 PRO A CA 1
ATOM 2656 C C . PRO A 1 358 ? 112.874 117.687 134.877 1.00 75.18 358 PRO A C 1
ATOM 2657 O O . PRO A 1 358 ? 112.837 118.027 133.688 1.00 73.81 358 PRO A O 1
ATOM 2661 N N . ILE A 1 359 ? 111.942 118.068 135.752 1.00 77.22 359 ILE A N 1
ATOM 2662 C CA . ILE A 1 359 ? 110.860 118.941 135.314 1.00 78.00 359 ILE A CA 1
ATOM 2663 C C . ILE A 1 359 ? 111.401 120.320 134.973 1.00 80.70 359 ILE A C 1
ATOM 2664 O O . ILE A 1 359 ? 110.907 120.982 134.056 1.00 83.57 359 ILE A O 1
ATOM 2669 N N . TYR A 1 360 ? 112.413 120.783 135.709 1.00 72.19 360 TYR A N 1
ATOM 2670 C CA . TYR A 1 360 ? 113.029 122.061 135.375 1.00 74.48 360 TYR A CA 1
ATOM 2671 C C . TYR A 1 360 ? 113.652 122.019 133.986 1.00 74.87 360 TYR A C 1
ATOM 2672 O O . TYR A 1 360 ? 113.512 122.967 133.205 1.00 78.53 360 TYR A O 1
ATOM 2681 N N . MET A 1 361 ? 114.323 120.916 133.648 1.00 71.51 361 MET A N 1
ATOM 2682 C CA . MET A 1 361 ? 114.884 120.798 132.305 1.00 72.72 361 MET A CA 1
ATOM 2683 C C . MET A 1 361 ? 113.796 120.675 131.247 1.00 76.30 361 MET A C 1
ATOM 2684 O O . MET A 1 361 ? 113.969 121.171 130.128 1.00 80.65 361 MET A O 1
ATOM 2689 N N . ALA A 1 362 ? 112.684 120.010 131.571 1.00 68.46 362 ALA A N 1
ATOM 2690 C CA . ALA A 1 362 ? 111.559 119.962 130.641 1.00 68.81 362 ALA A CA 1
ATOM 2691 C C . ALA A 1 362 ? 111.006 121.359 130.383 1.00 70.73 362 ALA A C 1
ATOM 2692 O O . ALA A 1 362 ? 110.715 121.725 129.235 1.00 70.09 362 ALA A O 1
ATOM 2694 N N . ILE A 1 363 ? 110.825 122.122 131.464 1.00 67.16 363 ILE A N 1
ATOM 2695 C CA . ILE A 1 363 ? 110.449 123.561 131.339 1.00 68.05 363 ILE A CA 1
ATOM 2696 C C . ILE A 1 363 ? 111.428 124.226 130.367 1.00 70.25 363 ILE A C 1
ATOM 2697 O O . ILE A 1 363 ? 110.965 124.859 129.398 1.00 75.98 363 ILE A O 1
ATOM 2702 N N . GLY A 1 364 ? 112.731 124.068 130.620 1.00 60.85 364 GLY A N 1
ATOM 2703 C CA . GLY A 1 364 ? 113.742 124.747 129.830 1.00 62.70 364 GLY A CA 1
ATOM 2704 C C . GLY A 1 364 ? 113.666 124.414 128.352 1.00 70.55 364 GLY A C 1
ATOM 2705 O O . GLY A 1 364 ? 113.733 125.306 127.503 1.00 75.76 364 GLY A O 1
ATOM 2706 N N . VAL A 1 365 ? 113.511 123.122 128.047 1.00 61.06 365 VAL A N 1
ATOM 2707 C CA . VAL A 1 365 ? 113.487 122.661 126.626 1.00 61.99 365 VAL A CA 1
ATOM 2708 C C . VAL A 1 365 ? 112.211 123.190 125.959 1.00 62.13 365 VAL A C 1
ATOM 2709 O O . VAL A 1 365 ? 112.286 123.587 124.780 1.00 62.35 365 VAL A O 1
ATOM 2713 N N . SER A 1 366 ? 111.091 123.207 126.691 1.00 60.68 366 SER A N 1
ATOM 2714 C CA . SER A 1 366 ? 109.847 123.736 126.138 1.00 65.90 366 SER A CA 1
ATOM 2715 C C . SER A 1 366 ? 109.961 125.229 125.848 1.00 70.92 366 SER A C 1
ATOM 2716 O O . SER A 1 366 ? 109.525 125.701 124.789 1.00 69.00 366 SER A O 1
ATOM 2719 N N . LEU A 1 367 ? 110.560 125.989 126.768 1.00 71.68 367 LEU A N 1
ATOM 2720 C CA . LEU A 1 367 ? 110.725 127.420 126.532 1.00 69.90 367 LEU A CA 1
ATOM 2721 C C . LEU A 1 367 ? 111.711 127.686 125.401 1.00 73.39 367 LEU A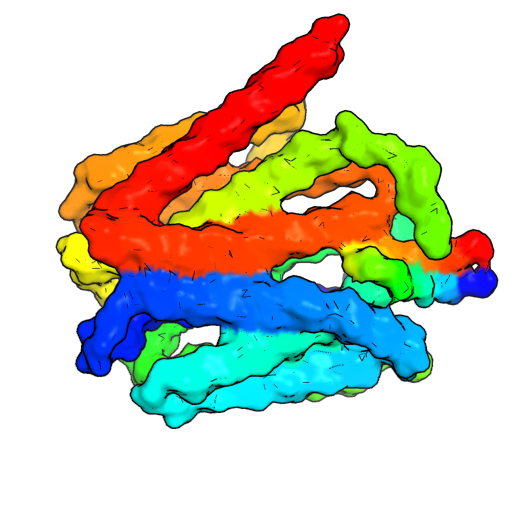 C 1
ATOM 2722 O O . LEU A 1 367 ? 111.552 128.653 124.646 1.00 74.74 367 LEU A O 1
ATOM 2727 N N . ALA A 1 368 ? 112.751 126.850 125.324 1.00 64.81 368 ALA A N 1
ATOM 2728 C CA . ALA A 1 368 ? 113.687 126.886 124.178 1.00 67.00 368 ALA A CA 1
ATOM 2729 C C . ALA A 1 368 ? 112.883 126.791 122.879 1.00 66.69 368 ALA A C 1
ATOM 2730 O O . ALA A 1 368 ? 113.050 127.667 122.008 1.00 67.02 368 ALA A O 1
ATOM 2732 N N . GLY A 1 369 ? 112.035 125.764 122.772 1.00 63.70 369 GLY A N 1
ATOM 2733 C CA . GLY A 1 369 ? 111.218 125.571 121.585 1.00 62.45 369 GLY A CA 1
ATOM 2734 C C . GLY A 1 369 ? 110.333 126.768 121.303 1.00 71.63 369 GLY A C 1
ATOM 2735 O O . GLY A 1 369 ? 110.177 127.183 120.150 1.00 79.37 369 GLY A O 1
ATOM 2736 N N . VAL A 1 370 ? 109.753 127.348 122.355 1.00 64.71 370 VAL A N 1
ATOM 2737 C CA . VAL A 1 370 ? 108.952 128.559 122.190 1.00 63.84 370 VAL A CA 1
ATOM 2738 C C . VAL A 1 370 ? 109.790 129.669 121.568 1.00 67.54 370 VAL A C 1
ATOM 2739 O O . VAL A 1 370 ? 109.347 130.362 120.643 1.00 69.34 370 VAL A O 1
ATOM 2743 N N . VAL A 1 371 ? 111.018 129.845 122.058 1.00 62.33 371 VAL A N 1
ATOM 2744 C CA . VAL A 1 371 ? 111.872 130.928 121.577 1.00 60.10 371 VAL A CA 1
ATOM 2745 C C . VAL A 1 371 ? 112.268 130.707 120.121 1.00 64.44 371 VAL A C 1
ATOM 2746 O O . VAL A 1 371 ? 112.281 131.650 119.319 1.00 65.09 371 VAL A O 1
ATOM 2750 N N . ILE A 1 372 ? 112.611 129.469 119.752 1.00 59.16 372 ILE A N 1
ATOM 2751 C CA . ILE A 1 372 ? 112.989 129.218 118.362 1.00 52.03 372 ILE A CA 1
ATOM 2752 C C . ILE A 1 372 ? 111.797 129.428 117.436 1.00 59.02 372 ILE A C 1
ATOM 2753 O O . ILE A 1 372 ? 111.943 129.975 116.336 1.00 66.25 372 ILE A O 1
ATOM 2758 N N . VAL A 1 373 ? 110.619 128.975 117.875 1.00 58.18 373 VAL A N 1
ATOM 2759 C CA . VAL A 1 373 ? 109.362 129.238 117.112 1.00 59.10 373 VAL A CA 1
ATOM 2760 C C . VAL A 1 373 ? 109.247 130.749 116.890 1.00 59.79 373 VAL A C 1
ATOM 2761 O O . VAL A 1 373 ? 109.078 131.169 115.728 1.00 55.33 373 VAL A O 1
ATOM 2765 N N . LEU A 1 374 ? 109.352 131.523 117.973 1.00 59.59 374 LEU A N 1
ATOM 2766 C CA . LEU A 1 374 ? 109.185 132.971 117.910 1.00 55.68 374 LEU A CA 1
ATOM 2767 C C . LEU A 1 374 ? 110.161 133.596 116.924 1.00 59.82 374 LEU A C 1
ATOM 2768 O O . LEU A 1 374 ? 109.770 134.406 116.078 1.00 59.54 374 LEU A O 1
ATOM 2773 N N . ILE A 1 375 ? 111.440 133.225 117.017 1.00 68.41 375 ILE A N 1
ATOM 2774 C CA . ILE A 1 375 ? 112.458 133.845 116.172 1.00 70.66 375 ILE A CA 1
ATOM 2775 C C . ILE A 1 375 ? 112.245 133.481 114.708 1.00 65.95 375 ILE A C 1
ATOM 2776 O O . ILE A 1 375 ? 112.356 134.336 113.817 1.00 62.99 375 ILE A O 1
ATOM 2781 N N . GLU A 1 376 ? 111.987 132.193 114.466 1.00 63.35 376 GLU A N 1
ATOM 2782 C CA . GLU A 1 376 ? 111.689 131.702 113.095 1.00 65.48 376 GLU A CA 1
ATOM 2783 C C . GLU A 1 376 ? 110.549 132.545 112.514 1.00 67.60 376 GLU A C 1
ATOM 2784 O O . GLU A 1 376 ? 110.736 133.129 111.428 1.00 62.19 376 GLU A O 1
ATOM 2790 N N . LYS A 1 377 ? 109.420 132.603 113.225 1.00 78.10 377 LYS A N 1
ATOM 2791 C CA . LYS A 1 377 ? 108.246 133.329 112.750 1.00 79.45 377 LYS A CA 1
ATOM 2792 C C . LYS A 1 377 ? 108.567 134.796 112.510 1.00 77.56 377 LYS A C 1
ATOM 2793 O O . LYS A 1 377 ? 108.146 135.375 111.500 1.00 77.26 377 LYS A O 1
ATOM 2799 N N . GLN A 1 378 ? 109.334 135.386 113.429 1.00 65.22 378 GLN A N 1
ATOM 2800 C CA . GLN A 1 378 ? 109.691 136.824 113.307 1.00 61.76 378 GLN A CA 1
ATOM 2801 C C . GLN A 1 378 ? 110.477 137.050 112.012 1.00 66.40 378 GLN A C 1
ATOM 2802 O O . GLN A 1 378 ? 110.165 138.028 111.305 1.00 72.47 378 GLN A O 1
ATOM 2808 N N . HIS A 1 379 ? 111.441 136.177 111.701 1.00 78.39 379 HIS A N 1
ATOM 2809 C CA . HIS A 1 379 ? 112.283 136.426 110.538 1.00 82.35 379 HIS A CA 1
ATOM 2810 C C . HIS A 1 379 ? 111.635 135.977 109.234 1.00 80.25 379 HIS A C 1
ATOM 2811 O O . HIS A 1 379 ? 112.022 136.461 108.165 1.00 71.18 379 HIS A O 1
ATOM 2818 N N . ARG A 1 380 ? 110.657 135.069 109.282 1.00 74.17 380 ARG A N 1
ATOM 2819 C CA . ARG A 1 380 ? 109.836 134.855 108.094 1.00 66.65 380 ARG A CA 1
ATOM 2820 C C . ARG A 1 380 ? 108.936 136.058 107.830 1.00 66.07 380 ARG A C 1
ATOM 2821 O O . ARG A 1 380 ? 108.758 136.468 106.676 1.00 66.56 380 ARG A O 1
ATOM 2829 N N . ALA A 1 381 ? 108.367 136.644 108.888 1.00 68.48 381 ALA A N 1
ATOM 2830 C CA . ALA A 1 381 ? 107.513 137.815 108.715 1.00 70.84 381 ALA A CA 1
ATOM 2831 C C . ALA A 1 381 ? 108.300 139.009 108.189 1.00 75.28 381 ALA A C 1
ATOM 2832 O O . ALA A 1 381 ? 107.805 139.759 107.340 1.00 79.29 381 ALA A O 1
ATOM 2834 N N . LYS A 1 382 ? 109.518 139.206 108.682 1.00 69.08 382 LYS A N 1
ATOM 2835 C CA . LYS A 1 382 ? 110.358 140.308 108.229 1.00 66.78 382 LYS A CA 1
ATOM 2836 C C . LYS A 1 382 ? 110.974 139.994 106.874 1.00 66.99 382 LYS A C 1
ATOM 2837 O O . LYS A 1 382 ? 111.093 140.862 106.011 1.00 66.14 382 LYS A O 1
ATOM 2843 N N . SER B 2 1 ? 113.287 101.875 86.238 1.00 64.06 126 SER C N 1
ATOM 2844 C CA . SER B 2 1 ? 112.444 100.794 86.812 1.00 68.26 126 SER C CA 1
ATOM 2845 C C . SER B 2 1 ? 111.905 10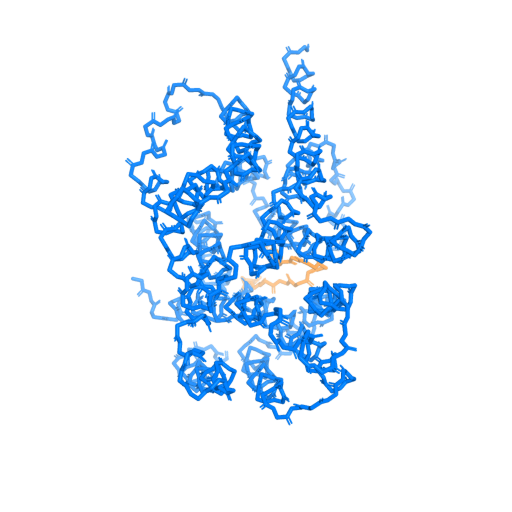1.227 88.179 1.00 70.68 126 SER C C 1
ATOM 2846 O O . SER B 2 1 ? 112.714 101.674 89.017 1.00 69.76 126 SER C O 1
ATOM 2849 N N . VAL B 2 2 ? 110.592 101.098 88.391 1.00 80.25 127 VAL C N 1
ATOM 2850 C CA . VAL B 2 2 ? 109.999 101.475 89.670 1.00 77.81 127 VAL C CA 1
ATOM 2851 C C . VAL B 2 2 ? 110.607 100.583 90.748 1.00 81.40 127 VAL C C 1
ATOM 2852 O O . VAL B 2 2 ? 110.264 99.401 90.860 1.00 83.38 127 VAL C O 1
ATOM 2856 N N . GLU B 2 3 ? 111.526 101.143 91.532 1.00 72.45 128 GLU C N 1
ATOM 2857 C CA . GLU B 2 3 ? 112.138 100.441 92.650 1.00 70.04 128 GLU C CA 1
ATOM 2858 C C . GLU B 2 3 ? 112.873 101.458 93.510 1.00 70.70 128 GLU C C 1
ATOM 2859 O O . GLU B 2 3 ? 113.495 102.387 92.989 1.00 66.19 128 GLU C O 1
ATOM 2865 N N . ASN B 2 4 ? 112.789 101.280 94.824 1.00 64.83 129 ASN C N 1
ATOM 2866 C CA . ASN B 2 4 ? 113.389 102.212 95.764 1.00 61.60 129 ASN C CA 1
ATOM 2867 C C . ASN B 2 4 ? 114.812 101.801 96.112 1.00 60.99 129 ASN C C 1
ATOM 2868 O O . ASN B 2 4 ? 115.134 100.615 96.216 1.00 65.06 129 ASN C O 1
ATOM 2873 N N . HIS B 2 5 ? 115.666 102.803 96.290 1.00 49.10 130 HIS C N 1
ATOM 2874 C CA . HIS B 2 5 ? 117.015 102.618 96.793 1.00 52.67 130 HIS C CA 1
ATOM 2875 C C . HIS B 2 5 ? 117.142 103.319 98.137 1.00 58.77 130 HIS C C 1
ATOM 2876 O O . HIS B 2 5 ? 116.415 104.271 98.433 1.00 68.90 130 HIS C O 1
ATOM 2883 N N . TRP B 2 6 ? 118.068 102.801 98.952 1.00 49.75 131 TRP C N 1
ATOM 2884 C CA . TRP B 2 6 ? 118.297 103.274 100.342 1.00 42.14 131 TRP C CA 1
ATOM 2885 C C . TRP B 2 6 ? 119.590 104.092 100.394 1.00 45.28 131 TRP C C 1
ATOM 2886 O O . TRP B 2 6 ? 120.678 103.484 100.357 1.00 53.05 131 TRP C O 1
ATOM 2897 N N . TYR B 2 7 ? 119.463 105.417 100.481 1.00 45.47 132 TYR C N 1
ATOM 2898 C CA . TYR B 2 7 ? 120.556 106.294 100.972 1.00 52.01 132 TYR C CA 1
ATOM 2899 C C . TYR B 2 7 ? 120.550 106.285 102.504 1.00 65.32 132 TYR C C 1
ATOM 2900 O O . TYR B 2 7 ? 119.638 105.678 103.100 1.00 72.52 132 TYR C O 1
ATOM 2909 N N . TYR B 2 8 ? 121.536 106.946 103.116 1.00 56.35 133 TYR C N 1
ATOM 2910 C CA . TYR B 2 8 ? 121.612 107.015 104.572 1.00 53.18 133 TYR C CA 1
ATOM 2911 C C . TYR B 2 8 ? 120.255 107.515 105.059 1.00 58.17 133 TYR C C 1
ATOM 2912 O O . TYR B 2 8 ? 119.722 108.490 104.528 1.00 66.81 133 TYR C O 1
ATOM 2921 N N . PHE B 2 9 ? 119.678 106.800 106.024 1.00 38.59 134 PHE C N 1
ATOM 2922 C CA . PHE B 2 9 ? 118.521 107.209 106.822 1.00 47.63 134 PHE C CA 1
ATOM 2923 C C . PHE B 2 9 ? 117.233 107.485 106.045 1.00 40.48 134 PHE C C 1
ATOM 2924 O O . PHE B 2 9 ? 116.235 107.876 106.658 1.00 41.90 134 PHE C O 1
ATOM 2932 N N . TYR B 2 10 ? 117.206 107.287 104.727 1.00 54.30 135 TYR C N 1
ATOM 2933 C CA . TYR B 2 10 ? 115.953 107.480 104.003 1.00 55.99 135 TYR C CA 1
ATOM 2934 C C . TYR B 2 10 ? 115.962 106.716 102.689 1.00 48.34 135 TYR C C 1
ATOM 2935 O O . TYR B 2 10 ? 117.026 106.469 102.115 1.00 47.78 135 TYR C O 1
ATOM 2944 N N . TRP B 2 11 ? 114.772 106.348 102.224 1.00 26.83 136 TRP C N 1
ATOM 2945 C CA . TRP B 2 11 ? 114.617 105.775 100.896 1.00 32.23 136 TRP C CA 1
ATOM 2946 C C . TRP B 2 11 ? 114.382 106.883 99.879 1.00 44.43 136 TRP C C 1
ATOM 2947 O O . TRP B 2 11 ? 113.789 107.917 100.193 1.00 49.67 136 TRP C O 1
ATOM 2958 N N . TYR B 2 12 ? 114.847 106.668 98.651 1.00 57.12 137 TYR C N 1
ATOM 2959 C CA . TYR B 2 12 ? 114.589 107.601 97.564 1.00 54.42 137 TYR C CA 1
ATOM 2960 C C . TYR B 2 12 ? 114.154 106.833 96.327 1.00 51.13 137 TYR C C 1
ATOM 2961 O O . TYR B 2 12 ? 114.607 105.710 96.090 1.00 48.72 137 TYR C O 1
ATOM 2970 N N . MET B 2 13 ? 113.279 107.456 95.531 1.00 59.28 138 MET C N 1
ATOM 2971 C CA . MET B 2 13 ? 112.612 106.747 94.407 1.00 55.89 138 MET C CA 1
ATOM 2972 C C . MET B 2 13 ? 113.432 106.945 93.127 1.00 63.21 138 MET C C 1
ATOM 2973 O O . MET B 2 13 ? 113.796 108.099 92.826 1.00 67.74 138 MET C O 1
ATOM 2978 N N . SER B 2 14 ? 113.762 105.832 92.467 1.00 64.75 139 SER C N 1
ATOM 2979 C CA . SER B 2 14 ? 114.534 105.854 91.200 1.00 62.66 139 SER C CA 1
ATOM 2980 C C . SER B 2 14 ? 113.803 106.733 90.183 1.00 68.87 139 SER C C 1
ATOM 2981 O O . SER B 2 14 ? 112.570 106.873 90.297 1.00 72.16 139 SER C O 1
ATOM 2984 N N . PRO B 2 15 ? 114.502 107.324 89.192 1.00 83.46 140 PRO C N 1
ATOM 2985 C CA . PRO B 2 15 ? 113.862 108.205 88.210 1.00 83.90 140 PRO C CA 1
ATOM 2986 C C . PRO B 2 15 ? 113.067 107.438 87.160 1.00 86.42 140 PRO C C 1
ATOM 2987 O O . PRO B 2 15 ? 113.490 106.382 86.693 1.00 89.01 140 PRO C O 1
#

Nearest PDB structures (foldseek):
  8tte-assembly1_A  TM=1.003E+00  e=4.520E-45  Staphylococcus aureus
  8ttf-assembly1_A  TM=9.860E-01  e=1.025E-38  Staphylococcus aureus
  8ttg-assembly1_A  TM=9.911E-01  e=4.774E-38  Staphylococcus aureus
  8tth-assembly1_A  TM=9.759E-01  e=5.271E-39  Staphylococcus aureus
  9b3o-assembly1_A  TM=9.758E-01  e=6.897E-35  Staphylococcus aureus

Radius of gyration: 20.24 Å; Cα contacts (8 Å, |Δi|>4): 561; chains: 2; bounding box: 37×56×60 Å

Secondary structure (DSSP, 8-state):
--HHHHHHHHHHHHHHHHHHTTTTTHHHHHTTTT--HHHHHHHHHHHHHHHHHHHHHHHHHHHHH-SHHHHHHHHHHHHHHHHHHTT--SHHHHHHHHHHHHHHHHHHHHHHHHHHHHHS-GGGTTHHHHHHHHHHHHHHHHHHHHHTTGGGSSTT-HHHHHHHHHHHHHHHHHHH-----THHHH---SSSHHHHHHHHHHHHHHHHHHHHHHHHHHHHS---HHHHHHHHHHHHHHHHHHHHHHHHHHHTTS-HHHHHHHHHHHHHHHHHHHHH--SHHHHHHHHHHHHHHHHTHHHHHHHHHHHHHTT-HHHHHHHHHHHHHHHHHHHHHHHHHHHHH-SSHHHHHHHHHHHHHHHHHHHHHHHHH-/---EEEETTEEEE--

Sequence (385 aa):
MNKQIFVLYFNIFLIFLGIGLVIPVLPVYLKDLGLTGSDLGLLVAAFALSQMIISPFGGTLADKLGKKLIICIGLILFSVSEFMFAVGHNFSVLMLSRVIGGMSAGMVMPGVTGLIADISPSHQKAKNFGYMSAIINSGFILGPGIGGFMAEVSHRMPFYFAGALGILAFIMSIVLIHDPPQLLTKINWKVFITPVILTLVLSFGLSAFETLYSLYTADKVNYSPKDISIAITGGGIFGALFQIYFFDKFMKYFSELTFIAWSLLYSVVVLILLVFANDYWSIMLISFVVFIGFDMIRPAITNYFSNIAGERQGFAGGLNSTFTSMGNFIGPLIAGALFDVHIEAPIYMAIGVSLAGVVIVLIEKQHRAKSVENHWYYFYWYMSP

InterPro domains:
  IPR001958 Tetracycline resistance protein TetA/multidrug resistance protein MdtG-like [PR01035] (14-30)
  IPR001958 Tetracycline resistance protein TetA/multidrug resistance protein MdtG-like [PR01035] (129-151)
  IPR001958 Tetracycline resistance protein TetA/multidrug resistance protein MdtG-like [PR01035] (157-177)
  IPR001958 Tetracycline resistance protein TetA/multidrug resistance protein MdtG-like [PR01035] (240-260)
  IPR001958 Tetracycline resistance protein TetA/multidrug resistance protein MdtG-like [PR01035] (268-289)
  IPR001958 Tetracycline resistance protein TetA/multidrug resistance protein MdtG-like [PR01035] (328-351)
  IPR001958 Tetracycline resistance protein TetA/multidrug resistance protein MdtG-like [TIGR00880] (41-179)
  IPR011701 Major facilitator superfamily [PF07690] (8-261)
  IPR020846 Major facilitator superfamily domain [PS50850] (4-380)
  IPR036259 MFS transporter superfamily [G3DSA:1.20.1250.20] (1-380)
  IPR036259 MFS transporter superfamily [SSF103473] (3-383)
  IPR050189 Major Facilitator Superfamily Efflux Transporters [PTHR43124] (1-375)

Solvent-accessible surface area: 17265 Å² total; per-residue (Å²): 162,65,130,58,12,98,0,3,18,47,0,1,53,2,4,16,6,2,21,0,5,0,11,2,2,0,19,78,36,0,94,105,84,66,57,60,2,47,13,0,0,73,1,9,3,16,4,2,70,6,24,39,96,34,24,41,137,4,0,55,79,0,46,172,110,27,30,46,102,2,0,6,84,0,1,69,44,2,4,87,3,11,79,50,3,5,94,20,151,64,56,61,29,2,71,86,3,6,56,44,3,0,75,0,0,0,19,0,18,6,0,0,37,0,15,3,29,68,81,8,88,94,173,89,63,52,134,19,34,32,100,30,12,48,47,25,20,44,0,19,6,41,0,0,2,47,1,0,133,35,7,82,112,78,75,165,52,3,4,88,92,5,0,41,36,0,77,89,0,43,78,62,0,76,115,61,2,148,56,169,96,118,46,89,107,132,17,88,138,141,51,20,87,23,0,18,67,10,5,47,17,12,6,23,2,10,4,5,1,4,2,4,2,1,7,4,0,26,88,73,25,122,15,47,39,113,25,3,5,74,0,3,37,17,0,6,90,107,0,35,94,64,19,120,152,82,23,93,116,52,63,155,166,110,55,47,15,46,18,2,20,167,9,6,83,77,0,18,71,3,0,78,92,1,26,168,16,119,79,86,181,36,0,23,107,22,0,40,54,0,6,30,1,12,15,9,3,34,30,0,3,11,58,25,0,31,110,65,11,52,136,75,31,32,12,2,20,7,22,20,54,38,47,20,13,72,0,14,38,56,0,5,62,62,4,0,48,31,37,60,116,100,54,49,14,3,1,130,86,2,36,35,24,3,76,48,0,28,82,42,6,109,90,30,85,67,128,136,74,187,123,135,67,10,70,24,58,138,65,18,17,62,91,14,184